Protein AF-S7PLP1-F1 (afdb_monomer_lite)

Radius of gyration: 66.13 Å; chains: 1; bounding box: 108×76×246 Å

Structure (mmCIF, N/CA/C/O backbone):
data_AF-S7PLP1-F1
#
_entry.id   AF-S7PLP1-F1
#
loop_
_atom_site.group_PDB
_atom_site.id
_atom_site.type_symbol
_atom_site.label_atom_id
_atom_site.label_alt_id
_atom_site.label_comp_id
_atom_site.label_asym_id
_atom_site.label_entity_id
_atom_site.label_seq_id
_atom_site.pdbx_PDB_ins_code
_atom_site.Cartn_x
_atom_site.Cartn_y
_atom_site.Cartn_z
_atom_site.occupancy
_atom_site.B_iso_or_equiv
_atom_site.auth_seq_id
_atom_site.auth_comp_id
_atom_site.auth_asym_id
_atom_site.auth_atom_id
_atom_site.pdbx_PDB_model_num
ATOM 1 N N . MET A 1 1 ? -34.478 29.511 4.020 1.00 59.56 1 MET A N 1
ATOM 2 C CA . MET A 1 1 ? -33.002 29.343 3.968 1.00 59.56 1 MET A CA 1
ATOM 3 C C . MET A 1 1 ? -32.705 27.888 3.616 1.00 59.56 1 MET A C 1
ATOM 5 O O . MET A 1 1 ? -33.209 27.021 4.310 1.00 59.56 1 MET A O 1
ATOM 9 N N . GLY A 1 2 ? -31.977 27.597 2.531 1.00 89.00 2 GLY A N 1
ATOM 10 C CA . GLY A 1 2 ? -31.716 26.209 2.105 1.00 89.00 2 GLY A CA 1
ATOM 11 C C . GLY A 1 2 ? -30.619 25.510 2.920 1.00 89.00 2 GLY A C 1
ATOM 12 O O . GLY A 1 2 ? -29.693 26.170 3.391 1.00 89.00 2 GLY A O 1
ATOM 13 N N . ALA A 1 3 ? -30.682 24.179 3.040 1.00 91.25 3 ALA A N 1
ATOM 14 C CA . ALA A 1 3 ? -29.733 23.365 3.816 1.00 91.25 3 ALA A CA 1
ATOM 15 C C . ALA A 1 3 ? -28.257 23.602 3.433 1.00 91.25 3 ALA A C 1
ATOM 17 O O . ALA A 1 3 ? -27.393 23.729 4.301 1.00 91.25 3 ALA A O 1
ATOM 18 N N . TYR A 1 4 ? -27.965 23.761 2.138 1.00 91.62 4 TYR A N 1
ATOM 19 C CA . TYR A 1 4 ? -26.610 24.046 1.648 1.00 91.62 4 TYR A CA 1
ATOM 20 C C . TYR A 1 4 ? -26.028 25.358 2.182 1.00 91.62 4 TYR A C 1
ATOM 22 O O . TYR A 1 4 ? -24.823 25.437 2.412 1.00 91.62 4 TYR A O 1
ATOM 30 N N . LYS A 1 5 ? -26.874 26.360 2.458 1.00 92.31 5 LYS A N 1
ATOM 31 C CA . LYS A 1 5 ? -26.434 27.630 3.043 1.00 92.31 5 LYS A CA 1
ATOM 32 C C . LYS A 1 5 ? -25.893 27.422 4.460 1.00 92.31 5 LYS A C 1
ATOM 34 O O . LYS A 1 5 ? -24.831 27.940 4.773 1.00 92.31 5 LYS A O 1
ATOM 39 N N . TYR A 1 6 ? -26.542 26.592 5.277 1.00 92.56 6 TYR A N 1
ATOM 40 C CA . TYR A 1 6 ? -26.047 26.252 6.617 1.00 92.56 6 TYR A CA 1
ATOM 41 C C . TYR A 1 6 ? -24.756 25.429 6.571 1.00 92.56 6 TYR A C 1
ATOM 43 O O . TYR A 1 6 ? -23.818 25.706 7.317 1.00 92.56 6 TYR A O 1
ATOM 51 N N . ILE A 1 7 ? -24.668 24.464 5.649 1.00 91.50 7 ILE A N 1
ATOM 52 C CA . ILE A 1 7 ? -23.441 23.683 5.428 1.00 91.50 7 ILE A CA 1
ATOM 53 C C . ILE A 1 7 ? -22.284 24.615 5.042 1.00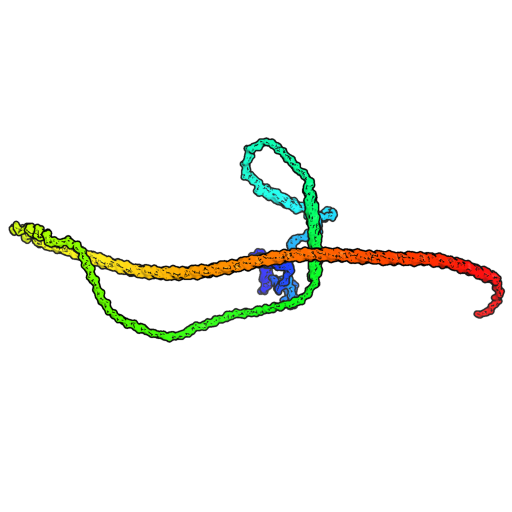 91.50 7 ILE A C 1
ATOM 55 O O . ILE A 1 7 ? -21.177 24.472 5.556 1.00 91.50 7 ILE A O 1
ATOM 59 N N . GLN A 1 8 ? -22.530 25.595 4.171 1.00 92.31 8 GLN A N 1
ATOM 60 C CA . GLN A 1 8 ? -21.532 26.590 3.793 1.00 92.31 8 GLN A CA 1
ATOM 61 C C . GLN A 1 8 ? -21.045 27.402 5.002 1.00 92.31 8 GLN A C 1
ATOM 63 O O . GLN A 1 8 ? -19.837 27.564 5.166 1.00 92.31 8 GLN A O 1
ATOM 68 N N . GLU A 1 9 ? -21.957 27.898 5.842 1.00 92.06 9 GLU A N 1
ATOM 69 C CA . GLU A 1 9 ? -21.600 28.689 7.027 1.00 92.06 9 GLU A CA 1
ATOM 70 C C . GLU A 1 9 ? -20.780 27.881 8.043 1.00 92.06 9 GLU A C 1
ATOM 72 O O . GLU A 1 9 ? -19.788 28.380 8.581 1.00 92.06 9 GLU A O 1
ATOM 77 N N . LEU A 1 10 ? -21.106 26.599 8.229 1.00 91.56 10 LEU A N 1
ATOM 78 C CA . LEU A 1 10 ? -20.303 25.680 9.038 1.00 91.56 10 LEU A CA 1
ATOM 79 C C . LEU A 1 10 ? -18.873 25.536 8.492 1.00 91.56 10 LEU A C 1
ATOM 81 O O . LEU A 1 10 ? -17.904 25.654 9.241 1.00 91.56 10 LEU A O 1
ATOM 85 N N . TRP A 1 11 ? -18.718 25.358 7.177 1.00 91.81 11 TRP A N 1
ATOM 86 C CA . TRP A 1 11 ? -17.403 25.232 6.538 1.00 91.81 11 TRP A CA 1
ATOM 87 C C . TRP A 1 11 ? -16.598 26.539 6.473 1.00 91.81 11 TRP A C 1
ATOM 89 O O . TRP A 1 11 ? -15.379 26.479 6.283 1.00 91.81 11 TRP A O 1
ATOM 99 N N . ARG A 1 12 ? -17.235 27.710 6.633 1.00 92.75 12 ARG A N 1
ATOM 100 C CA . ARG A 1 12 ? -16.531 28.993 6.820 1.00 92.75 12 ARG A CA 1
ATOM 101 C C . ARG A 1 12 ? -15.846 29.047 8.187 1.00 92.75 12 ARG A C 1
ATOM 103 O O . ARG A 1 12 ? -14.701 29.483 8.271 1.00 92.75 12 ARG A O 1
ATOM 110 N N . LYS A 1 13 ? -16.491 28.533 9.241 1.00 94.25 13 LYS A N 1
ATOM 111 C CA . LYS A 1 13 ? -15.966 28.511 10.619 1.00 94.25 13 LYS A CA 1
ATOM 112 C C . LYS A 1 13 ? -15.164 27.237 10.925 1.00 94.25 13 LYS A C 1
ATOM 114 O O . LYS A 1 13 ? -15.512 26.463 11.816 1.00 94.25 13 LYS A O 1
ATOM 119 N N . LYS A 1 14 ? -14.048 27.025 10.218 1.00 91.31 14 LYS A N 1
ATOM 120 C CA . LYS A 1 14 ? -13.223 25.800 10.351 1.00 91.31 14 LYS A CA 1
ATOM 121 C C . LYS A 1 14 ? -12.562 25.605 11.716 1.00 91.31 14 LYS A C 1
ATOM 123 O O . LYS A 1 14 ? -12.254 24.471 12.050 1.00 91.31 14 LYS A O 1
ATOM 128 N N . GLN A 1 15 ? -12.333 26.688 12.459 1.00 94.31 15 GLN A N 1
ATOM 129 C CA . GLN A 1 15 ? -11.747 26.652 13.805 1.00 94.31 15 GLN A CA 1
ATOM 130 C C . GLN A 1 15 ? -12.771 26.338 14.906 1.00 94.31 15 GLN A C 1
ATOM 132 O O . GLN A 1 15 ? -12.380 26.154 16.052 1.00 94.31 15 GLN A O 1
ATOM 137 N N . SER A 1 16 ? -14.070 26.285 14.583 1.00 95.00 16 SER A N 1
ATOM 138 C CA . SER A 1 16 ? -15.086 25.871 15.556 1.00 95.00 16 SER A CA 1
ATOM 139 C C . SER A 1 16 ? -14.820 24.448 16.043 1.00 95.00 16 SER A C 1
ATOM 141 O O . SER A 1 16 ? -14.366 23.605 15.269 1.00 95.00 16 SER A O 1
ATOM 143 N N . ASP A 1 17 ? -15.142 24.174 17.305 1.00 95.62 17 ASP A N 1
ATOM 144 C CA . ASP A 1 17 ? -14.851 22.885 17.939 1.00 95.62 17 ASP A CA 1
ATOM 145 C C . ASP A 1 17 ? -15.471 21.703 17.167 1.00 95.62 17 ASP A C 1
ATOM 147 O O . ASP A 1 17 ? -14.792 20.740 16.814 1.00 95.62 17 ASP A O 1
ATOM 151 N N . VAL A 1 18 ? -16.726 21.857 16.727 1.00 93.56 18 VAL A N 1
ATOM 152 C CA . VAL A 1 18 ? -17.430 20.872 15.887 1.00 93.56 18 VAL A CA 1
ATOM 153 C C . VAL A 1 18 ? -16.667 20.571 14.589 1.00 93.56 18 VAL A C 1
ATOM 155 O O . VAL A 1 18 ? -16.502 19.407 14.218 1.00 93.56 18 VAL A O 1
ATOM 158 N N . MET A 1 19 ? -16.183 21.595 13.876 1.00 93.81 19 MET A N 1
ATOM 159 C CA . MET A 1 19 ? -15.436 21.382 12.630 1.00 93.81 19 MET A CA 1
ATOM 160 C C . MET A 1 19 ? -14.041 20.817 12.888 1.00 93.81 19 MET A C 1
ATOM 162 O O . MET A 1 19 ? -13.617 19.921 12.158 1.00 93.81 19 MET A O 1
ATOM 166 N N . CYS A 1 20 ? -13.343 21.292 13.920 1.00 96.38 20 CYS A N 1
ATOM 167 C CA . CYS A 1 20 ? -12.042 20.772 14.333 1.00 96.38 20 CYS A CA 1
ATOM 168 C C . CYS A 1 20 ? -12.125 19.278 14.666 1.00 96.38 20 CYS A C 1
ATOM 170 O O . CYS A 1 20 ? -11.338 18.491 14.133 1.00 96.38 20 CYS A O 1
ATOM 172 N N . PHE A 1 21 ? -13.118 18.872 15.460 1.00 96.19 21 PHE A N 1
ATOM 173 C CA . PHE A 1 21 ? -13.382 17.476 15.796 1.00 96.19 21 PHE A CA 1
ATOM 174 C C . PHE A 1 21 ? -13.643 16.628 14.543 1.00 96.19 21 PHE A C 1
ATOM 176 O O . PHE A 1 21 ? -12.939 15.645 14.292 1.00 96.19 21 PHE A O 1
ATOM 183 N N . LEU A 1 22 ? -14.585 17.048 13.690 1.00 95.19 22 LEU A N 1
ATOM 184 C CA . LEU A 1 22 ? -14.923 16.321 12.461 1.00 95.19 22 LEU A CA 1
ATOM 185 C C . LEU A 1 22 ? -13.734 16.207 11.497 1.00 95.19 22 LEU A C 1
ATOM 187 O O . LEU A 1 22 ? -13.530 15.159 10.879 1.00 95.19 22 LEU A O 1
ATOM 191 N N . LEU A 1 23 ? -12.945 17.273 11.338 1.00 94.56 23 LEU A N 1
ATOM 192 C CA . LEU A 1 23 ? -11.764 17.273 10.476 1.00 94.56 23 LEU A CA 1
ATOM 193 C C . LEU A 1 23 ? -10.645 16.400 11.042 1.00 94.56 23 LEU A C 1
ATOM 195 O O . LEU A 1 23 ? -9.964 15.739 10.259 1.00 94.56 23 LEU A O 1
ATOM 199 N N . ARG A 1 24 ? -10.476 16.345 12.367 1.00 96.75 24 ARG A N 1
ATOM 200 C CA . ARG A 1 24 ? -9.480 15.493 13.027 1.00 96.75 24 ARG A CA 1
ATOM 201 C C . ARG A 1 24 ? -9.779 14.011 12.812 1.00 96.75 24 ARG A C 1
ATOM 203 O O . ARG A 1 24 ? -8.900 13.288 12.348 1.00 96.75 24 ARG A O 1
ATOM 210 N N . VAL A 1 25 ? -11.022 13.587 13.053 1.00 96.56 25 VAL A N 1
ATOM 211 C CA . VAL A 1 25 ? -11.465 12.197 12.827 1.00 96.56 25 VAL A CA 1
ATOM 212 C C . VAL A 1 25 ? -11.306 11.805 11.355 1.00 96.56 25 VAL A C 1
ATOM 214 O O . VAL A 1 25 ? -10.739 10.763 11.031 1.00 96.56 25 VAL A O 1
ATOM 217 N N . ARG A 1 26 ? -11.730 12.680 10.435 1.00 94.88 26 ARG A N 1
ATOM 218 C CA . ARG A 1 26 ? -11.578 12.454 8.989 1.00 94.88 26 ARG A CA 1
ATOM 219 C C . ARG A 1 26 ? -10.118 12.387 8.552 1.00 94.88 26 ARG A C 1
ATOM 221 O O . ARG A 1 26 ? -9.775 11.547 7.730 1.00 94.88 26 ARG A O 1
ATOM 228 N N . CYS A 1 27 ? -9.263 13.262 9.077 1.00 94.62 27 CYS A N 1
ATOM 229 C CA . CYS A 1 27 ? -7.834 13.254 8.774 1.00 94.62 27 CYS A CA 1
ATOM 230 C C . CYS A 1 27 ? -7.203 11.920 9.184 1.00 94.62 27 CYS A C 1
ATOM 232 O O . CYS A 1 27 ? -6.498 11.317 8.379 1.00 94.62 27 CYS A O 1
ATOM 234 N N . TRP A 1 28 ? -7.528 11.421 10.383 1.00 96.50 28 TRP A N 1
ATOM 235 C CA . TRP A 1 28 ? -7.086 10.104 10.840 1.00 96.50 28 TRP A CA 1
ATOM 236 C C . TRP A 1 28 ? -7.518 8.995 9.874 1.00 96.50 28 TRP A C 1
ATOM 238 O O . TRP A 1 28 ? -6.669 8.235 9.413 1.00 96.50 28 TRP A O 1
ATOM 248 N N . GLN A 1 29 ? -8.794 8.969 9.474 1.00 95.50 29 GLN A N 1
ATOM 249 C CA . GLN A 1 29 ? -9.292 8.002 8.492 1.00 95.50 29 GLN A CA 1
ATOM 250 C C . GLN A 1 29 ? -8.532 8.100 7.158 1.00 95.50 29 GLN A C 1
ATOM 252 O O . GLN A 1 29 ? -8.126 7.088 6.598 1.00 95.50 29 GLN A O 1
ATOM 257 N N . TYR A 1 30 ? -8.300 9.312 6.642 1.00 94.44 30 TYR A N 1
ATOM 258 C CA . TYR A 1 30 ? -7.616 9.505 5.356 1.00 94.44 30 TYR A CA 1
ATOM 259 C C . TYR A 1 30 ? -6.133 9.144 5.401 1.00 94.44 30 TYR A C 1
ATOM 261 O O . TYR A 1 30 ? -5.561 8.837 4.359 1.00 94.44 30 TYR A O 1
ATOM 269 N N . CYS A 1 31 ? -5.503 9.182 6.575 1.00 93.12 31 CYS A N 1
ATOM 270 C CA . CYS A 1 31 ? -4.124 8.736 6.740 1.00 93.12 31 CYS A CA 1
ATOM 271 C C . CYS A 1 31 ? -3.971 7.219 6.580 1.00 93.12 31 CYS A C 1
ATOM 273 O O . CYS A 1 31 ? -2.901 6.796 6.147 1.00 93.12 31 CYS A O 1
ATOM 275 N N . GLN A 1 32 ? -5.015 6.443 6.898 1.00 94.19 32 GLN A N 1
ATOM 276 C CA . GLN A 1 32 ? -5.025 4.981 6.754 1.00 94.19 32 GLN A CA 1
ATOM 277 C C . GLN A 1 32 ? -5.321 4.521 5.318 1.00 94.19 32 GLN A C 1
ATOM 279 O O . GLN A 1 32 ? -4.980 3.405 4.941 1.00 94.19 32 GLN A O 1
ATOM 284 N N . LEU A 1 33 ? -5.959 5.371 4.508 1.00 93.31 33 LEU A N 1
ATOM 285 C CA . LEU A 1 33 ? -6.289 5.062 3.116 1.00 93.31 33 LEU A CA 1
ATOM 286 C C . LEU A 1 33 ? -5.076 5.230 2.182 1.00 93.31 33 LEU A C 1
ATOM 288 O O . LEU A 1 33 ? -4.086 5.895 2.500 1.00 93.31 33 LEU A O 1
ATOM 292 N N . SER A 1 34 ? -5.184 4.662 0.979 1.00 95.06 34 SER A N 1
ATOM 293 C CA . SER A 1 34 ? -4.211 4.841 -0.104 1.00 95.06 34 SER A CA 1
ATOM 294 C C . SER A 1 34 ? -4.076 6.311 -0.537 1.00 95.06 34 SER A C 1
ATOM 296 O O . SER A 1 34 ? -4.967 7.138 -0.335 1.00 95.06 34 SER A O 1
ATOM 298 N N . VAL A 1 35 ? -2.952 6.651 -1.187 1.00 94.44 35 VAL A N 1
ATOM 299 C CA . VAL A 1 35 ? -2.685 8.022 -1.678 1.00 94.44 35 VAL A CA 1
ATOM 300 C C . VAL A 1 35 ? -3.758 8.500 -2.663 1.00 94.44 35 VAL A C 1
ATOM 302 O O . VAL A 1 35 ? -4.125 9.674 -2.623 1.00 94.44 35 VAL A O 1
ATOM 305 N N . LEU A 1 36 ? -4.253 7.595 -3.514 1.00 96.12 36 LEU A N 1
ATOM 306 C CA . LEU A 1 36 ? -5.374 7.795 -4.429 1.00 96.12 36 LEU A CA 1
ATOM 307 C C . LEU A 1 36 ? -6.488 6.814 -4.049 1.00 96.12 36 LEU A C 1
ATOM 309 O O . LEU A 1 36 ? -6.297 5.602 -4.132 1.00 96.12 36 LEU A O 1
ATOM 313 N N . HIS A 1 37 ? -7.644 7.337 -3.646 1.00 95.38 37 HIS A N 1
ATOM 314 C CA . HIS A 1 37 ? -8.784 6.536 -3.198 1.00 95.38 37 HIS A CA 1
ATOM 315 C C . HIS A 1 37 ? -10.091 7.046 -3.816 1.00 95.38 37 HIS A C 1
ATOM 317 O O . HIS A 1 37 ? -10.378 8.247 -3.770 1.00 95.38 37 HIS A O 1
ATOM 323 N N . ARG A 1 38 ? -10.920 6.147 -4.359 1.00 94.94 38 ARG A N 1
ATOM 324 C CA . ARG A 1 38 ? -12.238 6.495 -4.912 1.00 94.94 38 ARG A CA 1
ATOM 325 C C . ARG A 1 38 ? -13.249 6.700 -3.785 1.00 94.94 38 ARG A C 1
ATOM 327 O O . ARG A 1 38 ? -13.486 5.805 -2.988 1.00 94.94 38 ARG A O 1
ATOM 334 N N . ALA A 1 39 ? -13.857 7.880 -3.707 1.00 94.00 39 ALA A N 1
ATOM 335 C CA . ALA A 1 39 ? -14.889 8.171 -2.717 1.00 94.00 39 ALA A CA 1
ATOM 336 C C . ALA A 1 39 ? -16.289 7.897 -3.293 1.00 94.00 39 ALA A C 1
ATOM 338 O O . ALA A 1 39 ? -16.555 8.308 -4.424 1.00 94.00 39 ALA A O 1
ATOM 339 N N . PRO A 1 40 ? -17.205 7.280 -2.523 1.00 93.12 40 PRO A N 1
ATOM 340 C CA . PRO A 1 40 ? -18.570 7.040 -2.992 1.00 93.12 40 PRO A CA 1
ATOM 341 C C . PRO A 1 40 ? -19.375 8.343 -3.132 1.00 93.12 40 PRO A C 1
ATOM 343 O O . PRO A 1 40 ? -20.179 8.479 -4.048 1.00 93.12 40 PRO A O 1
ATOM 346 N N . CYS A 1 41 ? -19.136 9.329 -2.262 1.00 93.69 41 CYS A N 1
ATOM 347 C CA . CYS A 1 41 ? -19.855 10.603 -2.246 1.00 93.69 41 CYS A CA 1
ATOM 348 C C . CYS A 1 41 ? -18.934 11.791 -1.887 1.00 93.69 41 CYS A C 1
ATOM 350 O O . CYS A 1 41 ? -17.876 11.601 -1.265 1.00 93.69 41 CYS A O 1
ATOM 352 N N . PRO A 1 42 ? -19.304 13.033 -2.271 1.00 95.12 42 PRO A N 1
ATOM 353 C CA . PRO A 1 42 ? -18.549 14.226 -1.896 1.00 95.12 42 PRO A CA 1
ATOM 354 C C . PRO A 1 42 ? -18.631 14.475 -0.388 1.00 95.12 42 PRO A C 1
ATOM 356 O O . PRO A 1 42 ? -19.713 14.536 0.187 1.00 95.12 42 PRO A O 1
ATOM 359 N N . THR A 1 43 ? -17.492 14.741 0.252 1.00 92.19 43 THR A N 1
ATOM 360 C CA . THR A 1 43 ? -17.451 15.172 1.665 1.00 92.19 43 THR A CA 1
ATOM 361 C C . THR A 1 43 ? -18.037 16.551 1.900 1.00 92.19 43 THR A C 1
ATOM 363 O O . THR A 1 43 ? -18.515 16.842 2.996 1.00 92.19 43 THR A O 1
ATOM 366 N N . TRP A 1 44 ? -17.947 17.414 0.890 1.00 92.75 44 TRP A N 1
ATOM 367 C CA . TRP A 1 44 ? -18.470 18.769 0.914 1.00 92.75 44 TRP A CA 1
ATOM 368 C C . TRP A 1 44 ? -19.420 18.956 -0.275 1.00 92.75 44 TRP A C 1
ATOM 370 O O . TRP A 1 44 ? -19.008 19.470 -1.318 1.00 92.75 44 TRP A O 1
ATOM 380 N N . PRO A 1 45 ? -20.687 18.521 -0.139 1.00 92.81 45 PRO A N 1
ATOM 381 C CA . PRO A 1 45 ? -21.633 18.500 -1.251 1.00 92.81 45 PRO A CA 1
ATOM 382 C C . PRO A 1 45 ? -21.950 19.906 -1.780 1.00 92.81 45 PRO A C 1
ATOM 384 O O . PRO A 1 45 ? -21.9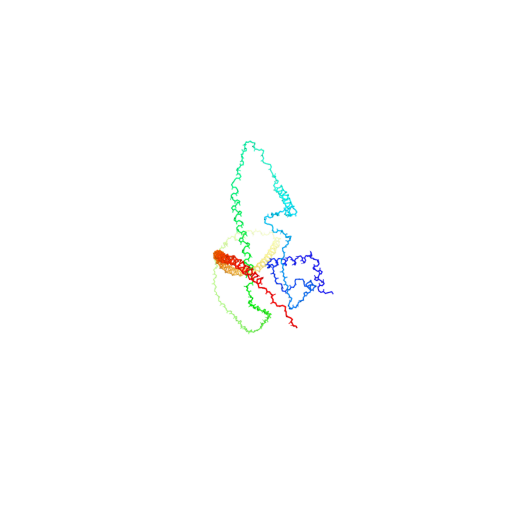86 20.088 -2.991 1.00 92.81 45 PRO A O 1
ATOM 387 N N . ASP A 1 46 ? -22.076 20.917 -0.907 1.00 93.62 46 ASP A N 1
ATOM 388 C CA . ASP A 1 46 ? -22.277 22.322 -1.317 1.00 93.62 46 ASP A CA 1
ATOM 389 C C . ASP A 1 46 ? -21.173 22.810 -2.277 1.00 93.62 46 ASP A C 1
ATOM 391 O O . ASP A 1 46 ? -21.451 23.315 -3.365 1.00 93.62 46 ASP A O 1
ATOM 395 N N . LYS A 1 47 ? -19.899 22.596 -1.919 1.00 94.25 47 LYS A N 1
ATOM 396 C CA . LYS A 1 47 ? -18.774 22.993 -2.773 1.00 94.25 47 LYS A CA 1
ATOM 397 C C . LYS A 1 47 ? -18.692 22.156 -4.047 1.00 94.25 47 LYS A C 1
ATOM 399 O O . LYS A 1 47 ? -18.396 22.705 -5.102 1.00 94.25 47 LYS A O 1
ATOM 404 N N . ALA A 1 48 ? -18.965 20.855 -3.966 1.00 95.38 48 ALA A N 1
ATOM 405 C CA . ALA A 1 48 ? -18.972 19.987 -5.138 1.00 95.38 48 ALA A CA 1
ATOM 406 C C . ALA A 1 48 ? -20.018 20.448 -6.169 1.00 95.38 48 ALA A C 1
ATOM 408 O O . ALA A 1 48 ? -19.688 20.579 -7.345 1.00 95.38 48 ALA A O 1
ATOM 409 N N . HIS A 1 49 ? -21.242 20.769 -5.736 1.00 93.81 49 HIS A N 1
ATOM 410 C CA . HIS A 1 49 ? -22.291 21.274 -6.627 1.00 93.81 49 HIS A CA 1
ATOM 411 C C . HIS A 1 49 ? -21.922 22.607 -7.283 1.00 93.81 49 HIS A C 1
ATOM 413 O O . HIS A 1 49 ? -22.135 22.766 -8.483 1.00 93.81 49 HIS A O 1
ATOM 419 N N . LYS A 1 50 ? -21.298 23.534 -6.542 1.00 94.00 50 LYS A N 1
ATOM 420 C CA . LYS A 1 50 ? -20.780 24.797 -7.106 1.00 94.00 50 LYS A CA 1
ATOM 421 C C . LYS A 1 50 ? -19.704 24.587 -8.170 1.00 94.00 50 LYS A C 1
ATOM 423 O O . LYS A 1 50 ? -19.609 25.379 -9.096 1.00 94.00 50 LYS A O 1
ATOM 428 N N . LEU A 1 51 ? -18.918 23.517 -8.049 1.00 95.56 51 LEU A N 1
ATOM 429 C CA . LEU A 1 51 ? -17.915 23.112 -9.038 1.00 95.56 51 LEU A CA 1
ATOM 430 C C . LEU A 1 51 ? -18.507 22.289 -10.198 1.00 95.56 51 LEU A C 1
ATOM 432 O O . LEU A 1 51 ? -17.760 21.811 -11.045 1.00 95.56 51 LEU A O 1
ATOM 436 N N . GLY A 1 52 ? -19.830 22.104 -10.247 1.00 95.56 52 GLY A N 1
ATOM 437 C CA . GLY A 1 52 ? -20.515 21.405 -11.336 1.00 95.56 52 GLY A CA 1
ATOM 438 C C . GLY A 1 52 ? -20.718 19.904 -11.121 1.00 95.56 52 GLY A C 1
ATOM 439 O O . GLY A 1 52 ? -21.179 19.222 -12.038 1.00 95.56 52 GLY A O 1
ATOM 440 N N . TYR A 1 53 ? -20.427 19.368 -9.928 1.00 96.12 53 TYR A N 1
ATOM 441 C CA . TYR A 1 53 ? -20.781 17.985 -9.603 1.00 96.12 53 TYR A CA 1
ATOM 442 C C . TYR A 1 53 ? -22.302 17.810 -9.597 1.00 96.12 53 TYR A C 1
ATOM 444 O O . TYR A 1 53 ? -23.045 18.575 -8.969 1.00 96.12 53 TYR A O 1
ATOM 452 N N . LYS A 1 54 ? -22.764 16.750 -10.25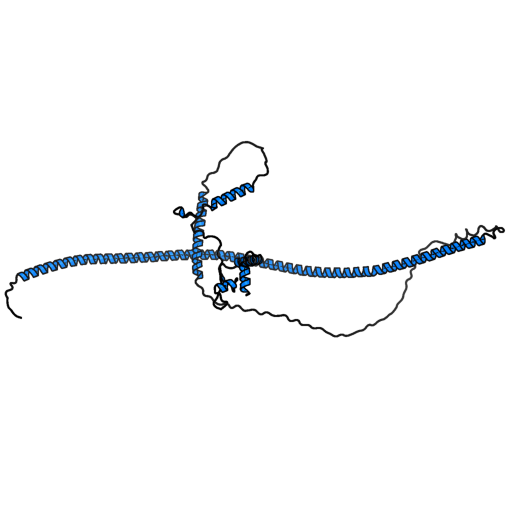9 1.00 95.19 54 LYS A N 1
ATOM 453 C CA . LYS A 1 54 ? -24.151 16.292 -10.211 1.00 95.19 54 LYS A CA 1
ATOM 454 C C . LYS A 1 54 ? -24.151 14.843 -9.748 1.00 95.19 54 LYS A C 1
ATOM 456 O O . LYS A 1 54 ? -23.360 14.041 -10.233 1.00 95.19 54 LYS A O 1
ATOM 461 N N . ALA A 1 55 ? -25.054 14.502 -8.833 1.00 93.81 55 ALA A N 1
ATOM 462 C CA . ALA A 1 55 ? -25.260 13.126 -8.388 1.00 93.81 55 ALA A CA 1
ATOM 463 C C . ALA A 1 55 ? -26.029 12.340 -9.466 1.00 93.81 55 ALA A C 1
ATOM 465 O O . ALA A 1 55 ? -27.210 12.040 -9.326 1.00 93.81 55 ALA A O 1
ATOM 466 N N . LYS A 1 56 ? -25.364 12.097 -10.597 1.00 94.38 56 LYS A N 1
ATOM 467 C CA . LYS A 1 56 ? -25.850 11.320 -11.740 1.00 94.38 56 LYS A CA 1
ATOM 468 C C . LYS A 1 56 ? -24.779 10.302 -12.130 1.00 94.38 56 LYS A C 1
ATOM 470 O O . LYS A 1 56 ? -23.597 10.506 -11.847 1.00 94.38 56 LYS A O 1
ATOM 475 N N . GLN A 1 57 ? -25.186 9.222 -12.792 1.00 93.56 57 GLN A N 1
ATOM 476 C CA . GLN A 1 57 ? -24.241 8.259 -13.358 1.00 93.56 57 GLN A CA 1
ATOM 477 C C . GLN A 1 57 ? -23.274 8.975 -14.317 1.00 93.56 57 GLN A C 1
ATOM 479 O O . GLN A 1 57 ? -23.675 9.880 -15.047 1.00 93.56 57 GLN A O 1
ATOM 484 N N . GLY A 1 58 ? -21.991 8.613 -14.254 1.00 93.44 58 GLY A N 1
ATOM 485 C CA . GLY A 1 58 ? -20.909 9.266 -15.002 1.00 93.44 58 GLY A CA 1
ATOM 486 C C . GLY A 1 58 ? -20.067 10.259 -14.191 1.00 93.44 58 GLY A C 1
ATOM 487 O O . GLY A 1 58 ? -18.945 10.553 -14.589 1.00 93.44 58 GLY A O 1
ATOM 488 N N . TYR A 1 59 ? -20.533 10.718 -13.023 1.00 95.75 59 TYR A N 1
ATOM 489 C CA . TYR A 1 59 ? -19.713 11.520 -12.108 1.00 95.75 59 TYR A CA 1
ATOM 490 C C . TYR A 1 59 ? -19.046 10.641 -11.047 1.00 95.75 59 TYR A C 1
ATOM 492 O O . TYR A 1 59 ? -19.709 9.876 -10.348 1.00 95.75 59 TYR A O 1
ATOM 500 N N . VAL A 1 60 ? -17.730 10.792 -10.879 1.00 95.31 60 VAL A N 1
ATOM 501 C CA . VAL A 1 60 ? -16.938 10.066 -9.875 1.00 95.31 60 VAL A CA 1
ATOM 502 C C . VAL A 1 60 ? -16.070 11.049 -9.097 1.00 95.31 60 VAL A C 1
ATOM 504 O O . VAL A 1 60 ? -15.612 12.051 -9.641 1.00 95.31 60 VAL A O 1
ATOM 507 N N . ILE A 1 61 ? -15.845 10.772 -7.813 1.00 96.19 61 ILE A N 1
ATOM 508 C CA . ILE A 1 61 ? -14.998 11.589 -6.945 1.00 96.19 61 ILE A CA 1
ATOM 509 C C . ILE A 1 61 ? -13.826 10.750 -6.455 1.00 96.19 61 ILE A C 1
ATOM 511 O O . ILE A 1 61 ? -14.002 9.661 -5.912 1.00 96.19 61 ILE A O 1
ATOM 515 N N . TYR A 1 62 ? -12.626 11.298 -6.596 1.00 96.12 62 TYR A N 1
ATOM 516 C CA . TYR A 1 62 ? -11.406 10.736 -6.035 1.00 96.12 62 TYR A CA 1
ATOM 517 C C . TYR A 1 62 ? -10.851 11.644 -4.944 1.00 96.12 62 TYR A C 1
ATOM 519 O O . TYR A 1 62 ? -11.028 12.863 -4.956 1.00 96.12 62 TYR A O 1
ATOM 527 N N . ARG A 1 63 ? -10.169 11.027 -3.984 1.00 95.44 63 ARG A N 1
ATOM 528 C CA . ARG A 1 63 ? -9.397 11.695 -2.941 1.00 95.44 63 ARG A CA 1
ATOM 529 C C . ARG A 1 63 ? -7.929 11.446 -3.211 1.00 95.44 63 ARG A C 1
ATOM 531 O O . ARG A 1 63 ? -7.535 10.308 -3.454 1.00 95.44 63 ARG A O 1
ATOM 538 N N . ILE A 1 64 ? -7.151 12.520 -3.155 1.00 96.12 64 ILE A N 1
ATOM 539 C CA . ILE A 1 64 ? -5.714 12.494 -3.402 1.00 96.12 64 ILE A CA 1
ATOM 540 C C . ILE A 1 64 ? -5.010 13.173 -2.236 1.00 96.12 64 ILE A C 1
ATOM 542 O O . ILE A 1 64 ? -5.368 14.288 -1.849 1.00 96.12 64 ILE A O 1
ATOM 546 N N . ARG A 1 65 ? -3.996 12.504 -1.683 1.00 94.69 65 ARG A N 1
ATOM 547 C CA . ARG A 1 65 ? -3.114 13.073 -0.661 1.00 94.69 65 ARG A CA 1
ATOM 548 C C . ARG A 1 65 ? -1.878 13.691 -1.312 1.00 94.69 65 ARG A C 1
ATOM 550 O O . ARG A 1 65 ? -1.118 13.001 -1.982 1.00 94.69 65 ARG A O 1
ATOM 557 N N . VAL A 1 66 ? -1.632 14.968 -1.031 1.00 94.38 66 VAL A N 1
ATOM 558 C CA . VAL A 1 66 ? -0.403 15.682 -1.416 1.00 94.38 66 VAL A CA 1
ATOM 559 C C . VAL A 1 66 ? 0.394 16.007 -0.152 1.00 94.38 66 VAL A C 1
ATOM 561 O O . VAL A 1 66 ? -0.186 16.404 0.862 1.00 94.38 66 VAL A O 1
ATOM 564 N N . ARG A 1 67 ? 1.717 15.797 -0.178 1.00 91.88 67 ARG A N 1
ATOM 565 C CA . ARG A 1 67 ? 2.589 16.118 0.965 1.00 91.88 67 ARG A CA 1
ATOM 566 C C . ARG A 1 67 ? 2.652 17.635 1.149 1.00 91.88 67 ARG A C 1
ATOM 568 O O . ARG A 1 67 ? 2.732 18.372 0.173 1.00 91.88 67 ARG A O 1
ATOM 575 N N . ARG A 1 68 ? 2.605 18.088 2.402 1.00 91.81 68 ARG A N 1
ATOM 576 C CA . ARG A 1 68 ? 2.817 19.500 2.749 1.00 91.81 68 ARG A CA 1
ATOM 577 C C . ARG A 1 68 ? 4.302 19.854 2.643 1.00 91.81 68 ARG A C 1
ATOM 579 O O . ARG A 1 68 ? 5.146 18.981 2.835 1.00 91.81 68 ARG A O 1
ATOM 586 N N . GLY A 1 69 ? 4.584 21.131 2.403 1.00 93.44 69 GLY A N 1
ATOM 587 C CA . GLY A 1 69 ? 5.935 21.673 2.249 1.00 93.44 69 GLY A CA 1
ATOM 588 C C . GLY A 1 69 ? 6.284 21.999 0.796 1.00 93.44 69 GLY A C 1
ATOM 589 O O . GLY A 1 69 ? 5.548 21.654 -0.128 1.00 93.44 69 GLY A O 1
ATOM 590 N N . GLY A 1 70 ? 7.405 22.696 0.614 1.00 89.31 70 GLY A N 1
ATOM 591 C CA . GLY A 1 70 ? 7.967 22.984 -0.703 1.00 89.31 70 GLY A CA 1
ATOM 592 C C . GLY A 1 70 ? 8.632 21.759 -1.335 1.00 89.31 70 GLY A C 1
ATOM 593 O O . GLY A 1 70 ? 8.923 20.760 -0.672 1.00 89.31 70 GLY A O 1
ATOM 594 N N . ARG A 1 71 ? 8.897 21.841 -2.639 1.00 87.81 71 ARG A N 1
ATOM 595 C CA . ARG A 1 71 ? 9.695 20.843 -3.353 1.00 87.81 71 ARG A CA 1
ATOM 596 C C . ARG A 1 71 ? 11.172 21.204 -3.214 1.00 87.81 71 ARG A C 1
ATOM 598 O O . ARG A 1 71 ? 11.583 22.231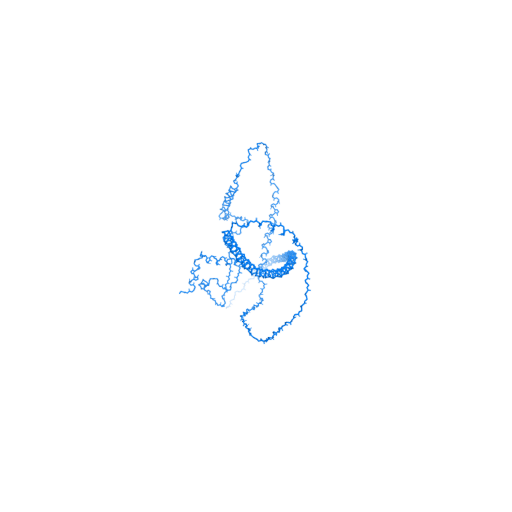 -3.735 1.00 87.81 71 ARG A O 1
ATOM 605 N N . LYS A 1 72 ? 11.965 20.328 -2.596 1.00 84.75 72 LYS A N 1
ATOM 606 C CA . LYS A 1 72 ? 13.432 20.402 -2.688 1.00 84.75 72 LYS A CA 1
ATOM 607 C C . LYS A 1 72 ? 13.881 20.023 -4.096 1.00 84.75 72 LYS A C 1
ATOM 609 O O . LYS A 1 72 ? 13.302 19.099 -4.690 1.00 84.75 72 LYS A O 1
ATOM 614 N N . ARG A 1 73 ? 14.876 20.718 -4.650 1.00 83.31 73 ARG A N 1
ATOM 615 C CA . ARG A 1 73 ? 15.417 20.345 -5.956 1.00 83.31 73 ARG A CA 1
ATOM 616 C C . ARG A 1 73 ? 16.113 18.986 -5.797 1.00 83.31 73 ARG A C 1
ATOM 618 O O . ARG A 1 73 ? 16.798 18.760 -4.805 1.00 83.31 73 ARG A O 1
ATOM 625 N N . PRO A 1 74 ? 15.907 18.025 -6.715 1.00 85.44 74 PRO A N 1
ATOM 626 C CA . PRO A 1 74 ? 16.567 16.729 -6.616 1.00 85.44 74 PRO A CA 1
ATOM 627 C C . PRO A 1 74 ? 18.032 16.876 -7.041 1.00 85.44 74 PRO A C 1
ATOM 629 O O . PRO A 1 74 ? 18.382 16.591 -8.184 1.00 85.44 74 PRO A O 1
ATOM 632 N N . VAL A 1 75 ? 18.869 17.366 -6.130 1.00 85.50 75 VAL A N 1
ATOM 633 C CA . VAL A 1 75 ? 20.312 17.516 -6.326 1.00 85.50 75 VAL A CA 1
ATOM 634 C C . VAL A 1 75 ? 21.023 16.365 -5.608 1.00 85.50 75 VAL A C 1
ATOM 636 O O . VAL A 1 75 ? 20.777 16.153 -4.416 1.00 85.50 75 VAL A O 1
ATOM 639 N N . PRO A 1 76 ? 21.884 15.590 -6.293 1.00 84.75 76 PRO A N 1
ATOM 640 C CA . PRO A 1 76 ? 22.689 14.565 -5.638 1.00 84.75 76 PRO A CA 1
ATOM 641 C C . PRO A 1 76 ? 23.504 15.180 -4.493 1.00 84.75 76 PRO A C 1
ATOM 643 O O . PRO A 1 76 ? 24.288 16.097 -4.712 1.00 84.75 76 PRO A O 1
ATOM 646 N N . MET A 1 77 ? 23.285 14.698 -3.267 1.00 83.00 77 MET A N 1
ATOM 647 C CA . MET A 1 77 ? 23.938 15.191 -2.043 1.00 83.00 77 MET A CA 1
ATOM 648 C C . MET A 1 77 ? 23.763 16.696 -1.752 1.00 83.00 77 MET A C 1
ATOM 650 O O . MET A 1 77 ? 24.525 17.245 -0.966 1.00 83.00 77 MET A O 1
ATOM 654 N N . GLY A 1 78 ? 22.787 17.376 -2.366 1.00 80.62 78 GLY A N 1
ATOM 655 C CA . GLY A 1 78 ? 22.616 18.827 -2.195 1.00 80.62 78 GLY A CA 1
ATOM 656 C C . GLY A 1 78 ? 23.736 19.674 -2.817 1.00 80.62 78 GLY A C 1
ATOM 657 O O . GLY A 1 78 ? 23.792 20.876 -2.582 1.00 80.62 78 GLY A O 1
ATOM 658 N N . ALA A 1 79 ? 24.630 19.069 -3.609 1.00 81.19 79 ALA A N 1
ATOM 659 C CA . ALA A 1 79 ? 25.740 19.759 -4.256 1.00 81.19 79 ALA A CA 1
ATOM 660 C C . ALA A 1 79 ? 25.312 20.330 -5.617 1.00 81.19 79 ALA A C 1
ATOM 662 O O . ALA A 1 79 ? 25.320 19.632 -6.637 1.00 81.19 79 ALA A O 1
ATOM 663 N N . THR A 1 80 ? 24.924 21.606 -5.649 1.00 77.75 80 THR A N 1
ATOM 664 C CA . THR A 1 80 ? 24.477 22.252 -6.890 1.00 77.75 80 THR A CA 1
ATOM 665 C C . THR A 1 80 ? 25.667 22.783 -7.686 1.00 77.75 80 THR A C 1
ATOM 667 O O . THR A 1 80 ? 26.030 23.939 -7.579 1.00 77.75 80 THR A O 1
ATOM 670 N N . TYR A 1 81 ? 26.314 21.968 -8.519 1.00 79.38 81 TYR A N 1
ATOM 671 C CA . TYR A 1 81 ? 27.417 22.471 -9.355 1.00 79.38 81 TYR A CA 1
ATOM 672 C C . TYR A 1 81 ? 26.960 23.646 -10.244 1.00 79.38 81 TYR A C 1
ATOM 674 O O . TYR A 1 81 ? 25.991 23.520 -10.994 1.00 79.38 81 TYR A O 1
ATOM 682 N N . GLY A 1 82 ? 27.647 24.790 -10.167 1.00 82.25 82 GLY A N 1
ATOM 683 C CA . GLY A 1 82 ? 27.298 25.983 -10.939 1.00 82.25 82 GLY A CA 1
ATOM 684 C C . GLY A 1 82 ? 27.582 27.293 -10.208 1.00 82.25 82 GLY A C 1
ATOM 685 O O . GLY A 1 82 ? 28.343 27.340 -9.243 1.00 82.25 82 GLY A O 1
ATOM 686 N N . LYS A 1 83 ? 26.982 28.378 -10.709 1.00 83.38 83 LYS A N 1
ATOM 687 C CA . LYS A 1 83 ? 27.109 29.715 -10.116 1.00 83.38 83 LYS A CA 1
ATOM 688 C C . LYS A 1 83 ? 26.393 29.785 -8.755 1.00 83.38 83 LYS A C 1
ATOM 690 O O . LYS A 1 83 ? 25.341 29.163 -8.623 1.00 83.38 83 LYS A O 1
ATOM 695 N N . PRO A 1 84 ? 26.874 30.611 -7.805 1.00 79.44 84 PRO A N 1
ATOM 696 C CA . PRO A 1 84 ? 26.285 30.741 -6.469 1.00 79.44 84 PRO A CA 1
ATOM 697 C C . PRO A 1 84 ? 24.803 31.095 -6.394 1.00 79.44 84 PRO A C 1
ATOM 699 O O . PRO A 1 84 ? 24.133 30.674 -5.467 1.00 79.44 84 PRO A O 1
ATOM 702 N N . VAL A 1 85 ? 24.259 31.742 -7.424 1.00 78.69 85 VAL A N 1
ATOM 703 C CA . VAL A 1 85 ? 22.815 32.018 -7.568 1.00 78.69 85 VAL A CA 1
ATOM 704 C C . VAL A 1 85 ? 21.965 30.736 -7.661 1.00 78.69 85 VAL A C 1
ATOM 706 O O . VAL A 1 85 ? 20.744 30.784 -7.673 1.00 78.69 85 VAL A O 1
ATOM 709 N N . HIS A 1 86 ? 22.588 29.567 -7.807 1.00 75.62 86 HIS A N 1
ATOM 710 C CA . HIS A 1 86 ? 21.905 28.275 -7.823 1.00 75.62 86 HIS A CA 1
ATOM 711 C C . HIS A 1 86 ? 22.104 27.477 -6.524 1.00 75.62 86 HIS A C 1
ATOM 713 O O . HIS A 1 86 ? 21.536 26.391 -6.404 1.00 75.62 86 HIS A O 1
ATOM 719 N N . HIS A 1 87 ? 22.879 28.000 -5.567 1.00 68.06 87 HIS A N 1
ATOM 720 C CA . HIS A 1 87 ? 23.159 27.397 -4.259 1.00 68.06 87 HIS A CA 1
ATOM 721 C C . HIS A 1 87 ? 22.183 27.898 -3.183 1.00 68.06 87 HIS A C 1
ATOM 723 O O . HIS A 1 87 ? 22.589 28.226 -2.079 1.00 68.06 87 HIS A O 1
ATOM 729 N N . ASP A 1 88 ? 20.884 27.938 -3.466 1.00 62.78 88 ASP A N 1
ATOM 730 C CA . ASP A 1 88 ? 19.887 28.469 -2.516 1.00 62.78 88 ASP A CA 1
ATOM 731 C C . ASP A 1 88 ? 19.507 27.476 -1.389 1.00 62.78 88 ASP A C 1
ATOM 733 O O . ASP A 1 88 ? 18.501 27.662 -0.708 1.00 62.78 88 ASP A O 1
ATOM 737 N N . GLU A 1 89 ? 20.234 26.364 -1.209 1.00 58.16 89 GLU A N 1
ATOM 738 C CA . GLU A 1 89 ? 19.725 25.222 -0.428 1.00 58.16 89 GLU A CA 1
ATOM 739 C C . GLU A 1 89 ? 20.267 25.062 1.007 1.00 58.16 89 GLU A C 1
ATOM 741 O O . GLU A 1 89 ? 19.747 24.185 1.701 1.00 58.16 89 GLU A O 1
ATOM 746 N N . PHE A 1 90 ? 21.225 25.863 1.510 1.00 50.78 90 PHE A N 1
ATOM 747 C CA . PHE A 1 90 ? 21.857 25.519 2.806 1.00 50.78 90 PHE A CA 1
ATOM 748 C C . PHE A 1 90 ? 22.266 26.620 3.792 1.00 50.78 90 PHE A C 1
ATOM 750 O O . PHE A 1 90 ? 22.581 26.262 4.926 1.00 50.78 90 PHE A O 1
ATOM 757 N N . GLU A 1 91 ? 22.235 27.909 3.461 1.00 44.81 91 GLU A N 1
ATOM 758 C CA . GLU A 1 91 ? 22.868 28.898 4.355 1.00 44.81 91 GLU A CA 1
ATOM 759 C C . GLU A 1 91 ? 21.995 29.276 5.571 1.00 44.81 91 GLU A C 1
ATOM 761 O O . GLU A 1 91 ? 22.498 29.373 6.682 1.00 44.81 91 GLU A O 1
ATOM 766 N N . GLU A 1 92 ? 20.667 29.332 5.430 1.00 44.94 92 GLU A N 1
ATOM 767 C CA . GLU A 1 92 ? 19.785 29.835 6.504 1.00 44.94 92 GLU A CA 1
ATOM 768 C C . GLU A 1 92 ? 19.389 28.774 7.561 1.00 44.94 92 GLU A C 1
ATOM 770 O O . GLU A 1 92 ? 18.979 29.104 8.670 1.00 44.94 92 GLU A O 1
ATOM 775 N N . VAL A 1 93 ? 19.508 27.474 7.251 1.00 49.59 93 VAL A N 1
ATOM 776 C CA . VAL A 1 93 ? 18.993 26.385 8.119 1.00 49.59 93 VAL A CA 1
ATOM 777 C C . VAL A 1 93 ? 20.069 25.782 9.027 1.00 49.59 93 VAL A C 1
ATOM 779 O O . VAL A 1 93 ? 19.745 25.242 10.086 1.00 49.59 93 VAL A O 1
ATOM 782 N N . LEU A 1 94 ? 21.345 25.855 8.635 1.00 48.91 94 LEU A N 1
ATOM 783 C CA . LEU A 1 94 ? 22.445 25.335 9.453 1.00 48.91 94 LEU A CA 1
ATOM 784 C C . LEU A 1 94 ? 22.723 26.240 10.659 1.00 48.91 94 LEU A C 1
ATOM 786 O O . LEU A 1 94 ? 22.831 25.730 11.772 1.00 48.91 94 LEU A O 1
ATOM 790 N N . GLU A 1 95 ? 22.714 27.560 10.466 1.00 49.09 95 GLU A N 1
ATOM 791 C CA . GLU A 1 95 ? 22.910 28.542 11.542 1.00 49.09 95 GLU A CA 1
ATOM 792 C C . GLU A 1 95 ? 21.800 28.447 12.607 1.00 49.09 95 GLU A C 1
ATOM 794 O O . GLU A 1 95 ? 22.070 28.298 13.799 1.00 49.09 95 GLU A O 1
ATOM 799 N N . GLU A 1 96 ? 20.534 28.360 12.180 1.00 47.09 96 GLU A N 1
ATOM 800 C CA . GLU A 1 96 ? 19.380 28.271 13.088 1.00 47.09 96 GLU A CA 1
ATOM 801 C C . GLU A 1 96 ? 19.291 26.918 13.836 1.00 47.09 96 GLU A C 1
ATOM 803 O O . GLU A 1 96 ? 18.689 26.810 14.916 1.00 47.09 96 GLU A O 1
ATOM 808 N N . MET A 1 97 ? 19.859 25.847 13.264 1.00 51.31 97 MET A N 1
ATOM 809 C CA . MET A 1 97 ? 19.966 24.538 13.918 1.00 51.31 97 MET A CA 1
ATOM 810 C C . MET A 1 97 ? 21.127 24.478 14.911 1.00 51.31 97 MET A C 1
ATOM 812 O O . MET A 1 97 ? 20.985 23.824 15.950 1.00 51.31 97 MET A O 1
ATOM 816 N N . ASP A 1 98 ? 22.243 25.141 14.618 1.00 53.59 98 ASP A N 1
ATOM 817 C CA . ASP A 1 98 ? 23.400 25.186 15.508 1.00 53.59 98 ASP A CA 1
ATOM 818 C C . ASP A 1 98 ? 23.150 26.095 16.718 1.00 53.59 98 ASP A C 1
ATOM 820 O O . ASP A 1 98 ? 23.504 25.715 17.837 1.00 53.59 98 ASP A O 1
ATOM 824 N N . ASP A 1 99 ? 22.418 27.199 16.558 1.00 57.12 99 ASP A N 1
ATOM 825 C CA . ASP A 1 99 ? 22.056 28.085 17.672 1.00 57.12 99 ASP A CA 1
ATOM 826 C C . ASP A 1 99 ? 21.020 27.456 18.616 1.00 57.12 99 ASP A C 1
ATOM 828 O O . ASP A 1 99 ? 21.168 27.506 19.843 1.00 57.12 99 ASP A O 1
ATOM 832 N N . ARG A 1 100 ? 20.026 26.732 18.076 1.00 54.53 100 ARG A N 1
ATOM 833 C CA . ARG A 1 100 ? 19.103 25.920 18.896 1.00 54.53 100 ARG A CA 1
ATOM 834 C C . ARG A 1 100 ? 19.815 24.786 19.631 1.00 54.53 100 ARG A C 1
ATOM 836 O O . ARG A 1 100 ? 19.441 24.451 20.756 1.00 54.53 100 ARG A O 1
ATOM 843 N N . ARG A 1 101 ? 20.837 24.187 19.013 1.00 58.66 101 ARG A N 1
ATOM 844 C CA . ARG A 1 101 ? 21.625 23.099 19.609 1.00 58.66 101 ARG A CA 1
ATOM 845 C C . ARG A 1 101 ? 22.552 23.603 20.719 1.00 58.66 101 ARG A C 1
ATOM 847 O O . ARG A 1 101 ? 22.725 22.885 21.703 1.00 58.66 101 ARG A O 1
ATOM 854 N N . LYS A 1 102 ? 23.115 24.808 20.585 1.00 57.38 102 LYS A N 1
ATOM 855 C CA . LYS A 1 102 ? 23.915 25.472 21.631 1.00 57.38 102 LYS A CA 1
ATOM 856 C C . LYS A 1 102 ? 23.055 25.834 22.847 1.00 57.38 102 LYS A C 1
ATOM 858 O O . LYS A 1 102 ? 23.362 25.387 23.948 1.00 57.38 102 LYS A O 1
ATOM 863 N N . HIS A 1 103 ? 21.911 26.487 22.629 1.00 51.81 103 HIS A N 1
ATOM 864 C CA . HIS A 1 103 ? 20.978 26.878 23.696 1.00 51.81 103 HIS A CA 1
ATOM 865 C C . HIS A 1 103 ? 20.431 25.683 24.502 1.00 51.81 103 HIS A C 1
ATOM 867 O O . HIS A 1 103 ? 20.290 25.748 25.722 1.00 51.81 103 HIS A O 1
ATOM 873 N N . TRP A 1 104 ? 20.151 24.553 23.841 1.00 50.78 104 TRP A N 1
ATOM 874 C CA . TRP A 1 104 ? 19.661 23.346 24.520 1.00 50.78 104 TRP A CA 1
ATOM 875 C C . TRP A 1 104 ? 20.743 22.632 25.346 1.00 50.78 104 TRP A C 1
ATOM 877 O O . TRP A 1 104 ? 20.431 22.034 26.375 1.00 50.78 104 TRP A O 1
ATOM 887 N N . LYS A 1 105 ? 22.015 22.712 24.930 1.00 53.22 105 LYS A N 1
ATOM 888 C CA . LYS A 1 105 ? 23.141 22.135 25.680 1.00 53.22 105 LYS A CA 1
ATOM 889 C C . LYS A 1 105 ? 23.467 22.925 26.946 1.00 53.22 105 LYS A C 1
ATOM 891 O O . LYS A 1 105 ? 23.712 22.303 27.974 1.00 53.22 105 LYS A O 1
ATOM 896 N N . GLU A 1 106 ? 23.433 24.255 26.885 1.00 54.31 106 GLU A N 1
ATOM 897 C CA . GLU A 1 106 ? 23.709 25.115 28.046 1.00 54.31 106 GLU A CA 1
ATOM 898 C C . GLU A 1 106 ? 22.601 25.035 29.108 1.00 54.31 106 GLU A C 1
ATOM 900 O O . GLU A 1 106 ? 22.894 25.005 30.300 1.00 54.31 106 GLU A O 1
ATOM 905 N N . ASN A 1 107 ? 21.334 24.898 28.697 1.00 55.62 107 ASN A N 1
ATOM 906 C CA . ASN A 1 107 ? 20.199 24.911 29.628 1.00 55.62 107 ASN A CA 1
ATOM 907 C C . ASN A 1 107 ? 19.873 23.557 30.281 1.00 55.62 107 ASN A C 1
ATOM 909 O O . ASN A 1 107 ? 19.198 23.530 31.307 1.00 55.62 107 ASN A O 1
ATOM 913 N N . MET A 1 108 ? 20.315 22.431 29.709 1.00 44.88 108 MET A N 1
ATOM 914 C CA . MET A 1 108 ? 20.067 21.092 30.277 1.00 44.88 108 MET A CA 1
ATOM 915 C C . MET A 1 108 ? 21.169 20.634 31.239 1.00 44.88 108 MET A C 1
ATOM 917 O O . MET A 1 108 ? 20.927 19.758 32.066 1.00 44.88 108 MET A O 1
ATOM 921 N N . PHE A 1 109 ? 22.366 21.220 31.142 1.00 42.12 109 PHE A N 1
ATOM 922 C CA . PHE A 1 109 ? 23.532 20.825 31.931 1.00 42.12 109 PHE A CA 1
ATOM 923 C C . PHE A 1 109 ? 24.187 22.024 32.617 1.00 42.12 109 PHE A C 1
ATOM 925 O O . PHE A 1 109 ? 25.401 22.190 32.551 1.00 42.12 109 PHE A O 1
ATOM 932 N N . ALA A 1 110 ? 23.395 22.850 33.302 1.00 46.31 110 ALA A N 1
ATOM 933 C CA . ALA A 1 110 ? 23.943 23.712 34.342 1.00 46.31 110 ALA A CA 1
ATOM 934 C C . ALA A 1 110 ? 24.389 22.809 35.511 1.00 46.31 110 ALA A C 1
ATOM 936 O O . ALA A 1 110 ? 23.528 22.176 36.130 1.00 46.31 110 ALA A O 1
ATOM 937 N N . PRO A 1 111 ? 25.694 22.687 35.827 1.00 40.16 111 PRO A N 1
ATOM 938 C CA . PRO A 1 111 ? 26.138 21.837 36.919 1.00 40.16 111 PRO A CA 1
ATOM 939 C C . PRO A 1 111 ? 25.836 22.551 38.236 1.00 40.16 111 PRO A C 1
ATOM 941 O O . PRO A 1 111 ? 26.649 23.293 38.781 1.00 40.16 111 PRO A O 1
ATOM 944 N N . SER A 1 112 ? 24.642 22.331 38.775 1.00 35.03 112 SER A N 1
ATOM 945 C CA . SER A 1 112 ? 24.382 22.554 40.191 1.00 35.03 112 SER A CA 1
ATOM 946 C C . SER A 1 112 ? 25.042 21.419 40.972 1.00 35.03 112 SER A C 1
ATOM 948 O O . SER A 1 112 ? 24.378 20.445 41.306 1.00 35.03 112 SER A O 1
ATOM 950 N N . PHE A 1 113 ? 26.362 21.497 41.140 1.00 28.91 113 PHE A N 1
ATOM 951 C CA . PHE A 1 113 ? 27.111 21.183 42.361 1.00 28.91 113 PHE A CA 1
ATOM 952 C C . PHE A 1 113 ? 28.613 21.254 42.058 1.00 28.91 113 PHE A C 1
ATOM 954 O O . PHE A 1 113 ? 29.151 20.497 41.254 1.00 28.91 113 PHE A O 1
ATOM 961 N N . SER A 1 114 ? 29.267 22.195 42.736 1.00 54.00 114 SER A N 1
ATOM 962 C CA . SER A 1 114 ? 30.712 22.243 42.929 1.00 54.00 114 SER A CA 1
ATOM 963 C C . SER A 1 114 ? 31.119 21.062 43.811 1.00 54.00 114 SER A C 1
ATOM 965 O O . SER A 1 114 ? 30.591 20.901 44.912 1.00 54.00 114 SER A O 1
ATOM 967 N N . ALA A 1 115 ? 32.036 20.237 43.315 1.00 32.72 115 ALA A N 1
ATOM 968 C CA . ALA A 1 115 ? 32.710 19.202 44.081 1.00 32.72 115 ALA A CA 1
ATOM 969 C C . ALA A 1 115 ? 34.193 19.231 43.710 1.00 32.72 115 ALA A C 1
ATOM 971 O O . ALA A 1 115 ? 34.656 18.455 42.882 1.00 32.72 115 ALA A O 1
ATOM 972 N N . HIS A 1 116 ? 34.888 20.150 44.380 1.00 33.66 116 HIS A N 1
ATOM 973 C CA . HIS A 1 116 ? 36.299 20.068 44.734 1.00 33.66 116 HIS A CA 1
ATOM 974 C C . HIS A 1 116 ? 37.309 20.265 43.580 1.00 33.66 116 HIS A C 1
ATOM 976 O O . HIS A 1 116 ? 37.396 19.483 42.648 1.00 33.66 116 HIS A O 1
ATOM 982 N N . ASP A 1 117 ? 38.168 21.286 43.604 1.00 42.97 117 ASP A N 1
ATOM 983 C CA . ASP A 1 117 ? 38.817 21.839 44.802 1.00 42.97 117 ASP A CA 1
ATOM 984 C C . ASP A 1 117 ? 39.413 20.723 45.677 1.00 42.97 117 ASP A C 1
ATOM 986 O O . ASP A 1 117 ? 39.420 20.823 46.891 1.00 42.97 117 ASP A O 1
ATOM 990 N N . VAL A 1 118 ? 39.855 19.616 45.068 1.00 38.34 118 VAL A N 1
ATOM 991 C CA . VAL A 1 118 ? 40.754 18.622 45.663 1.00 38.34 118 VAL A CA 1
ATOM 992 C C . VAL A 1 118 ? 41.489 17.941 44.502 1.00 38.34 118 VAL A C 1
ATOM 994 O O . VAL A 1 118 ? 40.892 17.186 43.744 1.00 38.34 118 VAL A O 1
ATOM 997 N N . LEU A 1 119 ? 42.799 18.202 44.432 1.00 31.86 119 LEU A N 1
ATOM 998 C CA . LEU A 1 119 ? 43.838 17.591 43.583 1.00 31.86 119 LEU A CA 1
ATOM 999 C C . LEU A 1 119 ? 44.199 18.338 42.295 1.00 31.86 119 LEU A C 1
ATOM 1001 O O . LEU A 1 119 ? 43.817 17.999 41.178 1.00 31.86 119 LEU A O 1
ATOM 1005 N N . ASN A 1 120 ? 45.059 19.331 42.516 1.00 32.38 120 ASN A N 1
ATOM 1006 C CA . ASN A 1 120 ? 46.067 19.761 41.564 1.00 32.38 120 ASN A CA 1
ATOM 1007 C C . ASN A 1 120 ? 47.003 18.612 41.151 1.00 32.38 120 ASN A C 1
ATOM 1009 O O . ASN A 1 120 ? 47.360 17.757 41.960 1.00 32.38 120 ASN A O 1
ATOM 1013 N N . GLU A 1 121 ? 47.488 18.790 39.922 1.00 30.81 121 GLU A N 1
ATOM 1014 C CA . GLU A 1 121 ? 48.803 18.436 39.384 1.00 30.81 121 GLU A CA 1
ATOM 1015 C C . GLU A 1 121 ? 48.987 17.142 38.561 1.00 30.81 121 GLU A C 1
ATOM 1017 O O . GLU A 1 121 ? 48.936 16.022 39.056 1.00 30.81 121 GLU A O 1
ATOM 1022 N N . VAL A 1 122 ? 49.377 17.401 37.296 1.00 27.78 122 VAL A N 1
ATOM 1023 C CA . VAL A 1 122 ? 50.400 16.700 36.492 1.00 27.78 122 VAL A CA 1
ATOM 1024 C C . VAL A 1 122 ? 49.896 15.728 35.398 1.00 27.78 122 VAL A C 1
ATOM 1026 O O . VAL A 1 122 ? 49.622 14.556 35.619 1.00 27.78 122 VAL A O 1
ATOM 1029 N N . LEU A 1 123 ? 49.948 16.285 34.171 1.00 35.06 123 LEU A N 1
ATOM 1030 C CA . LEU A 1 123 ? 50.268 15.707 32.847 1.00 35.06 123 LEU A CA 1
ATOM 1031 C C . LEU A 1 123 ? 49.137 15.373 31.852 1.00 35.06 123 LEU A C 1
ATOM 1033 O O . LEU A 1 123 ? 48.349 14.447 32.006 1.00 35.06 123 LEU A O 1
ATOM 1037 N N . GLN A 1 124 ? 49.182 16.127 30.745 1.00 40.22 124 GLN A N 1
ATOM 1038 C CA . GLN A 1 124 ? 48.622 15.831 29.422 1.00 40.22 124 GLN A CA 1
ATOM 1039 C C . GLN A 1 124 ? 49.065 14.449 28.906 1.00 40.22 124 GLN A C 1
ATOM 1041 O O . GLN A 1 124 ? 50.219 14.065 29.119 1.00 40.22 124 GLN A O 1
ATOM 1046 N N . PRO A 1 125 ? 48.212 13.767 28.121 1.00 34.28 125 PRO A N 1
ATOM 1047 C CA . PRO A 1 125 ? 48.714 13.086 26.928 1.00 34.28 125 PRO A CA 1
ATOM 1048 C C . PRO A 1 125 ? 47.874 13.311 25.656 1.00 34.28 125 PRO A C 1
ATOM 1050 O O . PRO A 1 125 ? 46.684 13.616 25.676 1.00 34.28 125 PRO A O 1
ATOM 1053 N N . GLU A 1 126 ? 48.581 13.135 24.545 1.00 28.73 126 GLU A N 1
ATOM 1054 C CA . GLU A 1 126 ? 48.320 13.528 23.162 1.00 28.73 126 GLU A CA 1
ATOM 1055 C C . GLU A 1 126 ? 47.202 12.756 22.428 1.00 28.73 126 GLU A C 1
ATOM 1057 O O . GLU A 1 126 ? 46.822 11.634 22.763 1.00 28.73 126 GLU A O 1
ATOM 1062 N N . SER A 1 127 ? 46.710 13.376 21.352 1.00 33.16 127 SER A N 1
ATOM 1063 C CA . SER A 1 127 ? 45.764 12.850 20.357 1.00 33.16 127 SER A CA 1
ATOM 1064 C C . SER A 1 127 ? 46.308 11.664 19.532 1.00 33.16 127 SER A C 1
ATOM 1066 O O . SER A 1 127 ? 47.471 11.713 19.128 1.00 33.16 127 SER A O 1
ATOM 1068 N N . PRO A 1 128 ? 45.483 10.666 19.139 1.00 32.56 128 PRO A N 1
ATOM 1069 C CA . PRO A 1 128 ? 45.885 9.623 18.191 1.00 32.56 128 PRO A CA 1
ATOM 1070 C C . PRO A 1 128 ? 45.604 10.007 16.714 1.00 32.56 128 PRO A C 1
ATOM 1072 O O . PRO A 1 128 ? 44.759 10.866 16.451 1.00 32.56 128 PRO A O 1
ATOM 1075 N N . PRO A 1 129 ? 46.276 9.374 15.726 1.00 37.84 129 PRO A N 1
ATOM 1076 C CA . PRO A 1 129 ? 46.377 9.890 14.360 1.00 37.84 129 PRO A CA 1
ATOM 1077 C C . PRO A 1 129 ? 45.203 9.520 13.430 1.00 37.84 129 PRO A C 1
ATOM 1079 O O . PRO A 1 129 ? 44.659 8.415 13.432 1.00 37.84 129 PRO A O 1
ATOM 1082 N N . GLU A 1 130 ? 44.897 10.468 12.546 1.00 39.88 130 GLU A N 1
ATOM 1083 C CA . GLU A 1 130 ? 43.758 10.602 11.623 1.00 39.88 130 GLU A CA 1
ATOM 1084 C C . GLU A 1 130 ? 43.687 9.638 10.412 1.00 39.88 130 GLU A C 1
ATOM 1086 O O . GLU A 1 130 ? 42.966 9.905 9.453 1.00 39.88 130 GLU A O 1
ATOM 1091 N N . GLN A 1 131 ? 44.394 8.503 10.389 1.00 43.75 131 GLN A N 1
ATOM 1092 C CA . GLN A 1 131 ? 44.564 7.748 9.127 1.00 43.75 131 GLN A CA 1
ATOM 1093 C C . GLN A 1 131 ? 43.686 6.494 8.952 1.00 43.75 131 GLN A C 1
ATOM 1095 O O . GLN A 1 131 ? 43.521 6.009 7.832 1.00 43.75 131 GLN A O 1
ATOM 1100 N N . MET A 1 132 ? 43.039 5.975 10.002 1.00 32.78 132 MET A N 1
ATOM 1101 C CA . MET A 1 132 ? 42.232 4.738 9.900 1.00 32.78 132 MET A CA 1
ATOM 1102 C C . MET A 1 132 ? 40.764 4.949 9.468 1.00 32.78 132 MET A C 1
ATOM 1104 O O . MET A 1 132 ? 40.054 3.984 9.163 1.00 32.78 132 MET A O 1
ATOM 1108 N N . THR A 1 133 ? 40.282 6.193 9.421 1.00 42.09 133 THR A N 1
ATOM 1109 C CA . THR A 1 133 ? 38.869 6.542 9.168 1.00 42.09 133 THR A CA 1
ATOM 1110 C C . THR A 1 133 ? 38.519 6.602 7.675 1.00 42.09 133 THR A C 1
ATOM 1112 O O . THR A 1 133 ? 37.402 6.242 7.286 1.00 42.09 133 THR A O 1
ATOM 1115 N N . PHE A 1 134 ? 39.486 6.929 6.811 1.00 39.72 134 PHE A N 1
ATOM 1116 C CA . PHE A 1 134 ? 39.274 7.096 5.366 1.00 39.72 134 PHE A CA 1
ATOM 1117 C C . PHE A 1 134 ? 38.910 5.787 4.635 1.00 39.72 134 PHE A C 1
ATOM 1119 O O . PHE A 1 134 ? 38.055 5.776 3.747 1.00 39.72 134 PHE A O 1
ATOM 1126 N N . GLY A 1 135 ? 39.485 4.649 5.042 1.00 41.22 135 GLY A N 1
ATOM 1127 C CA . GLY A 1 135 ? 39.219 3.343 4.416 1.00 41.22 135 GLY A CA 1
ATOM 1128 C C . GLY A 1 135 ? 37.844 2.744 4.752 1.00 41.22 135 GLY A C 1
ATOM 1129 O O . GLY A 1 135 ? 37.277 1.985 3.962 1.00 41.22 135 GLY A O 1
ATOM 1130 N N . LYS A 1 136 ? 37.269 3.092 5.912 1.00 50.56 136 LYS A N 1
ATOM 1131 C CA . LYS A 1 136 ? 35.906 2.677 6.295 1.00 50.56 136 LYS A CA 1
ATOM 1132 C C . LYS A 1 136 ? 34.846 3.534 5.601 1.00 50.56 136 LYS A C 1
ATOM 1134 O O . LYS A 1 136 ? 33.864 2.976 5.118 1.00 50.56 136 LYS A O 1
ATOM 1139 N N . ALA A 1 137 ? 35.077 4.842 5.468 1.00 48.00 137 ALA A N 1
ATOM 1140 C CA . ALA A 1 137 ? 34.170 5.754 4.769 1.00 48.00 137 ALA A CA 1
ATOM 1141 C C . ALA A 1 137 ? 34.038 5.420 3.271 1.00 48.00 137 ALA A C 1
ATOM 1143 O O . ALA A 1 137 ? 32.931 5.424 2.734 1.00 48.00 137 ALA A O 1
ATOM 1144 N N . LYS A 1 138 ? 35.144 5.039 2.615 1.00 57.88 138 LYS A N 1
ATOM 1145 C CA . LYS A 1 138 ? 35.150 4.686 1.186 1.00 57.88 138 LYS A CA 1
ATOM 1146 C C . LYS A 1 138 ? 34.369 3.397 0.890 1.00 57.88 138 LYS A C 1
ATOM 1148 O O . LYS A 1 138 ? 33.504 3.399 0.020 1.00 57.88 138 LYS A O 1
ATOM 1153 N N . ARG A 1 139 ? 34.563 2.344 1.699 1.00 52.84 139 ARG A N 1
ATOM 1154 C CA . ARG A 1 139 ? 33.775 1.096 1.600 1.00 52.84 139 ARG A CA 1
ATOM 1155 C C . ARG A 1 139 ? 32.290 1.312 1.908 1.00 52.84 139 ARG A C 1
ATOM 1157 O O . ARG A 1 139 ? 31.439 0.732 1.242 1.00 52.84 139 ARG A O 1
ATOM 1164 N N . MET A 1 140 ? 31.965 2.175 2.874 1.00 53.44 140 MET A N 1
ATOM 1165 C CA . MET A 1 140 ? 30.574 2.518 3.200 1.00 53.44 140 MET A CA 1
ATOM 1166 C C . MET A 1 140 ? 29.894 3.298 2.061 1.00 53.44 140 MET A C 1
ATOM 1168 O O . MET A 1 140 ? 28.739 3.032 1.730 1.00 53.44 140 MET A O 1
ATOM 1172 N N . GLY A 1 141 ? 30.624 4.221 1.424 1.00 59.75 141 GLY A N 1
ATOM 1173 C CA . GLY A 1 141 ? 30.149 4.998 0.277 1.00 59.75 141 GLY A CA 1
ATOM 1174 C C . GLY A 1 141 ? 29.916 4.150 -0.975 1.00 59.75 141 GLY A C 1
ATOM 1175 O O . GLY A 1 141 ? 28.928 4.349 -1.679 1.00 59.75 141 GLY A O 1
ATOM 1176 N N . GLU A 1 142 ? 30.768 3.155 -1.227 1.00 58.84 142 GLU A N 1
ATOM 1177 C CA . GLU A 1 142 ? 30.606 2.212 -2.341 1.00 58.84 142 GLU A CA 1
ATOM 1178 C C . GLU A 1 142 ? 29.382 1.305 -2.142 1.00 58.84 142 GLU A C 1
ATOM 1180 O O . GLU A 1 142 ? 28.570 1.156 -3.056 1.00 58.84 142 GLU A O 1
ATOM 1185 N N . ILE A 1 143 ? 29.163 0.786 -0.928 1.00 61.12 143 ILE A N 1
ATOM 1186 C CA . ILE A 1 143 ? 27.972 -0.019 -0.604 1.00 61.12 143 ILE A CA 1
ATOM 1187 C C . ILE A 1 143 ? 26.688 0.816 -0.753 1.00 61.12 143 ILE A C 1
ATOM 1189 O O . ILE A 1 143 ? 25.697 0.333 -1.313 1.00 61.12 143 ILE A O 1
ATOM 1193 N N . TYR A 1 144 ? 26.704 2.080 -0.315 1.00 52.31 144 TYR A N 1
ATOM 1194 C CA . TYR A 1 144 ? 25.560 2.994 -0.399 1.00 52.31 144 TYR A CA 1
ATOM 1195 C C . TYR A 1 144 ? 25.243 3.440 -1.840 1.00 52.31 144 TYR A C 1
ATOM 1197 O O . TYR A 1 144 ? 24.077 3.497 -2.245 1.00 52.31 144 TYR A O 1
ATOM 1205 N N . ASN A 1 145 ? 26.268 3.679 -2.663 1.00 61.88 145 ASN A N 1
ATOM 1206 C CA . ASN A 1 145 ? 26.088 4.015 -4.079 1.00 61.88 145 ASN A CA 1
ATOM 1207 C C . ASN A 1 145 ? 25.579 2.819 -4.898 1.00 61.88 145 ASN A C 1
ATOM 1209 O O . ASN A 1 145 ? 24.706 2.981 -5.754 1.00 61.88 145 ASN A O 1
ATOM 1213 N N . MET A 1 146 ? 26.043 1.603 -4.594 1.00 58.25 146 MET A N 1
ATOM 1214 C CA . MET A 1 146 ? 25.574 0.385 -5.262 1.00 58.25 146 MET A CA 1
ATOM 1215 C C . MET A 1 146 ? 24.135 0.013 -4.883 1.00 58.25 146 MET A C 1
ATOM 1217 O O . MET A 1 146 ? 23.388 -0.500 -5.718 1.00 58.25 146 MET A O 1
ATOM 1221 N N . SER A 1 147 ? 23.708 0.301 -3.653 1.00 58.88 147 SER A N 1
ATOM 1222 C CA . SER A 1 147 ? 22.322 0.088 -3.208 1.00 58.88 147 SER A CA 1
ATOM 1223 C C . SER A 1 147 ? 21.362 1.162 -3.739 1.00 58.88 147 SER A C 1
ATOM 1225 O O . SER A 1 147 ? 20.251 0.832 -4.157 1.00 58.88 147 SER A O 1
ATOM 1227 N N . SER A 1 148 ? 21.814 2.414 -3.854 1.00 52.59 148 SER A N 1
ATOM 1228 C CA . SER A 1 148 ? 21.033 3.508 -4.453 1.00 52.59 148 SER A CA 1
ATOM 1229 C C . SER A 1 148 ? 20.740 3.283 -5.943 1.00 52.59 148 SER A C 1
ATOM 1231 O O . SER A 1 148 ? 19.639 3.579 -6.412 1.00 52.59 148 SER A O 1
ATOM 1233 N N . ARG A 1 149 ? 21.692 2.701 -6.689 1.00 54.06 149 ARG A N 1
ATOM 1234 C CA . ARG A 1 149 ? 21.521 2.372 -8.116 1.00 54.06 149 ARG A CA 1
ATOM 1235 C C . ARG A 1 149 ? 20.498 1.248 -8.330 1.00 54.06 149 ARG A C 1
ATOM 1237 O O . ARG A 1 149 ? 19.591 1.395 -9.146 1.00 54.06 149 ARG A O 1
ATOM 1244 N N . LYS A 1 150 ? 20.562 0.193 -7.505 1.00 43.38 150 LYS A N 1
ATOM 1245 C CA . LYS A 1 150 ? 19.612 -0.937 -7.530 1.00 43.38 150 LYS A CA 1
ATOM 1246 C C . LYS A 1 150 ? 18.176 -0.516 -7.186 1.00 43.38 150 LYS A C 1
ATOM 1248 O O . LYS A 1 150 ? 17.232 -0.995 -7.810 1.00 43.38 150 LYS A O 1
ATOM 1253 N N . PHE A 1 151 ? 18.009 0.433 -6.261 1.00 40.56 151 PHE A N 1
ATOM 1254 C CA . PHE A 1 151 ? 16.693 0.948 -5.860 1.00 40.56 151 PHE A CA 1
ATOM 1255 C C . PHE A 1 151 ? 16.015 1.798 -6.952 1.00 40.56 151 PHE A C 1
ATOM 1257 O O . PHE A 1 151 ? 14.792 1.774 -7.108 1.00 40.56 151 PHE A O 1
ATOM 1264 N N . GLN A 1 152 ? 16.787 2.549 -7.744 1.00 42.94 152 GLN A N 1
ATOM 1265 C CA . GLN A 1 152 ? 16.235 3.317 -8.868 1.00 42.94 152 GLN A CA 1
ATOM 1266 C C . GLN A 1 152 ? 15.847 2.428 -10.056 1.00 42.94 152 GLN A C 1
ATOM 1268 O O . GLN A 1 152 ? 14.888 2.736 -10.768 1.00 42.94 152 GLN A O 1
ATOM 1273 N N . GLU A 1 153 ? 16.563 1.325 -10.263 1.00 48.03 153 GLU A N 1
ATOM 1274 C CA . GLU A 1 153 ? 16.260 0.353 -11.312 1.00 48.03 153 GLU A CA 1
ATOM 1275 C C . GLU A 1 153 ? 15.016 -0.479 -10.975 1.00 48.03 153 GLU A C 1
ATOM 1277 O O . GLU A 1 153 ? 14.129 -0.573 -11.821 1.00 48.03 153 GLU A O 1
ATOM 1282 N N . GLU A 1 154 ? 14.864 -0.984 -9.742 1.00 46.59 154 GLU A N 1
ATOM 1283 C CA . GLU A 1 154 ? 13.647 -1.702 -9.297 1.00 46.59 154 GLU A CA 1
ATOM 1284 C C . GLU A 1 154 ? 12.364 -0.870 -9.508 1.00 46.59 154 GLU A C 1
ATOM 1286 O O . GLU A 1 154 ? 11.366 -1.380 -10.019 1.00 46.59 154 GLU A O 1
ATOM 1291 N N . ASN A 1 155 ? 12.407 0.440 -9.245 1.00 46.47 155 ASN A N 1
ATOM 1292 C CA . ASN A 1 155 ? 11.264 1.340 -9.448 1.00 46.47 155 ASN A CA 1
ATOM 1293 C C . ASN A 1 155 ? 10.907 1.592 -10.929 1.00 46.47 155 ASN A C 1
ATOM 1295 O O . ASN A 1 155 ? 9.770 1.962 -11.238 1.00 46.47 155 ASN A O 1
ATOM 1299 N N . LYS A 1 156 ? 11.850 1.407 -11.864 1.00 43.38 156 LYS A N 1
ATOM 1300 C CA . LYS A 1 156 ? 11.585 1.513 -13.311 1.00 43.38 156 LYS A CA 1
ATOM 1301 C C . LYS A 1 156 ? 10.948 0.241 -13.878 1.00 43.38 156 LYS A C 1
ATOM 1303 O O . LYS A 1 156 ? 10.158 0.355 -14.812 1.00 43.38 156 LYS A O 1
ATOM 1308 N N . PHE A 1 157 ? 11.251 -0.930 -13.314 1.00 41.03 157 PHE A N 1
ATOM 1309 C CA . PHE A 1 157 ? 10.636 -2.203 -13.711 1.00 41.03 157 PHE A CA 1
ATOM 1310 C C . PHE A 1 157 ? 9.199 -2.336 -13.180 1.00 41.03 157 PHE A C 1
ATOM 1312 O O . PHE A 1 157 ? 8.302 -2.644 -13.960 1.00 41.03 157 PHE A O 1
ATOM 1319 N N . GLN A 1 158 ? 8.930 -1.941 -11.927 1.00 47.16 158 GLN A N 1
ATOM 1320 C CA . GLN A 1 158 ? 7.562 -1.966 -11.375 1.00 47.16 158 GLN A CA 1
ATOM 1321 C C . GLN A 1 158 ? 6.588 -1.010 -12.084 1.00 47.16 158 GLN A C 1
ATOM 1323 O O . GLN A 1 158 ? 5.391 -1.271 -12.156 1.00 47.16 158 GLN A O 1
ATOM 1328 N N . ARG A 1 159 ? 7.087 0.087 -12.672 1.00 44.34 159 ARG A N 1
ATOM 1329 C CA . ARG A 1 159 ? 6.264 0.984 -13.503 1.00 44.34 159 ARG A CA 1
ATOM 1330 C C . ARG A 1 159 ? 5.889 0.397 -14.865 1.00 44.34 159 ARG A C 1
ATOM 1332 O O . ARG A 1 159 ? 4.958 0.910 -15.476 1.00 44.34 159 ARG A O 1
ATOM 1339 N N . LYS A 1 160 ? 6.603 -0.626 -15.348 1.00 45.19 160 LYS A N 1
ATOM 1340 C CA . LYS A 1 160 ? 6.309 -1.291 -16.626 1.00 45.19 160 LYS A CA 1
ATOM 1341 C C . LYS A 1 160 ? 5.364 -2.485 -16.458 1.00 45.19 160 LYS A C 1
ATOM 1343 O O . LYS A 1 160 ? 4.527 -2.683 -17.326 1.00 45.19 160 LYS A O 1
ATOM 1348 N N . GLU A 1 161 ? 5.421 -3.205 -15.335 1.00 37.50 161 GLU A N 1
ATOM 1349 C CA . GLU A 1 161 ? 4.505 -4.328 -15.047 1.00 37.50 161 GLU A CA 1
ATOM 1350 C C . GLU A 1 161 ? 3.070 -3.881 -14.710 1.00 37.50 161 GLU A C 1
ATOM 1352 O O . GLU A 1 161 ? 2.116 -4.597 -14.992 1.00 37.50 161 GLU A O 1
ATOM 1357 N N . PHE A 1 162 ? 2.879 -2.662 -14.193 1.00 34.53 162 PHE A N 1
ATOM 1358 C CA . PHE A 1 162 ? 1.547 -2.140 -13.844 1.00 34.53 162 PHE A CA 1
ATOM 1359 C C . PHE A 1 162 ? 0.664 -1.730 -15.039 1.00 34.53 162 PHE A C 1
ATOM 1361 O O . PHE A 1 162 ? -0.475 -1.315 -14.834 1.00 34.53 162 PHE A O 1
ATOM 1368 N N . ILE A 1 163 ? 1.165 -1.809 -16.278 1.00 44.34 163 ILE A N 1
ATOM 1369 C CA . ILE A 1 163 ? 0.428 -1.377 -17.481 1.00 44.34 163 ILE A CA 1
ATOM 1370 C C . ILE A 1 163 ? -0.274 -2.553 -18.191 1.00 44.34 163 ILE A C 1
ATOM 1372 O O . ILE A 1 163 ? -1.095 -2.324 -19.076 1.00 44.34 163 ILE A O 1
ATOM 1376 N N . SER A 1 164 ? -0.051 -3.806 -17.787 1.00 45.31 164 SER A N 1
ATOM 1377 C CA . SER A 1 164 ? -0.577 -4.967 -18.517 1.00 45.31 164 SER A CA 1
ATOM 1378 C C . SER A 1 164 ? -1.249 -6.012 -17.623 1.00 45.31 164 SER A C 1
ATOM 1380 O O . SER A 1 164 ? -0.663 -7.066 -17.427 1.00 45.31 164 SER A O 1
ATOM 1382 N N . GLN A 1 165 ? -2.474 -5.750 -17.142 1.00 28.97 165 GLN A N 1
ATOM 1383 C CA . GLN A 1 165 ? -3.554 -6.753 -17.000 1.00 28.97 165 GLN A CA 1
ATOM 1384 C C . GLN A 1 165 ? -4.944 -6.062 -16.996 1.00 28.97 165 GLN A C 1
ATOM 1386 O O . GLN A 1 165 ? -5.112 -5.059 -16.297 1.00 28.97 165 GLN A O 1
ATOM 1391 N N . PRO A 1 166 ? -5.937 -6.540 -17.781 1.00 34.81 166 PRO A N 1
ATOM 1392 C CA . PRO A 1 166 ? -7.308 -6.029 -17.778 1.00 34.81 166 PRO A CA 1
ATOM 1393 C C . PRO A 1 166 ? -8.169 -6.680 -16.678 1.00 34.81 166 PRO A C 1
ATOM 1395 O O . PRO A 1 166 ? -7.922 -7.804 -16.257 1.00 34.81 166 PRO A O 1
ATOM 1398 N N . ASN A 1 167 ? -9.197 -5.948 -16.235 1.00 32.00 167 ASN A N 1
ATOM 1399 C CA . ASN A 1 167 ? -10.143 -6.324 -15.179 1.00 32.00 167 ASN A CA 1
ATOM 1400 C C . ASN A 1 167 ? -11.014 -7.540 -15.543 1.00 32.00 167 ASN A C 1
ATOM 1402 O O . ASN A 1 167 ? -11.799 -7.462 -16.491 1.00 32.00 167 ASN A O 1
ATOM 1406 N N . GLU A 1 168 ? -11.011 -8.566 -14.691 1.00 32.91 168 GLU A N 1
ATOM 1407 C CA . GLU A 1 168 ? -12.139 -9.489 -14.540 1.00 32.91 168 GLU A CA 1
ATOM 1408 C C . GLU A 1 168 ? -12.994 -9.107 -13.324 1.00 32.91 168 GLU A C 1
ATOM 1410 O O . GLU A 1 168 ? -12.524 -8.551 -12.332 1.00 32.91 168 GLU A O 1
ATOM 1415 N N . LYS A 1 169 ? -14.302 -9.295 -13.497 1.00 40.66 169 LYS A N 1
ATOM 1416 C CA . LYS A 1 169 ? -15.393 -8.815 -12.648 1.00 40.66 169 LYS A CA 1
ATOM 1417 C C . LYS A 1 169 ? -15.572 -9.721 -11.433 1.00 40.66 169 LYS A C 1
ATOM 1419 O O . LYS A 1 169 ? -15.751 -10.917 -11.616 1.00 40.66 169 LYS A O 1
ATOM 1424 N N . GLU A 1 170 ? -15.754 -9.130 -10.255 1.00 29.58 170 GLU A N 1
ATOM 1425 C CA . GLU A 1 170 ? -16.477 -9.777 -9.157 1.00 29.58 170 GLU A CA 1
ATOM 1426 C C . GLU A 1 170 ? -17.620 -8.882 -8.661 1.00 29.58 170 GLU A C 1
ATOM 1428 O O . GLU A 1 170 ? -17.486 -7.666 -8.506 1.00 29.58 170 GLU A O 1
ATOM 1433 N N . GLN A 1 171 ? -18.784 -9.517 -8.523 1.00 30.03 171 GLN A N 1
ATOM 1434 C CA . GLN A 1 171 ? -20.054 -8.970 -8.060 1.00 30.03 171 GLN A CA 1
ATOM 1435 C C . GLN A 1 171 ? -20.093 -8.948 -6.526 1.00 30.03 171 GLN A C 1
ATOM 1437 O O . GLN A 1 171 ? -19.753 -9.935 -5.882 1.00 30.03 171 GLN A O 1
ATOM 1442 N N . GLU A 1 172 ? -20.602 -7.862 -5.945 1.00 31.69 172 GLU A N 1
ATOM 1443 C CA . GLU A 1 172 ? -21.064 -7.820 -4.550 1.00 31.69 172 GLU A CA 1
ATOM 1444 C C . GLU A 1 172 ? -22.517 -8.328 -4.447 1.00 31.69 172 GLU A C 1
ATOM 1446 O O . GLU A 1 172 ? -23.334 -7.975 -5.307 1.00 31.69 172 GLU A O 1
ATOM 1451 N N . PRO A 1 173 ? -22.915 -9.040 -3.373 1.00 33.06 173 PRO A N 1
ATOM 1452 C CA . PRO A 1 173 ? -24.320 -9.197 -3.022 1.00 33.06 173 PRO A CA 1
ATOM 1453 C C . PRO A 1 173 ? -24.731 -8.271 -1.862 1.00 33.06 173 PRO A C 1
ATOM 1455 O O . PRO A 1 173 ? -24.058 -8.148 -0.839 1.00 33.06 173 PRO A O 1
ATOM 1458 N N . ASN A 1 174 ? -25.887 -7.629 -2.040 1.00 29.77 174 ASN A N 1
ATOM 1459 C CA . ASN A 1 174 ? -26.509 -6.685 -1.114 1.00 29.77 174 ASN A CA 1
ATOM 1460 C C . ASN A 1 174 ? -27.304 -7.360 0.025 1.00 29.77 174 ASN A C 1
ATOM 1462 O O . ASN A 1 174 ? -28.012 -8.341 -0.181 1.00 29.77 174 ASN A O 1
ATOM 1466 N N . LEU A 1 175 ? -27.219 -6.712 1.192 1.00 38.06 175 LEU A N 1
ATOM 1467 C CA . LEU A 1 175 ? -28.179 -6.510 2.294 1.00 38.06 175 LEU A CA 1
ATOM 1468 C C . LEU A 1 175 ? -29.530 -7.263 2.298 1.00 38.06 175 LEU A C 1
ATOM 1470 O O . LEU A 1 175 ? -30.349 -7.120 1.389 1.00 38.06 175 LEU A O 1
ATOM 1474 N N . ARG A 1 176 ? -29.872 -7.84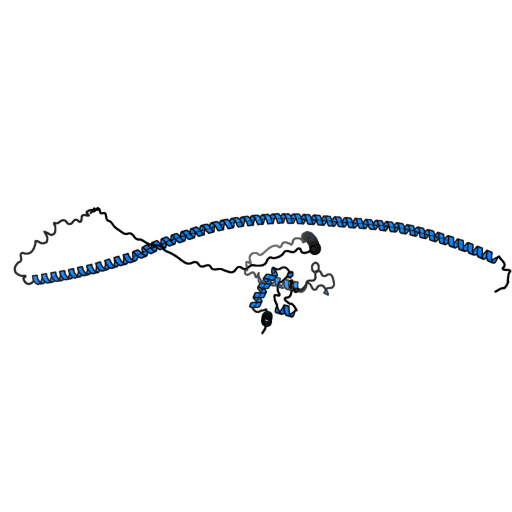5 3.461 1.00 27.69 176 ARG A N 1
ATOM 1475 C CA . ARG A 1 176 ? -31.272 -7.975 3.908 1.00 27.69 176 ARG A CA 1
ATOM 1476 C C . ARG A 1 176 ? -31.403 -7.815 5.426 1.00 27.69 176 ARG A C 1
ATOM 1478 O O . ARG A 1 176 ? -30.998 -8.677 6.198 1.00 27.69 176 ARG A O 1
ATOM 1485 N N . GLU A 1 177 ? -31.987 -6.691 5.832 1.00 31.72 177 GLU A N 1
ATOM 1486 C CA . GLU A 1 177 ? -32.466 -6.413 7.189 1.00 31.72 177 GLU A CA 1
ATOM 1487 C C . GLU A 1 177 ? -33.614 -7.367 7.563 1.00 31.72 177 GLU A C 1
ATOM 1489 O O . GLU A 1 177 ? -34.486 -7.652 6.735 1.00 31.72 177 GLU A O 1
ATOM 1494 N N . ARG A 1 178 ? -33.674 -7.824 8.822 1.00 28.66 178 ARG A N 1
ATOM 1495 C CA . ARG A 1 178 ? -34.851 -8.521 9.361 1.00 28.66 178 ARG A CA 1
ATOM 1496 C C . ARG A 1 178 ? -35.262 -7.911 10.701 1.00 28.66 178 ARG A C 1
ATOM 1498 O O . ARG A 1 178 ? -34.515 -7.944 11.672 1.00 28.66 178 ARG A O 1
ATOM 1505 N N . LYS A 1 179 ? -36.458 -7.316 10.690 1.00 29.80 179 LYS A N 1
ATOM 1506 C CA . LYS A 1 179 ? -37.187 -6.739 11.825 1.00 29.80 179 LYS A CA 1
ATOM 1507 C C . LYS A 1 179 ? -37.669 -7.815 12.811 1.00 29.80 179 LYS A C 1
ATOM 1509 O O . LYS A 1 179 ? -37.907 -8.957 12.427 1.00 29.80 179 LYS A O 1
ATOM 1514 N N . MET A 1 180 ? -37.834 -7.353 14.052 1.00 33.00 180 MET A N 1
ATOM 1515 C CA . MET A 1 180 ? -38.484 -7.958 15.223 1.00 33.00 180 MET A CA 1
ATOM 1516 C C . MET A 1 180 ? -39.788 -8.699 14.914 1.00 33.00 180 MET A C 1
ATOM 1518 O O . MET A 1 180 ? -40.541 -8.207 14.084 1.00 33.00 180 MET A O 1
ATOM 1522 N N . ASN A 1 181 ? -40.095 -9.748 15.692 1.00 29.14 181 ASN A N 1
ATOM 1523 C CA . ASN A 1 181 ? -41.458 -10.165 16.043 1.00 29.14 181 ASN A CA 1
ATOM 1524 C C . ASN A 1 181 ? -41.478 -10.726 17.477 1.00 29.14 181 ASN A C 1
ATOM 1526 O O . ASN A 1 181 ? -40.740 -11.650 17.805 1.00 29.14 181 ASN A O 1
ATOM 1530 N N . ILE A 1 182 ? -42.341 -10.132 18.298 1.00 32.53 182 ILE A N 1
ATOM 1531 C CA . ILE A 1 182 ? -42.796 -10.592 19.613 1.00 32.53 182 ILE A CA 1
ATOM 1532 C C . ILE A 1 182 ? -43.815 -11.716 19.387 1.00 32.53 182 ILE A C 1
ATOM 1534 O O . ILE A 1 182 ? -44.694 -11.563 18.539 1.00 32.53 182 ILE A O 1
ATOM 1538 N N . SER A 1 183 ? -43.778 -12.783 20.185 1.00 36.12 183 SER A N 1
ATOM 1539 C CA . SER A 1 183 ? -44.951 -13.640 20.387 1.00 36.12 183 SER A CA 1
ATOM 1540 C C . SER A 1 183 ? -45.165 -13.906 21.873 1.00 36.12 183 SER A C 1
ATOM 1542 O O . SER A 1 183 ? -44.320 -14.493 22.545 1.00 36.12 183 SER A O 1
ATOM 1544 N N . LYS A 1 184 ? -46.320 -13.431 22.343 1.00 30.39 184 LYS A N 1
ATOM 1545 C CA . LYS A 1 184 ? -47.017 -13.831 23.567 1.00 30.39 184 LYS A CA 1
ATOM 1546 C C . LYS A 1 184 ? -47.346 -15.327 23.520 1.00 30.39 184 LYS A C 1
ATOM 1548 O O . LYS A 1 184 ? -47.544 -15.837 22.423 1.00 30.39 184 LYS A O 1
ATOM 1553 N N . ASN A 1 185 ? -47.484 -15.952 24.689 1.00 32.25 185 ASN A N 1
ATOM 1554 C CA . ASN A 1 185 ? -48.608 -16.832 25.027 1.00 32.25 185 ASN A CA 1
ATOM 1555 C C . ASN A 1 185 ? -48.736 -16.925 26.558 1.00 32.25 185 ASN A C 1
ATOM 1557 O O . ASN A 1 185 ? -47.774 -17.244 27.252 1.00 32.25 185 ASN A O 1
ATOM 1561 N N . GLU A 1 186 ? -49.931 -16.588 27.037 1.00 27.05 186 GLU A N 1
ATOM 1562 C CA . GLU A 1 186 ? -50.471 -16.770 28.387 1.00 27.05 186 GLU A CA 1
ATOM 1563 C C . GLU A 1 186 ? -51.438 -17.965 28.377 1.00 27.05 186 GLU A C 1
ATOM 1565 O O . GLU A 1 186 ? -52.043 -18.231 27.336 1.00 27.05 186 GLU A O 1
ATOM 1570 N N . ALA A 1 187 ? -51.641 -18.532 29.577 1.00 29.52 187 ALA A N 1
ATOM 1571 C CA . ALA A 1 187 ? -52.842 -19.233 30.063 1.00 29.52 187 ALA A CA 1
ATOM 1572 C C . ALA A 1 187 ? -53.128 -20.647 29.496 1.00 29.52 187 ALA A C 1
ATOM 1574 O O . ALA A 1 187 ? -52.933 -20.914 28.319 1.00 29.52 187 ALA A O 1
ATOM 1575 N N . ASP A 1 188 ? -53.640 -21.630 30.244 1.00 28.08 188 ASP A N 1
ATOM 1576 C CA . ASP A 1 188 ? -54.124 -21.720 31.631 1.00 28.08 188 ASP A CA 1
ATOM 1577 C C . ASP A 1 188 ? -54.490 -23.197 31.925 1.00 28.08 188 ASP A C 1
ATOM 1579 O O . ASP A 1 188 ? -54.503 -24.027 31.017 1.00 28.08 188 ASP A O 1
ATOM 1583 N N . THR A 1 189 ? -54.915 -23.459 33.170 1.00 27.00 189 THR A N 1
ATOM 1584 C CA . THR A 1 189 ? -55.837 -24.521 33.653 1.00 27.00 189 THR A CA 1
ATOM 1585 C C . THR A 1 189 ? -55.275 -25.717 34.444 1.00 27.00 189 THR A C 1
ATOM 1587 O O . THR A 1 189 ? -55.042 -26.805 33.936 1.00 27.00 189 THR A O 1
ATOM 1590 N N . ASN A 1 190 ? -55.139 -25.478 35.756 1.00 27.84 190 ASN A N 1
ATOM 1591 C CA . ASN A 1 190 ? -55.928 -26.059 36.862 1.00 27.84 190 ASN A CA 1
ATOM 1592 C C . ASN A 1 190 ? -56.253 -27.568 36.881 1.00 27.84 190 ASN A C 1
ATOM 1594 O O . ASN A 1 190 ? -57.029 -28.061 36.070 1.00 27.84 190 ASN A O 1
ATOM 1598 N N . SER A 1 191 ? -55.868 -28.236 37.974 1.00 29.73 191 SER A N 1
ATOM 1599 C CA . SER A 1 191 ? -56.779 -29.000 38.863 1.00 29.73 191 SER A CA 1
ATOM 1600 C C . SER A 1 191 ? -55.990 -29.496 40.094 1.00 29.73 191 SER A C 1
ATOM 1602 O O . SER A 1 191 ? -54.937 -30.096 39.934 1.00 29.73 191 SER A O 1
ATOM 1604 N N . VAL A 1 192 ? -56.257 -29.005 41.314 1.00 22.66 192 VAL A N 1
ATOM 1605 C CA . VAL A 1 192 ? -57.331 -29.365 42.280 1.00 22.66 192 VAL A CA 1
ATOM 1606 C C . VAL A 1 192 ? -56.833 -30.398 43.314 1.00 22.66 192 VAL A C 1
ATOM 1608 O O . VAL A 1 192 ? -56.457 -31.495 42.934 1.00 22.66 192 VAL A O 1
ATOM 1611 N N . SER A 1 193 ? -56.799 -29.941 44.583 1.00 25.50 193 SER A N 1
ATOM 1612 C CA . SER A 1 193 ? -57.164 -30.554 45.894 1.00 25.50 193 SER A CA 1
ATOM 1613 C C . SER A 1 193 ? -56.941 -32.068 46.152 1.00 25.50 193 SER A C 1
ATOM 1615 O O . SER A 1 193 ? -56.959 -32.873 45.242 1.00 25.50 193 SER A O 1
ATOM 1617 N N . CYS A 1 194 ? -56.754 -32.604 47.363 1.00 27.62 194 CYS A N 1
ATOM 1618 C CA . CYS A 1 194 ? -57.205 -32.268 48.716 1.00 27.62 194 CYS A CA 1
ATOM 1619 C C . CYS A 1 194 ? -56.209 -32.813 49.763 1.00 27.62 194 CYS A C 1
ATOM 1621 O O . CYS A 1 194 ? -55.670 -33.905 49.625 1.00 27.62 194 CYS A O 1
ATOM 1623 N N . GLU A 1 195 ? -56.028 -32.028 50.820 1.00 29.48 195 GLU A N 1
ATOM 1624 C CA . GLU A 1 195 ? -56.176 -32.367 52.244 1.00 29.48 195 GLU A CA 1
ATOM 1625 C C . GLU A 1 195 ? -56.543 -33.820 52.634 1.00 29.48 195 GLU A C 1
ATOM 1627 O O . GLU A 1 195 ? -57.546 -34.367 52.175 1.00 29.48 195 GLU A O 1
ATOM 1632 N N . SER A 1 196 ? -55.826 -34.378 53.615 1.00 30.66 196 SER A N 1
ATOM 1633 C CA . SER A 1 196 ? -56.426 -35.265 54.620 1.00 30.66 196 SER A CA 1
ATOM 1634 C C . SER A 1 196 ? -55.628 -35.226 55.922 1.00 30.66 196 SER A C 1
ATOM 1636 O O . SER A 1 196 ? -54.408 -35.392 55.934 1.00 30.66 196 SER A O 1
ATOM 1638 N N . SER A 1 197 ? -56.358 -35.000 57.003 1.00 29.94 197 SER A N 1
ATOM 1639 C CA . SER A 1 197 ? -55.939 -34.871 58.389 1.00 29.94 197 SER A CA 1
ATOM 1640 C C . SER A 1 197 ? -56.016 -36.194 59.167 1.00 29.94 197 SER A C 1
ATOM 1642 O O . SER A 1 197 ? -56.753 -37.100 58.779 1.00 29.94 197 SER A O 1
ATOM 1644 N N . ASN A 1 198 ? -55.322 -36.210 60.316 1.00 27.09 198 ASN A N 1
ATOM 1645 C CA . ASN A 1 198 ? -55.744 -36.704 61.646 1.00 27.09 198 ASN A CA 1
ATOM 1646 C C . ASN A 1 198 ? -54.809 -37.717 62.333 1.00 27.09 198 ASN A C 1
ATOM 1648 O O . ASN A 1 198 ? -54.430 -38.712 61.729 1.00 27.09 198 ASN A O 1
ATOM 1652 N N . LEU A 1 199 ? -54.513 -37.383 63.606 1.00 30.22 199 LEU A N 1
ATOM 1653 C CA . LEU A 1 199 ? -54.554 -38.180 64.859 1.00 30.22 199 LEU A CA 1
ATOM 1654 C C . LEU A 1 199 ? -54.104 -39.660 64.775 1.00 30.22 199 LEU A C 1
ATOM 1656 O O . LEU A 1 199 ? -54.544 -40.398 63.912 1.00 30.22 199 LEU A O 1
ATOM 1660 N N . ASP A 1 200 ? -53.300 -40.211 65.687 1.00 22.42 200 ASP A N 1
ATOM 1661 C CA . ASP A 1 200 ? -53.571 -40.252 67.124 1.00 22.42 200 ASP A CA 1
ATOM 1662 C C . ASP A 1 200 ? -52.384 -40.839 67.935 1.00 22.42 200 ASP A C 1
ATOM 1664 O O . ASP A 1 200 ? -51.454 -41.441 67.400 1.00 22.42 200 ASP A O 1
ATOM 1668 N N . VAL A 1 201 ? -52.502 -40.618 69.241 1.00 31.08 201 VAL A N 1
ATOM 1669 C CA . VAL A 1 201 ? -51.782 -40.990 70.474 1.00 31.08 201 VAL A CA 1
ATOM 1670 C C . VAL A 1 201 ? -51.085 -42.365 70.572 1.00 31.08 201 VAL A C 1
ATOM 1672 O O . VAL A 1 201 ? -51.648 -43.364 70.150 1.00 31.08 201 VAL A O 1
ATOM 1675 N N . THR A 1 202 ? -49.954 -42.405 71.310 1.00 24.86 202 THR A N 1
ATOM 1676 C CA . THR A 1 202 ? -49.587 -43.407 72.363 1.00 24.86 202 THR A CA 1
ATOM 1677 C C . THR A 1 202 ? -48.388 -42.875 73.188 1.00 24.86 202 THR A C 1
ATOM 1679 O O . THR A 1 202 ? -47.352 -42.597 72.592 1.00 24.86 202 THR A O 1
ATOM 1682 N N . THR A 1 203 ? -48.537 -42.404 74.436 1.00 26.89 203 THR A N 1
ATOM 1683 C CA . THR A 1 203 ? -48.399 -43.085 75.759 1.00 26.89 203 THR A CA 1
ATOM 1684 C C . THR A 1 203 ? -47.019 -43.684 76.095 1.00 26.89 203 THR A C 1
ATOM 1686 O O . THR A 1 203 ? -46.400 -44.306 75.241 1.00 26.89 203 THR A O 1
ATOM 1689 N N . GLU A 1 204 ? -46.656 -43.558 77.388 1.00 26.62 204 GLU A N 1
ATOM 1690 C CA . GLU A 1 204 ? -45.603 -44.244 78.185 1.00 26.62 204 GLU A CA 1
ATOM 1691 C C . GLU A 1 204 ? -44.335 -43.389 78.415 1.00 26.62 204 GLU A C 1
ATOM 1693 O O . GLU A 1 204 ? -43.519 -43.166 77.528 1.00 26.62 204 GLU A O 1
ATOM 1698 N N . GLU A 1 205 ? -44.267 -42.635 79.516 1.00 29.50 205 GLU A N 1
ATOM 1699 C CA . GLU A 1 205 ? -43.776 -43.060 80.844 1.00 29.50 205 GLU A CA 1
ATOM 1700 C C . GLU A 1 205 ? -42.261 -43.328 80.906 1.00 29.50 205 GLU A C 1
ATOM 1702 O O . GLU A 1 205 ? -41.769 -44.369 80.492 1.00 29.50 205 GLU A O 1
ATOM 1707 N N . SER A 1 206 ? -41.530 -42.418 81.559 1.00 26.92 206 SER A N 1
ATOM 1708 C CA . SER A 1 206 ? -40.578 -42.813 82.605 1.00 26.92 206 SER A CA 1
ATOM 1709 C C . SER A 1 206 ? -40.287 -41.613 83.508 1.00 26.92 206 SER A C 1
ATOM 1711 O O . SER A 1 206 ? -39.479 -40.738 83.187 1.00 26.92 206 SER A O 1
ATOM 1713 N N . PHE A 1 207 ? -40.960 -41.572 84.654 1.00 28.44 207 PHE A N 1
ATOM 1714 C CA . PHE A 1 207 ? -40.460 -40.854 85.816 1.00 28.44 207 PHE A CA 1
ATOM 1715 C C . PHE A 1 207 ? -39.227 -41.600 86.332 1.00 28.44 207 PHE A C 1
ATOM 1717 O O . PHE A 1 207 ? -39.328 -42.766 86.690 1.00 28.44 207 PHE A O 1
ATOM 1724 N N . ASN A 1 208 ? -38.088 -40.919 86.411 1.00 30.06 208 ASN A N 1
ATOM 1725 C CA . ASN A 1 208 ? -37.036 -41.241 87.370 1.00 30.06 208 ASN A CA 1
ATOM 1726 C C . ASN A 1 208 ? -36.703 -39.941 88.097 1.00 30.06 208 ASN A C 1
ATOM 1728 O O . ASN A 1 208 ? -35.843 -39.163 87.689 1.00 30.06 208 ASN A O 1
ATOM 1732 N N . SER A 1 209 ? -37.473 -39.676 89.148 1.00 29.50 209 SER A N 1
ATOM 1733 C CA . SER A 1 209 ? -37.122 -38.719 90.184 1.00 29.50 209 SER A CA 1
ATOM 1734 C C . SER A 1 209 ? -35.925 -39.275 90.951 1.00 29.50 209 SER A C 1
ATOM 1736 O O . SER A 1 209 ? -36.087 -40.132 91.819 1.00 29.50 209 SER A O 1
ATOM 1738 N N . THR A 1 210 ? -34.726 -38.809 90.615 1.00 27.88 210 THR A N 1
ATOM 1739 C CA . THR A 1 210 ? -33.558 -38.990 91.476 1.00 27.88 210 THR A CA 1
ATOM 1740 C C . THR A 1 210 ? -33.663 -37.982 92.611 1.00 27.88 210 THR A C 1
ATOM 1742 O O . THR A 1 210 ? -33.660 -36.770 92.402 1.00 27.88 210 THR A O 1
ATOM 1745 N N . GLU A 1 211 ? -33.840 -38.531 93.806 1.00 33.56 211 GLU A N 1
ATOM 1746 C CA . GLU A 1 211 ? -33.853 -37.855 95.093 1.00 33.56 211 GLU A CA 1
ATOM 1747 C C . GLU A 1 211 ? -32.529 -37.123 95.343 1.00 33.56 211 GLU A C 1
ATOM 1749 O O . GLU A 1 211 ? -31.524 -37.753 95.660 1.00 33.56 211 GLU A O 1
ATOM 1754 N N . ASP A 1 212 ? -32.559 -35.791 95.317 1.00 31.83 212 ASP A N 1
ATOM 1755 C CA . ASP A 1 212 ? -31.582 -34.965 96.029 1.00 31.83 212 ASP A CA 1
ATOM 1756 C C . ASP A 1 212 ? -32.197 -34.474 97.346 1.00 31.83 212 ASP A C 1
ATOM 1758 O O . ASP A 1 212 ? -32.788 -33.405 97.486 1.00 31.83 212 ASP A O 1
ATOM 1762 N N . TYR A 1 213 ? -32.102 -35.378 98.315 1.00 34.84 213 TYR A N 1
ATOM 1763 C CA . TYR A 1 213 ? -31.728 -35.171 99.712 1.00 34.84 213 TYR A CA 1
ATOM 1764 C C . TYR A 1 213 ? -31.480 -33.704 100.155 1.00 34.84 213 TYR A C 1
ATOM 1766 O O . TYR A 1 213 ? -30.345 -33.231 100.204 1.00 34.84 213 TYR A O 1
ATOM 1774 N N . CYS A 1 214 ? -32.524 -33.005 100.620 1.00 36.53 214 CYS A N 1
ATOM 1775 C CA . CYS A 1 214 ? -32.372 -31.839 101.499 1.00 36.53 214 CYS A CA 1
ATOM 1776 C C . CYS A 1 214 ? -32.684 -32.216 102.955 1.00 36.53 214 CYS A C 1
ATOM 1778 O O . CYS A 1 214 ? -33.823 -32.416 103.376 1.00 36.53 214 CYS A O 1
ATOM 1780 N N . ILE A 1 215 ? -31.600 -32.307 103.718 1.00 39.72 215 ILE A N 1
ATOM 1781 C CA . ILE A 1 215 ? -31.485 -32.571 105.150 1.00 39.72 215 ILE A CA 1
ATOM 1782 C C . ILE A 1 215 ? -32.201 -31.483 105.956 1.00 39.72 215 ILE A C 1
ATOM 1784 O O . ILE A 1 215 ? -31.584 -30.468 106.223 1.00 39.72 215 ILE A O 1
ATOM 1788 N N . TRP A 1 216 ? -33.439 -31.695 106.415 1.00 27.56 216 TRP A N 1
ATOM 1789 C CA . TRP A 1 216 ? -33.973 -31.038 107.626 1.00 27.56 216 TRP A CA 1
ATOM 1790 C C . TRP A 1 216 ? -34.964 -31.967 108.347 1.00 27.56 216 TRP A C 1
ATOM 1792 O O . TRP A 1 216 ? -36.185 -31.859 108.236 1.00 27.56 216 TRP A O 1
ATOM 1802 N N . ASN A 1 217 ? -34.422 -32.915 109.116 1.00 27.73 217 ASN A N 1
ATOM 1803 C CA . ASN A 1 217 ? -35.191 -33.789 110.000 1.00 27.73 217 ASN A CA 1
ATOM 1804 C C . ASN A 1 217 ? -35.448 -33.101 111.357 1.00 27.73 217 ASN A C 1
ATOM 1806 O O . ASN A 1 217 ? -34.565 -32.983 112.200 1.00 27.73 217 ASN A O 1
ATOM 1810 N N . LYS A 1 218 ? -36.684 -32.632 111.552 1.00 38.00 218 LYS A N 1
ATOM 1811 C CA . LYS A 1 218 ? -37.574 -32.951 112.689 1.00 38.00 218 LYS A CA 1
ATOM 1812 C C . LYS A 1 218 ? -36.923 -33.250 114.063 1.00 38.00 218 LYS A C 1
ATOM 1814 O O . LYS A 1 218 ? -37.216 -34.288 114.649 1.00 38.00 218 LYS A O 1
ATOM 1819 N N . LYS A 1 219 ? -36.120 -32.348 114.653 1.00 45.03 219 LYS A N 1
ATOM 1820 C CA . LYS A 1 219 ? -35.867 -32.397 116.119 1.00 45.03 219 LYS A CA 1
ATOM 1821 C C . LYS A 1 219 ? -35.429 -31.125 116.857 1.00 45.03 219 LYS A C 1
ATOM 1823 O O . LYS A 1 219 ? -35.229 -31.217 118.061 1.00 45.03 219 LYS A O 1
ATOM 1828 N N . GLU A 1 220 ? -35.389 -29.945 116.237 1.00 42.50 220 GLU A N 1
ATOM 1829 C CA . GLU A 1 220 ? -34.896 -28.736 116.941 1.00 42.50 220 GLU A CA 1
ATOM 1830 C C . GLU A 1 220 ? -35.877 -27.561 117.088 1.00 42.50 220 GLU A C 1
ATOM 1832 O O . GLU A 1 220 ? -35.517 -26.533 117.649 1.00 42.50 220 GLU A O 1
ATOM 1837 N N . TYR A 1 221 ? -37.155 -27.719 116.730 1.00 36.25 221 TYR A N 1
ATOM 1838 C CA . TYR A 1 221 ? -38.171 -26.687 117.020 1.00 36.25 221 TYR A CA 1
ATOM 1839 C C . TYR A 1 221 ? -39.056 -26.976 118.244 1.00 36.25 221 TYR A C 1
ATOM 1841 O O . TYR A 1 221 ? -39.766 -26.092 118.717 1.00 36.25 221 TYR A O 1
ATOM 1849 N N . LEU A 1 222 ? -38.972 -28.173 118.836 1.00 39.59 222 LEU A N 1
ATOM 1850 C CA . LEU A 1 222 ? -39.765 -28.543 120.021 1.00 39.59 222 LEU A CA 1
ATOM 1851 C C . LEU A 1 222 ? -39.107 -28.193 121.370 1.00 39.59 222 LEU A C 1
ATOM 1853 O O . LEU A 1 222 ? -39.740 -28.367 122.410 1.00 39.59 222 LEU A O 1
ATOM 1857 N N . SER A 1 223 ? -37.889 -27.646 121.367 1.00 39.97 223 SER A N 1
ATOM 1858 C CA . SER A 1 223 ? -37.136 -27.268 122.575 1.00 39.97 223 SER A CA 1
ATOM 1859 C C . SER A 1 223 ? -36.946 -25.757 122.774 1.00 39.97 223 SER A C 1
ATOM 1861 O O . SER A 1 223 ? -36.404 -25.362 123.800 1.00 39.97 223 SER A O 1
ATOM 1863 N N . ARG A 1 224 ? -37.442 -24.889 121.874 1.00 30.58 224 ARG A N 1
ATOM 1864 C CA . ARG A 1 224 ? -37.351 -23.418 122.038 1.00 30.58 224 ARG A CA 1
ATOM 1865 C C . ARG A 1 224 ? -38.682 -22.718 122.353 1.00 30.58 224 ARG A C 1
ATOM 1867 O O . ARG A 1 224 ? -38.669 -21.587 122.816 1.00 30.58 224 ARG A O 1
ATOM 1874 N N . TRP A 1 225 ? -39.822 -23.394 122.188 1.00 27.02 225 TRP A N 1
ATOM 1875 C CA . TRP A 1 225 ? -41.157 -22.789 122.362 1.00 27.02 225 TRP A CA 1
ATOM 1876 C C . TRP A 1 225 ? -41.918 -23.223 123.628 1.00 27.02 225 TRP A C 1
ATOM 1878 O O . TRP A 1 225 ? -43.108 -22.949 123.764 1.00 27.02 225 TRP A O 1
ATOM 1888 N N . ARG A 1 226 ? -41.257 -23.903 124.578 1.00 38.44 226 ARG A N 1
ATOM 1889 C CA . ARG A 1 226 ? -41.888 -24.393 125.821 1.00 38.44 226 ARG A CA 1
ATOM 1890 C C . ARG A 1 226 ? -41.196 -23.901 127.098 1.00 38.44 226 ARG A C 1
ATOM 1892 O O . ARG A 1 226 ? -41.094 -24.643 128.072 1.00 38.44 226 ARG A O 1
ATOM 1899 N N . GLN A 1 227 ? -40.748 -22.646 127.116 1.00 35.78 227 GLN A N 1
ATOM 1900 C CA . GLN A 1 227 ? -40.228 -22.017 128.330 1.00 35.78 227 GLN A CA 1
ATOM 1901 C C . GLN A 1 227 ? -40.667 -20.556 128.415 1.00 35.78 227 GLN A C 1
ATOM 1903 O O . GLN A 1 227 ? -40.231 -19.722 127.634 1.00 35.78 227 GLN A O 1
ATOM 1908 N N . GLY A 1 228 ? -41.542 -20.282 129.386 1.00 34.16 228 GLY A N 1
ATOM 1909 C CA . GLY A 1 228 ? -41.963 -18.932 129.755 1.00 34.16 228 GLY A CA 1
ATOM 1910 C C . GLY A 1 228 ? -43.451 -18.676 129.544 1.00 34.16 228 GLY A C 1
ATOM 1911 O O . GLY A 1 228 ? -43.819 -18.021 128.588 1.00 34.16 228 GLY A O 1
ATOM 1912 N N . ASN A 1 229 ? -44.306 -19.200 130.432 1.00 30.92 229 ASN A N 1
ATOM 1913 C CA . ASN A 1 229 ? -45.563 -18.538 130.812 1.00 30.92 229 ASN A CA 1
ATOM 1914 C C . ASN A 1 229 ? -46.106 -19.124 132.129 1.00 30.92 229 ASN A C 1
ATOM 1916 O O . ASN A 1 229 ? -47.126 -19.809 132.192 1.00 30.92 229 ASN A O 1
ATOM 1920 N N . LYS A 1 230 ? -45.380 -18.834 133.215 1.00 45.22 230 LYS A N 1
ATOM 1921 C CA . LYS A 1 230 ? -45.923 -18.717 134.575 1.00 45.22 230 LYS A CA 1
ATOM 1922 C C . LYS A 1 230 ? -45.690 -17.277 135.037 1.00 45.22 230 LYS A C 1
ATOM 1924 O O . LYS A 1 230 ? -44.785 -17.009 135.812 1.00 45.22 230 LYS A O 1
ATOM 1929 N N . GLN A 1 231 ? -46.520 -16.368 134.544 1.00 39.38 231 GLN A N 1
ATOM 1930 C CA . GLN A 1 231 ? -46.818 -15.092 135.192 1.00 39.38 231 GLN A CA 1
ATOM 1931 C C . GLN A 1 231 ? -48.203 -14.663 134.706 1.00 39.38 231 GLN A C 1
ATOM 1933 O O . GLN A 1 231 ? -48.382 -14.036 133.671 1.00 39.38 231 GLN A O 1
ATOM 1938 N N . LYS A 1 232 ? -49.221 -15.148 135.422 1.00 46.31 232 LYS A N 1
ATOM 1939 C CA . LYS A 1 232 ? -50.582 -14.624 135.337 1.00 46.31 232 LYS A CA 1
ATOM 1940 C C . LYS A 1 232 ? -50.687 -13.460 136.318 1.00 46.31 232 LYS A C 1
ATOM 1942 O O . LYS A 1 232 ? -50.082 -13.515 137.385 1.00 46.31 232 LYS A O 1
ATOM 1947 N N . TYR A 1 233 ? -51.528 -12.497 135.945 1.00 37.03 233 TYR A N 1
ATOM 1948 C CA . TYR A 1 233 ? -51.952 -11.317 136.704 1.00 37.03 233 TYR A CA 1
ATOM 1949 C C . TYR A 1 233 ? -51.003 -10.115 136.654 1.00 37.03 233 TYR A C 1
ATOM 1951 O O . TYR A 1 233 ? -50.521 -9.690 137.689 1.00 37.03 233 TYR A O 1
ATOM 1959 N N . THR A 1 234 ? -50.804 -9.556 135.452 1.00 41.84 234 THR A N 1
ATOM 1960 C CA . THR A 1 234 ? -50.901 -8.105 135.151 1.00 41.84 234 THR A CA 1
ATOM 1961 C C . THR A 1 234 ? -50.533 -7.850 133.683 1.00 41.84 234 THR A C 1
ATOM 1963 O O . THR A 1 234 ? -49.466 -7.323 133.427 1.00 41.84 234 THR A O 1
ATOM 1966 N N . GLU A 1 235 ? -51.367 -8.226 132.702 1.00 41.25 235 GLU A N 1
ATOM 1967 C CA . GLU A 1 235 ? -51.132 -7.831 131.289 1.00 41.25 235 GLU A CA 1
ATOM 1968 C C . GLU A 1 235 ? -52.380 -8.008 130.397 1.00 41.25 235 GLU A C 1
ATOM 1970 O O . GLU A 1 235 ? -52.361 -8.584 129.319 1.00 41.25 235 GLU A O 1
ATOM 1975 N N . GLY A 1 236 ? -53.524 -7.484 130.846 1.00 41.38 236 GLY A N 1
ATOM 1976 C CA . GLY A 1 236 ? -54.754 -7.403 130.035 1.00 41.38 236 GLY A CA 1
ATOM 1977 C C . GLY A 1 236 ? -54.774 -6.239 129.034 1.00 41.38 236 GLY A C 1
ATOM 1978 O O . GLY A 1 236 ? -55.807 -5.967 128.433 1.00 41.38 236 GLY A O 1
ATOM 1979 N N . LYS A 1 237 ? -53.658 -5.513 128.885 1.00 46.31 237 LYS A N 1
ATOM 1980 C CA . LYS A 1 237 ? -53.528 -4.344 127.996 1.00 46.31 237 LYS A CA 1
ATOM 1981 C C . LYS A 1 237 ? -52.446 -4.492 126.911 1.00 46.31 237 LYS A C 1
ATOM 1983 O O . LYS A 1 237 ? -52.347 -3.603 126.077 1.00 46.31 237 LYS A O 1
ATOM 1988 N N . SER A 1 238 ? -51.697 -5.602 126.855 1.00 49.47 238 SER A N 1
ATOM 1989 C CA . SER A 1 238 ? -50.647 -5.840 125.840 1.00 49.47 238 SER A CA 1
ATOM 1990 C C . SER A 1 238 ? -51.030 -6.845 124.737 1.00 49.47 238 SER A C 1
ATOM 1992 O O . SER A 1 238 ? -50.401 -6.840 123.685 1.00 49.47 238 SER A O 1
ATOM 1994 N N . GLN A 1 239 ? -52.100 -7.640 124.900 1.00 50.78 239 GLN A N 1
ATOM 1995 C CA . GLN A 1 239 ? -52.545 -8.628 123.892 1.00 50.78 239 GLN A CA 1
ATOM 1996 C C . GLN A 1 239 ? -53.234 -8.012 122.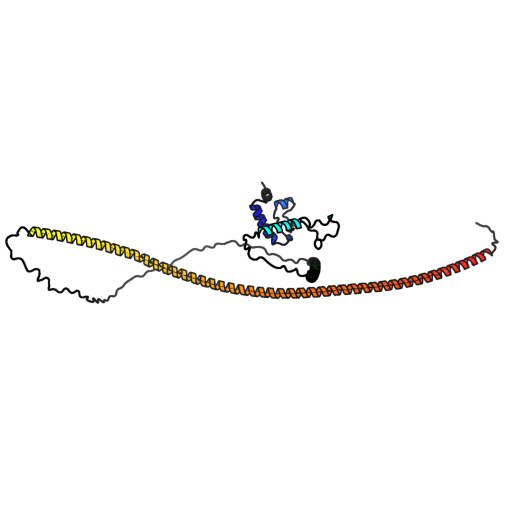659 1.00 50.78 239 GLN A C 1
ATOM 1998 O O . GLN A 1 239 ? -53.057 -8.497 121.545 1.00 50.78 239 GLN A O 1
ATOM 2003 N N . ASN A 1 240 ? -53.981 -6.915 122.832 1.00 51.22 240 ASN A N 1
ATOM 2004 C CA . ASN A 1 240 ? -54.523 -6.148 121.699 1.00 51.22 240 ASN A CA 1
ATOM 2005 C C . ASN A 1 240 ? -53.418 -5.408 120.934 1.00 51.22 240 ASN A C 1
ATOM 2007 O O . ASN A 1 240 ? -53.519 -5.232 119.727 1.00 51.22 240 ASN A O 1
ATOM 2011 N N . VAL A 1 241 ? -52.343 -5.016 121.623 1.00 61.09 241 VAL A N 1
ATOM 2012 C CA . VAL A 1 241 ? -51.180 -4.386 120.988 1.00 61.09 241 VAL A CA 1
ATOM 2013 C C . VAL A 1 241 ? -50.396 -5.427 120.182 1.00 61.09 241 VAL A C 1
ATOM 2015 O O . VAL A 1 241 ? -50.048 -5.155 119.042 1.00 61.09 241 VAL A O 1
ATOM 2018 N N . SER A 1 242 ? -50.213 -6.649 120.699 1.00 58.72 242 SER A N 1
ATOM 2019 C CA . SER A 1 242 ? -49.560 -7.737 119.955 1.00 58.72 242 SER A CA 1
ATOM 2020 C C . SER A 1 242 ? -50.371 -8.239 118.754 1.00 58.72 242 SER A C 1
ATOM 2022 O O . SER A 1 242 ? -49.785 -8.593 117.741 1.00 58.72 242 SER A O 1
ATOM 2024 N N . LEU A 1 243 ? -51.708 -8.262 118.840 1.00 70.94 243 LEU A N 1
ATOM 2025 C CA . LEU A 1 243 ? -52.574 -8.624 117.706 1.00 70.94 243 LEU A CA 1
ATOM 2026 C C . LEU A 1 243 ? -52.512 -7.584 116.584 1.00 70.94 243 LEU A C 1
ATOM 2028 O O . LEU A 1 243 ? -52.498 -7.948 115.413 1.00 70.94 243 LEU A O 1
ATOM 2032 N N . ASN A 1 244 ? -52.437 -6.302 116.945 1.00 72.88 244 ASN A N 1
ATOM 2033 C CA . ASN A 1 244 ? -52.295 -5.221 115.976 1.00 72.88 244 ASN A CA 1
ATOM 2034 C C . ASN A 1 244 ? -50.929 -5.268 115.280 1.00 72.88 244 ASN A C 1
ATOM 2036 O O . ASN A 1 244 ? -50.892 -5.175 114.061 1.00 72.88 244 ASN A O 1
ATOM 2040 N N . VAL A 1 245 ? -49.843 -5.510 116.024 1.00 77.38 245 VAL A N 1
ATOM 2041 C CA . VAL A 1 245 ? -48.493 -5.685 115.453 1.00 77.38 245 VAL A CA 1
ATOM 2042 C C . VAL A 1 245 ? -48.435 -6.901 114.520 1.00 77.38 245 VAL A C 1
ATOM 2044 O O . VAL A 1 245 ? -47.898 -6.800 113.425 1.00 77.38 245 VAL A O 1
ATOM 2047 N N . LEU A 1 246 ? -49.050 -8.030 114.892 1.00 78.75 246 LEU A N 1
ATOM 2048 C CA . LEU A 1 246 ? -49.116 -9.218 114.027 1.00 78.75 246 LEU A CA 1
ATOM 2049 C C . LEU A 1 246 ? -49.969 -9.004 112.766 1.00 78.75 246 LEU A C 1
ATOM 2051 O O . LEU A 1 246 ? -49.649 -9.555 111.717 1.00 78.75 246 LEU A O 1
ATOM 2055 N N . ASN A 1 247 ? -51.044 -8.214 112.841 1.00 78.12 247 ASN A N 1
ATOM 2056 C CA . ASN A 1 247 ? -51.827 -7.839 111.659 1.00 78.12 247 ASN A CA 1
ATOM 2057 C C . ASN A 1 247 ? -51.053 -6.889 110.739 1.00 78.12 247 ASN A C 1
ATOM 2059 O O . ASN A 1 247 ? -51.159 -7.000 109.523 1.00 78.12 247 ASN A O 1
ATOM 2063 N N . GLU A 1 248 ? -50.265 -5.981 111.309 1.00 82.75 248 GLU A N 1
ATOM 2064 C CA . GLU A 1 248 ? -49.402 -5.065 110.564 1.00 82.75 248 GLU A CA 1
ATOM 2065 C C . GLU A 1 248 ? -48.274 -5.837 109.853 1.00 82.75 248 GLU A C 1
ATOM 2067 O O . GLU A 1 248 ? -48.062 -5.657 108.656 1.00 82.75 248 GLU A O 1
ATOM 2072 N N . GLU A 1 249 ? -47.653 -6.810 110.531 1.00 84.50 249 GLU A N 1
ATOM 2073 C CA . GLU A 1 249 ? -46.701 -7.754 109.927 1.00 84.50 249 GLU A CA 1
ATOM 2074 C C . GLU A 1 249 ? -47.338 -8.618 108.826 1.00 84.50 249 GLU A C 1
ATOM 2076 O O . GLU A 1 249 ? -46.702 -8.884 107.804 1.00 84.50 249 GLU A O 1
ATOM 2081 N N . LEU A 1 250 ? -48.590 -9.055 109.007 1.00 84.19 250 LEU A N 1
ATOM 2082 C CA . LEU A 1 250 ? -49.318 -9.843 108.011 1.00 84.19 250 LEU A CA 1
ATOM 2083 C C . LEU A 1 250 ? -49.620 -9.019 106.757 1.00 84.19 250 LEU A C 1
ATOM 2085 O O . LEU A 1 250 ? -49.423 -9.515 105.650 1.00 84.19 250 LEU A O 1
ATOM 2089 N N . GLU A 1 251 ? -50.054 -7.769 106.917 1.00 82.44 251 GLU A N 1
ATOM 2090 C CA . GLU A 1 251 ? -50.269 -6.847 105.800 1.00 82.44 251 GLU A CA 1
ATOM 2091 C C . GLU A 1 251 ? -48.957 -6.521 105.080 1.00 82.44 251 GLU A C 1
ATOM 2093 O O . GLU A 1 251 ? -48.902 -6.560 103.851 1.00 82.44 251 GLU A O 1
ATOM 2098 N N . GLU A 1 252 ? -47.858 -6.304 105.807 1.00 84.12 252 GLU A N 1
ATOM 2099 C CA . GLU A 1 252 ? -46.535 -6.156 105.196 1.00 84.12 252 GLU A CA 1
ATOM 2100 C C . GLU A 1 252 ? -46.113 -7.397 104.401 1.00 84.12 252 GLU A C 1
ATOM 2102 O O . GLU A 1 252 ? -45.535 -7.273 103.317 1.00 84.12 252 GLU A O 1
ATOM 2107 N N . LEU A 1 253 ? -46.376 -8.598 104.927 1.00 88.00 253 LEU A N 1
ATOM 2108 C CA . LEU A 1 253 ? -46.086 -9.849 104.231 1.00 88.00 253 LEU A CA 1
ATOM 2109 C C . LEU A 1 253 ? -46.939 -9.981 102.964 1.00 88.00 253 LEU A C 1
ATOM 2111 O O . LEU A 1 253 ? -46.429 -10.364 101.915 1.00 88.00 253 LEU A O 1
ATOM 2115 N N . ASN A 1 254 ? -48.212 -9.600 103.043 1.00 88.94 254 ASN A N 1
ATOM 2116 C CA . ASN A 1 254 ? -49.157 -9.645 101.933 1.00 88.94 254 ASN A CA 1
ATOM 2117 C C . ASN A 1 254 ? -48.764 -8.657 100.820 1.00 88.94 254 ASN A C 1
ATOM 2119 O O . ASN A 1 254 ? -48.793 -8.991 99.636 1.00 88.94 254 ASN A O 1
ATOM 2123 N N . MET A 1 255 ? -48.299 -7.461 101.192 1.00 87.88 255 MET A N 1
ATOM 2124 C CA . MET A 1 255 ? -47.738 -6.487 100.253 1.00 87.88 255 MET A CA 1
ATOM 2125 C C . MET A 1 255 ? -46.440 -6.986 99.604 1.00 87.88 255 MET A C 1
ATOM 2127 O O . MET A 1 255 ? -46.224 -6.750 98.415 1.00 87.88 255 MET A O 1
ATOM 2131 N N . LYS A 1 256 ? -45.592 -7.720 100.340 1.00 92.69 256 LYS A N 1
ATOM 2132 C CA . LYS A 1 256 ? -44.395 -8.377 99.782 1.00 92.69 256 LYS A CA 1
ATOM 2133 C C . LYS A 1 256 ? -44.769 -9.499 98.804 1.00 92.69 256 LYS A C 1
ATOM 2135 O O . LYS A 1 256 ? -44.157 -9.578 97.745 1.00 92.69 256 LYS A O 1
ATOM 2140 N N . CYS A 1 257 ? -45.784 -10.312 99.107 1.00 87.50 257 CYS A N 1
ATOM 2141 C CA . CYS A 1 257 ? -46.280 -11.356 98.201 1.00 87.50 257 CYS A CA 1
ATOM 2142 C C . CYS A 1 257 ? -46.818 -10.774 96.890 1.00 87.50 257 CYS A C 1
ATOM 2144 O O . CYS A 1 257 ? -46.395 -11.214 95.827 1.00 87.50 257 CYS A O 1
ATOM 2146 N N . LYS A 1 258 ? -47.648 -9.725 96.952 1.00 90.88 258 LYS A N 1
ATOM 2147 C CA . LYS A 1 258 ? -48.146 -9.029 95.751 1.00 90.88 258 LYS A CA 1
ATOM 2148 C C . LYS A 1 258 ? -47.016 -8.458 94.898 1.00 90.88 258 LYS A C 1
ATOM 2150 O O . LYS A 1 258 ? -47.040 -8.564 93.679 1.00 90.88 258 LYS A O 1
ATOM 2155 N N . LYS A 1 259 ? -45.991 -7.893 95.539 1.00 92.81 259 LYS A N 1
ATOM 2156 C CA . LYS A 1 259 ? -44.818 -7.372 94.835 1.00 92.81 259 LYS A CA 1
ATOM 2157 C C . LYS A 1 259 ? -44.037 -8.477 94.112 1.00 92.81 259 LYS A C 1
ATOM 2159 O O . LYS A 1 259 ? -43.604 -8.277 92.985 1.00 92.81 259 LYS A O 1
ATOM 2164 N N . ILE A 1 260 ? -43.891 -9.644 94.740 1.00 91.31 260 ILE A N 1
ATOM 2165 C CA . ILE A 1 260 ? -43.252 -10.814 94.119 1.00 91.31 260 ILE A CA 1
ATOM 2166 C C . ILE A 1 260 ? -44.091 -11.333 92.944 1.00 91.31 260 ILE A C 1
ATOM 2168 O O . ILE A 1 260 ? -43.526 -11.693 91.917 1.00 91.31 260 ILE A O 1
ATOM 2172 N N . GLU A 1 261 ? -45.421 -11.351 93.063 1.00 91.88 261 GLU A N 1
ATOM 2173 C CA . GLU A 1 261 ? -46.324 -11.735 91.968 1.00 91.88 261 GLU A CA 1
ATOM 2174 C C . GLU A 1 261 ? -46.192 -10.792 90.765 1.00 91.88 261 GLU A C 1
ATOM 2176 O O . GLU A 1 261 ? -46.057 -11.254 89.633 1.00 91.88 261 GLU A O 1
ATOM 2181 N N . GLU A 1 262 ? -46.138 -9.479 91.000 1.00 93.25 262 GLU A N 1
ATOM 2182 C CA . GLU A 1 262 ? -45.891 -8.484 89.949 1.00 93.25 262 GLU A CA 1
ATOM 2183 C C . GLU A 1 262 ? -44.512 -8.666 89.290 1.00 93.25 262 GLU A C 1
ATOM 2185 O O . GLU A 1 262 ? -44.385 -8.576 88.068 1.00 93.25 262 GLU A O 1
ATOM 2190 N N . GLU A 1 263 ? -43.471 -8.948 90.078 1.00 92.44 263 GLU A N 1
ATOM 2191 C CA . GLU A 1 263 ? -42.125 -9.243 89.571 1.00 92.44 263 GLU A CA 1
ATOM 2192 C C . GLU A 1 263 ? -42.098 -10.539 88.741 1.00 92.44 263 GLU A C 1
ATOM 2194 O O . GLU A 1 263 ? -41.451 -10.573 87.692 1.00 92.44 263 GLU A O 1
ATOM 2199 N N . PHE A 1 264 ? -42.849 -11.570 89.140 1.00 92.38 264 PHE A N 1
ATOM 2200 C CA . PHE A 1 264 ? -43.008 -12.809 88.372 1.00 92.38 264 PHE A CA 1
ATOM 2201 C C . PHE A 1 264 ? -43.743 -12.578 87.054 1.00 92.38 264 PHE A C 1
ATOM 2203 O O . PHE A 1 264 ? -43.267 -13.017 86.007 1.00 92.38 264 PHE A O 1
ATOM 2210 N N . GLU A 1 265 ? -44.858 -11.845 87.071 1.00 93.00 265 GLU A N 1
ATOM 2211 C CA . GLU A 1 265 ? -45.564 -11.483 85.841 1.00 93.00 265 GLU A CA 1
ATOM 2212 C C . GLU A 1 265 ? -44.674 -10.675 84.890 1.00 93.00 265 GLU A C 1
ATOM 2214 O O . GLU A 1 265 ? -44.735 -10.849 83.669 1.00 93.00 265 GLU A O 1
ATOM 2219 N N . ASN A 1 266 ? -43.852 -9.774 85.429 1.00 92.69 266 ASN A N 1
ATOM 2220 C CA . ASN A 1 266 ? -42.907 -8.997 84.635 1.00 92.69 266 ASN A CA 1
ATOM 2221 C C . ASN A 1 266 ? -41.808 -9.892 84.044 1.00 92.69 266 ASN A C 1
ATOM 2223 O O . ASN A 1 266 ? -41.531 -9.792 82.848 1.00 92.69 266 ASN A O 1
ATOM 2227 N N . ALA A 1 267 ? -41.255 -10.824 84.824 1.00 91.00 267 ALA A N 1
ATOM 2228 C CA . ALA A 1 267 ? -40.265 -11.789 84.350 1.00 91.00 267 ALA A CA 1
ATOM 2229 C C . ALA A 1 267 ? -40.829 -12.735 83.269 1.00 91.00 267 ALA A C 1
ATOM 2231 O O . ALA A 1 267 ? -40.159 -13.014 82.272 1.00 91.00 267 ALA A O 1
ATOM 2232 N N . GLU A 1 268 ? -42.078 -13.193 83.402 1.00 87.31 268 GLU A N 1
ATOM 2233 C CA . GLU A 1 268 ? -42.743 -14.004 82.373 1.00 87.31 268 GLU A CA 1
ATOM 2234 C C . GLU A 1 268 ? -42.963 -13.220 81.072 1.00 87.31 268 GLU A C 1
ATOM 2236 O O . GLU A 1 268 ? -42.739 -13.749 79.976 1.00 87.31 268 GLU A O 1
ATOM 2241 N N . LYS A 1 269 ? -43.346 -11.940 81.172 1.00 89.81 269 LYS A N 1
ATOM 2242 C CA . LYS A 1 269 ? -43.474 -11.041 80.013 1.00 89.81 269 LYS A CA 1
ATOM 2243 C C . LYS A 1 269 ? -42.124 -10.834 79.318 1.00 89.81 269 LYS A C 1
ATOM 2245 O O . LYS A 1 269 ? -42.070 -10.871 78.087 1.00 89.81 269 LYS A O 1
ATOM 2250 N N . GLU A 1 270 ? -41.035 -10.675 80.069 1.00 87.62 270 GLU A N 1
ATOM 2251 C CA . GLU A 1 270 ? -39.675 -10.574 79.521 1.00 87.62 270 GLU A CA 1
ATOM 2252 C C . GLU A 1 270 ? -39.231 -11.858 78.816 1.00 87.62 270 GLU A C 1
ATOM 2254 O O . GLU A 1 270 ? -38.704 -11.795 77.704 1.00 87.62 270 GLU A O 1
ATOM 2259 N N . LEU A 1 271 ? -39.507 -13.028 79.396 1.00 85.38 271 LEU A N 1
ATOM 2260 C CA . LEU A 1 271 ? -39.184 -14.318 78.784 1.00 85.38 271 LEU A CA 1
ATOM 2261 C C . LEU A 1 271 ? -39.978 -14.519 77.486 1.00 85.38 271 LEU A C 1
ATOM 2263 O O . LEU A 1 271 ? -39.423 -14.920 76.460 1.00 85.38 271 LEU A O 1
ATOM 2267 N N . LEU A 1 272 ? -41.269 -14.177 77.486 1.00 84.31 272 LEU A N 1
ATOM 2268 C CA . LEU A 1 272 ? -42.095 -14.209 76.280 1.00 84.31 272 LEU A CA 1
ATOM 2269 C C . LEU A 1 272 ? -41.581 -13.248 75.204 1.00 84.31 272 LEU A C 1
ATOM 2271 O O . LEU A 1 272 ? -41.566 -13.619 74.029 1.00 84.31 272 LEU A O 1
ATOM 2275 N N . ASN A 1 273 ? -41.129 -12.052 75.577 1.00 83.81 273 ASN A N 1
ATOM 2276 C CA . ASN A 1 273 ? -40.528 -11.102 74.642 1.00 83.81 273 ASN A CA 1
ATOM 2277 C C . ASN A 1 273 ? -39.192 -11.620 74.090 1.00 83.81 273 ASN A C 1
ATOM 2279 O O . ASN A 1 273 ? -39.006 -11.642 72.874 1.00 83.81 273 ASN A O 1
ATOM 2283 N N . ALA A 1 274 ? -38.311 -12.152 74.940 1.00 82.75 274 ALA A N 1
ATOM 2284 C CA . ALA A 1 274 ? -37.055 -12.766 74.518 1.00 82.75 274 ALA A CA 1
ATOM 2285 C C . ALA A 1 274 ? -37.293 -13.956 73.574 1.00 82.75 274 ALA A C 1
ATOM 2287 O O . ALA A 1 274 ? -36.655 -14.069 72.530 1.00 82.75 274 ALA A O 1
ATOM 2288 N N . LYS A 1 275 ? -38.273 -14.816 73.872 1.00 83.62 275 LYS A N 1
ATOM 2289 C CA . LYS A 1 275 ? -38.646 -15.953 73.017 1.00 83.62 275 LYS A CA 1
ATOM 2290 C C . LYS A 1 275 ? -39.210 -15.498 71.667 1.00 83.62 275 LYS A C 1
ATOM 2292 O O . LYS A 1 275 ? -38.851 -16.066 70.632 1.00 83.62 275 LYS A O 1
ATOM 2297 N N . LYS A 1 276 ? -40.044 -14.449 71.659 1.00 79.56 276 LYS A N 1
ATOM 2298 C CA . LYS A 1 276 ? -40.539 -13.809 70.429 1.00 79.56 276 LYS A CA 1
ATOM 2299 C C . LYS A 1 276 ? -39.407 -13.207 69.604 1.00 79.56 276 LYS A C 1
ATOM 2301 O O . LYS A 1 276 ? -39.483 -13.280 68.389 1.00 79.56 276 LYS A O 1
ATOM 2306 N N . GLU A 1 277 ? -38.353 -12.682 70.222 1.00 74.25 277 GLU A N 1
ATOM 2307 C CA . GLU A 1 277 ? -37.177 -12.164 69.513 1.00 74.25 277 GLU A CA 1
ATOM 2308 C C . GLU A 1 277 ? -36.207 -13.243 69.016 1.00 74.25 277 GLU A C 1
ATOM 2310 O O . GLU A 1 277 ? -35.519 -13.037 68.014 1.00 74.25 277 GLU A O 1
ATOM 2315 N N . VAL A 1 278 ? -36.123 -14.387 69.696 1.00 73.06 278 VAL A N 1
ATOM 2316 C CA . VAL A 1 278 ? -35.227 -15.492 69.317 1.00 73.06 278 VAL A CA 1
ATOM 2317 C C . VAL A 1 278 ? -35.728 -16.214 68.062 1.00 73.06 278 VAL A C 1
ATOM 2319 O O . VAL A 1 278 ? -34.916 -16.584 67.215 1.00 73.06 278 VAL A O 1
ATOM 2322 N N . SER A 1 279 ? -37.045 -16.364 67.884 1.00 68.19 279 SER A N 1
ATOM 2323 C CA . SER A 1 279 ? -37.597 -17.075 66.716 1.00 68.19 279 SER A CA 1
ATOM 2324 C C . SER A 1 279 ? -37.338 -16.406 65.344 1.00 68.19 279 SER A C 1
ATOM 2326 O O . SER A 1 279 ? -36.890 -17.117 64.443 1.00 68.19 279 SER A O 1
ATOM 2328 N N . PRO A 1 280 ? -37.485 -15.074 65.149 1.00 70.06 280 PRO A N 1
ATOM 2329 C CA . PRO A 1 280 ? -37.102 -14.424 63.899 1.00 70.06 280 PRO A CA 1
ATOM 2330 C C . PRO A 1 280 ? -35.588 -14.415 63.695 1.00 70.06 280 PRO A C 1
ATOM 2332 O O . PRO A 1 280 ? -35.129 -14.566 62.569 1.00 70.06 280 PRO A O 1
ATOM 2335 N N . LYS A 1 281 ? -34.788 -14.288 64.765 1.00 70.94 281 LYS A N 1
ATOM 2336 C CA . LYS A 1 281 ? -33.320 -14.361 64.663 1.00 70.94 281 LYS A CA 1
ATOM 2337 C C . LYS A 1 281 ? -32.879 -15.737 64.142 1.00 70.94 281 LYS A C 1
ATOM 2339 O O . LYS A 1 281 ? -32.043 -15.787 63.248 1.00 70.94 281 LYS A O 1
ATOM 2344 N N . ALA A 1 282 ? -33.476 -16.831 64.625 1.00 66.06 282 ALA A N 1
ATOM 2345 C CA . ALA A 1 282 ? -33.190 -18.187 64.146 1.00 66.06 282 ALA A CA 1
ATOM 2346 C C . ALA A 1 282 ? -33.591 -18.411 62.673 1.00 66.06 282 ALA A C 1
ATOM 2348 O O . ALA A 1 282 ? -32.826 -19.014 61.922 1.00 66.06 282 ALA A O 1
ATOM 2349 N N . LEU A 1 283 ? -34.741 -17.877 62.242 1.00 63.06 283 LEU A N 1
ATOM 2350 C CA . LEU A 1 283 ? -35.165 -17.908 60.834 1.00 63.06 283 LEU A CA 1
ATOM 2351 C C . LEU A 1 283 ? -34.212 -17.110 59.929 1.00 63.06 283 LEU A C 1
ATOM 2353 O O . LEU A 1 283 ? -33.777 -17.625 58.903 1.00 63.06 283 LEU A O 1
ATOM 2357 N N . ASN A 1 284 ? -33.789 -15.916 60.355 1.00 65.19 284 ASN A N 1
ATOM 2358 C CA . ASN A 1 284 ? -32.814 -15.102 59.621 1.00 65.19 284 ASN A CA 1
ATOM 2359 C C . ASN A 1 284 ? -31.458 -15.815 59.460 1.00 65.19 284 ASN A C 1
ATOM 2361 O O . ASN A 1 284 ? -30.816 -15.665 58.422 1.00 65.19 284 ASN A O 1
ATOM 2365 N N . PHE A 1 285 ? -31.017 -16.606 60.450 1.00 60.38 285 PHE A N 1
ATOM 2366 C CA . PHE A 1 285 ? -29.811 -17.447 60.343 1.00 60.38 285 PHE A CA 1
ATOM 2367 C C . PHE A 1 285 ? -29.962 -18.565 59.303 1.00 60.38 285 PHE A C 1
ATOM 2369 O O . PHE A 1 285 ? -29.012 -18.894 58.593 1.00 60.38 285 PHE A O 1
ATOM 2376 N N . GLN A 1 286 ? -31.156 -19.146 59.190 1.00 66.88 286 GLN A N 1
ATOM 2377 C CA . GLN A 1 286 ? -31.439 -20.192 58.212 1.00 66.88 286 GLN A CA 1
ATOM 2378 C C . GLN A 1 286 ? -31.532 -19.627 56.785 1.00 66.88 286 GLN A C 1
ATOM 2380 O O . GLN A 1 286 ? -31.002 -20.226 55.849 1.00 66.88 286 GLN A O 1
ATOM 2385 N N . GLU A 1 287 ? -32.131 -18.445 56.623 1.00 66.69 287 GLU A N 1
ATOM 2386 C CA . GLU A 1 287 ? -32.168 -17.709 55.354 1.00 66.69 287 GLU A CA 1
ATOM 2387 C C . GLU A 1 287 ? -30.771 -17.257 54.916 1.00 66.69 287 GLU A C 1
ATOM 2389 O O . GLU A 1 287 ? -30.384 -17.502 53.772 1.00 66.69 287 GLU A O 1
ATOM 2394 N N . THR A 1 288 ? -29.959 -16.707 55.827 1.00 63.41 288 THR A N 1
ATOM 2395 C CA . THR A 1 288 ? -28.554 -16.376 55.520 1.00 63.41 288 THR A CA 1
ATOM 2396 C C . THR A 1 288 ? -27.733 -17.613 55.158 1.00 63.41 288 THR A C 1
ATOM 2398 O O . THR A 1 288 ? -26.925 -17.538 54.236 1.00 63.41 288 THR A O 1
ATOM 2401 N N . GLY A 1 289 ? -27.975 -18.765 55.794 1.00 71.94 289 GLY A N 1
ATOM 2402 C CA . GLY A 1 289 ? -27.352 -20.042 55.420 1.00 71.94 289 GLY A CA 1
ATOM 2403 C C . GLY A 1 289 ? -27.745 -20.534 54.016 1.00 71.94 289 GLY A C 1
ATOM 2404 O O . GLY A 1 289 ? -26.908 -21.023 53.253 1.00 71.94 289 GLY A O 1
ATOM 2405 N N . ALA A 1 290 ? -29.010 -20.365 53.626 1.00 75.88 290 ALA A N 1
ATOM 2406 C CA . ALA A 1 290 ? -29.467 -20.681 52.273 1.00 75.88 290 ALA A CA 1
ATOM 2407 C C . ALA A 1 290 ? -28.887 -19.712 51.225 1.00 75.88 290 ALA A C 1
ATOM 2409 O O . ALA A 1 290 ? -28.542 -20.121 50.115 1.00 75.88 290 ALA A O 1
ATOM 2410 N N . GLU A 1 291 ? -28.743 -18.433 51.572 1.00 78.50 291 GLU A N 1
ATOM 2411 C CA . GLU A 1 291 ? -28.087 -17.436 50.727 1.00 78.50 291 GLU A CA 1
ATOM 2412 C C . GLU A 1 291 ? -26.588 -17.694 50.554 1.00 78.50 291 GLU A C 1
ATOM 2414 O O . GLU A 1 291 ? -26.076 -17.497 49.452 1.00 78.50 291 GLU A O 1
ATOM 2419 N N . THR A 1 292 ? -25.876 -18.153 51.590 1.00 83.62 292 THR A N 1
ATOM 2420 C CA . THR A 1 292 ? -24.460 -18.533 51.455 1.00 83.62 292 THR A CA 1
ATOM 2421 C C . THR A 1 292 ? -24.295 -19.710 50.506 1.00 83.62 292 THR A C 1
ATOM 2423 O O . THR A 1 292 ? -23.464 -19.642 49.608 1.00 83.62 292 THR A O 1
ATOM 2426 N N . LEU A 1 293 ? -25.163 -20.723 50.597 1.00 88.19 293 LEU A N 1
ATOM 2427 C CA . LEU A 1 293 ? -25.129 -21.870 49.686 1.00 88.19 293 LEU A CA 1
ATOM 2428 C C . LEU A 1 293 ? -25.431 -21.472 48.235 1.00 88.19 293 LEU A C 1
ATOM 2430 O O . LEU A 1 293 ? -24.771 -21.954 47.318 1.00 88.19 293 LEU A O 1
ATOM 2434 N N . LYS A 1 294 ? -26.399 -20.574 48.004 1.00 90.19 294 LYS A N 1
ATOM 2435 C CA . LYS A 1 294 ? -26.672 -20.028 46.661 1.00 90.19 294 LYS A CA 1
ATOM 2436 C C . LYS A 1 294 ? -25.447 -19.313 46.091 1.00 90.19 294 LYS A C 1
ATOM 2438 O O . LYS A 1 294 ? -25.064 -19.577 44.954 1.00 90.19 294 LYS A O 1
ATOM 2443 N N . LYS A 1 295 ? -24.805 -18.463 46.898 1.00 93.56 295 LYS A N 1
ATOM 2444 C CA . LYS A 1 295 ? -23.569 -17.766 46.516 1.00 93.56 295 LYS A CA 1
ATOM 2445 C C . LYS A 1 295 ? -22.434 -18.751 46.226 1.00 93.56 295 LYS A C 1
ATOM 2447 O O . LYS A 1 295 ? -21.699 -18.545 45.269 1.00 93.56 295 LYS A O 1
ATOM 2452 N N . ASP A 1 296 ? -22.314 -19.837 46.985 1.00 93.62 296 ASP A N 1
ATOM 2453 C CA . ASP A 1 296 ? -21.298 -20.870 46.751 1.00 93.62 296 ASP A CA 1
ATOM 2454 C C . ASP A 1 296 ? -21.518 -21.610 45.423 1.00 93.62 296 ASP A C 1
ATOM 2456 O O . ASP A 1 296 ? -20.564 -21.811 44.666 1.00 93.62 296 ASP A O 1
ATOM 2460 N N . TRP A 1 297 ? -22.769 -21.942 45.084 1.00 91.69 297 TRP A N 1
ATOM 2461 C CA . TRP A 1 297 ? -23.116 -22.515 43.779 1.00 91.69 297 TRP A CA 1
ATOM 2462 C C . TRP A 1 297 ? -22.817 -21.554 42.623 1.00 91.69 297 TRP A C 1
ATOM 2464 O O . TRP A 1 297 ? -22.247 -21.968 41.612 1.00 91.69 297 TRP A O 1
ATOM 2474 N N . GLU A 1 298 ? -23.136 -20.268 42.777 1.00 95.06 298 GLU A N 1
ATOM 2475 C CA . GLU A 1 298 ? -22.796 -19.230 41.795 1.00 95.06 298 GLU A CA 1
ATOM 2476 C C . GLU A 1 298 ? -21.277 -19.089 41.625 1.00 95.06 298 GLU A C 1
ATOM 2478 O O . GLU A 1 298 ? -20.773 -19.041 40.502 1.00 95.06 298 GLU A O 1
ATOM 2483 N N . LEU A 1 299 ? -20.518 -19.094 42.723 1.00 94.38 299 LEU A N 1
ATOM 2484 C CA . LEU A 1 299 ? -19.056 -19.056 42.687 1.00 94.38 299 LEU A CA 1
ATOM 2485 C C . LEU A 1 299 ? -18.467 -20.296 42.007 1.00 94.38 299 LEU A C 1
ATOM 2487 O O . LEU A 1 299 ? -17.475 -20.185 41.283 1.00 94.38 299 LEU A O 1
ATOM 2491 N N . GLN A 1 300 ? -19.062 -21.470 42.207 1.00 95.44 300 GLN A N 1
ATOM 2492 C CA . GLN A 1 300 ? -18.631 -22.704 41.556 1.00 95.44 300 GLN A CA 1
ATOM 2493 C C . GLN A 1 300 ? -18.936 -22.705 40.050 1.00 95.44 300 GLN A C 1
ATOM 2495 O O . GLN A 1 300 ? -18.088 -23.131 39.257 1.00 95.44 300 GLN A O 1
ATOM 2500 N N . ALA A 1 301 ? -20.091 -22.173 39.641 1.00 95.38 301 ALA A N 1
ATOM 2501 C CA . ALA A 1 301 ? -20.421 -21.968 38.232 1.00 95.38 301 ALA A CA 1
ATOM 2502 C C . ALA A 1 301 ? -19.424 -21.000 37.572 1.00 95.38 301 ALA A C 1
ATOM 2504 O O . ALA A 1 301 ? -18.789 -21.345 36.578 1.00 95.38 301 ALA A O 1
ATOM 2505 N N . LEU A 1 302 ? -19.168 -19.847 38.202 1.00 96.38 302 LEU A N 1
ATOM 2506 C CA . LEU A 1 302 ? -18.195 -18.863 37.714 1.00 96.38 302 LEU A CA 1
ATOM 2507 C C . LEU A 1 302 ? -16.771 -19.427 37.627 1.00 96.38 302 LEU A C 1
ATOM 2509 O O . LEU A 1 302 ? -16.030 -19.092 36.703 1.00 96.38 302 LEU A O 1
ATOM 2513 N N . ARG A 1 303 ? -16.367 -20.290 38.566 1.00 96.88 303 ARG A N 1
ATOM 2514 C CA . ARG A 1 303 ? -15.074 -20.993 38.504 1.00 96.88 303 ARG A CA 1
ATOM 2515 C C . ARG A 1 303 ? -14.985 -21.924 37.299 1.00 96.88 303 ARG A C 1
ATOM 2517 O O . ARG A 1 303 ? -13.934 -21.966 36.658 1.00 96.88 303 ARG A O 1
ATOM 2524 N N . SER A 1 304 ? -16.065 -22.639 36.998 1.00 96.12 304 SER A N 1
ATOM 2525 C CA . SER A 1 304 ? -16.136 -23.548 35.851 1.00 96.12 304 SER A CA 1
ATOM 2526 C C . SER A 1 304 ? -16.012 -22.757 34.547 1.00 96.12 304 SER A C 1
ATOM 2528 O O . SER A 1 304 ? -15.079 -23.005 33.782 1.00 96.12 304 SER A O 1
ATOM 2530 N N . ASP A 1 305 ? -16.803 -21.694 34.384 1.00 97.25 305 ASP A N 1
ATOM 2531 C CA . ASP A 1 305 ? -16.724 -20.775 33.239 1.00 97.25 305 ASP A CA 1
ATOM 2532 C C . ASP A 1 305 ? -15.326 -20.164 33.070 1.00 97.25 305 ASP A C 1
ATOM 2534 O O . ASP A 1 305 ? -14.818 -20.000 31.957 1.00 97.25 305 ASP A O 1
ATOM 2538 N N . LEU A 1 306 ? -14.681 -19.789 34.180 1.00 97.44 306 LEU A N 1
ATOM 2539 C CA . LEU A 1 306 ? -13.340 -19.211 34.158 1.00 97.44 306 LEU A CA 1
ATOM 2540 C C . LEU A 1 306 ? -12.295 -20.246 33.727 1.00 97.44 306 LEU A C 1
ATOM 2542 O O . LEU A 1 306 ? -11.378 -19.904 32.979 1.00 97.44 306 LEU A O 1
ATOM 2546 N N . SER A 1 307 ? -12.450 -21.507 34.137 1.00 95.69 307 SER A N 1
ATOM 2547 C CA . SER A 1 307 ? -11.580 -22.603 33.702 1.00 95.69 307 SER A CA 1
ATOM 2548 C C . SER A 1 307 ? -11.742 -22.916 32.210 1.00 95.69 307 SER A C 1
ATOM 2550 O O . SER A 1 307 ? -10.738 -23.038 31.507 1.00 95.69 307 SER A O 1
ATOM 2552 N N . GLU A 1 308 ? -12.971 -22.920 31.688 1.00 96.62 308 GLU A N 1
ATOM 2553 C CA . GLU A 1 308 ? -13.244 -23.086 30.257 1.00 96.62 308 GLU A CA 1
ATOM 2554 C C . GLU A 1 308 ? -12.625 -21.944 29.450 1.00 96.62 308 GLU A C 1
ATOM 2556 O O . GLU A 1 308 ? -11.867 -22.172 28.503 1.00 96.62 308 GLU A O 1
ATOM 2561 N N . LYS A 1 309 ? -12.846 -20.694 29.878 1.00 97.19 309 LYS A N 1
ATOM 2562 C CA . LYS A 1 309 ? -12.215 -19.521 29.259 1.00 97.19 309 LYS A CA 1
ATOM 2563 C C . LYS A 1 309 ? -10.691 -19.611 29.294 1.00 97.19 309 LYS A C 1
ATOM 2565 O O . LYS A 1 309 ? -10.052 -19.265 28.304 1.00 97.19 309 LYS A O 1
ATOM 2570 N N . ALA A 1 310 ? -10.102 -20.117 30.376 1.00 97.38 310 ALA A N 1
ATOM 2571 C CA . ALA A 1 310 ? -8.659 -20.317 30.463 1.00 97.38 310 ALA A CA 1
ATOM 2572 C C . ALA A 1 310 ? -8.149 -21.360 29.452 1.00 97.38 310 ALA A C 1
ATOM 2574 O O . ALA A 1 310 ? -7.091 -21.148 28.860 1.00 97.38 310 ALA A O 1
ATOM 2575 N N . THR A 1 311 ? -8.885 -22.451 29.208 1.00 96.56 311 THR A N 1
ATOM 2576 C CA . THR A 1 311 ? -8.525 -23.425 28.157 1.00 96.56 311 THR A CA 1
ATOM 2577 C C . THR A 1 311 ? -8.641 -22.830 26.756 1.00 96.56 311 THR A C 1
ATOM 2579 O O . THR A 1 311 ? -7.711 -22.962 25.966 1.00 96.56 311 THR A O 1
ATOM 2582 N N . ASN A 1 312 ? -9.704 -22.071 26.477 1.00 97.75 312 ASN A N 1
ATOM 2583 C CA . ASN A 1 312 ? -9.878 -21.391 25.193 1.00 97.75 312 ASN A CA 1
ATOM 2584 C C . ASN A 1 312 ? -8.748 -20.393 24.918 1.00 97.75 312 ASN A C 1
ATOM 2586 O O . ASN A 1 312 ? -8.225 -20.338 23.809 1.00 97.75 312 ASN A O 1
ATOM 2590 N N . VAL A 1 313 ? -8.325 -19.633 25.933 1.00 98.25 313 VAL A N 1
ATOM 2591 C CA . VAL A 1 313 ? -7.179 -18.723 25.810 1.00 98.25 313 VAL A CA 1
ATOM 2592 C C . VAL A 1 313 ? -5.898 -19.493 25.486 1.00 98.25 313 VAL A C 1
ATOM 2594 O O . VAL A 1 313 ? -5.161 -19.060 24.606 1.00 98.25 313 VAL A O 1
ATOM 2597 N N . LYS A 1 314 ? -5.645 -20.639 26.133 1.00 98.00 314 LYS A N 1
ATOM 2598 C CA . LYS A 1 314 ? -4.479 -21.484 25.823 1.00 98.00 314 LYS A CA 1
ATOM 2599 C C . LYS A 1 314 ? -4.507 -21.980 24.374 1.00 98.00 314 LYS A C 1
ATOM 2601 O O . LYS A 1 314 ? -3.530 -21.779 23.656 1.00 98.00 314 LYS A O 1
ATOM 2606 N N . ASN A 1 315 ? -5.644 -22.499 23.915 1.00 97.88 315 ASN A N 1
ATOM 2607 C CA . ASN A 1 315 ? -5.807 -22.966 22.535 1.00 97.88 315 ASN A CA 1
ATOM 2608 C C . ASN A 1 315 ? -5.543 -21.833 21.525 1.00 97.88 315 ASN A C 1
ATOM 2610 O O . ASN A 1 315 ? -4.757 -21.993 20.596 1.00 97.88 315 ASN A O 1
ATOM 2614 N N . LEU A 1 316 ? -6.110 -20.642 21.755 1.00 98.12 316 LEU A N 1
ATOM 2615 C CA . LEU A 1 316 ? -5.868 -19.473 20.901 1.00 98.12 316 LEU A CA 1
ATOM 2616 C C . LEU A 1 316 ? -4.399 -19.027 20.918 1.00 98.12 316 LEU A C 1
ATOM 2618 O O . LEU A 1 316 ? -3.875 -18.581 19.898 1.00 98.12 316 LEU A O 1
ATOM 2622 N N . THR A 1 317 ? -3.707 -19.129 22.058 1.00 97.31 317 THR A N 1
ATOM 2623 C CA . THR A 1 317 ? -2.272 -18.811 22.110 1.00 97.31 317 THR A CA 1
ATOM 2624 C C . THR A 1 317 ? -1.427 -19.795 21.306 1.00 97.31 317 THR A C 1
ATOM 2626 O O . THR A 1 317 ? -0.475 -19.367 20.654 1.00 97.31 317 THR A O 1
ATOM 2629 N N . GLU A 1 318 ? -1.796 -21.077 21.288 1.00 98.12 318 GLU A N 1
ATOM 2630 C CA . GLU A 1 318 ? -1.137 -22.098 20.470 1.00 98.12 318 GLU A CA 1
ATOM 2631 C C . GLU A 1 318 ? -1.371 -21.851 18.976 1.00 98.12 318 GLU A C 1
ATOM 2633 O O . GLU A 1 318 ? -0.415 -21.840 18.202 1.00 98.12 318 GLU A O 1
ATOM 2638 N N . GLU A 1 319 ? -2.606 -21.547 18.568 1.00 98.12 319 GLU A N 1
ATOM 2639 C CA . GLU A 1 319 ? -2.927 -21.171 17.183 1.00 98.12 319 GLU A CA 1
ATOM 2640 C C . GLU A 1 319 ? -2.143 -19.930 16.733 1.00 98.12 319 GLU A C 1
ATOM 2642 O O . GLU A 1 319 ? -1.585 -19.890 15.633 1.00 98.12 319 GLU A O 1
ATOM 2647 N N . LEU A 1 320 ? -2.033 -18.918 17.600 1.00 97.81 320 LEU A N 1
ATOM 2648 C CA . LEU A 1 320 ? -1.228 -17.729 17.320 1.00 97.81 320 LEU A CA 1
ATOM 2649 C C . LEU A 1 320 ? 0.260 -18.059 17.181 1.00 97.81 320 LEU A C 1
ATOM 2651 O O . LEU A 1 320 ? 0.946 -17.449 16.355 1.00 97.81 320 LEU A O 1
ATOM 2655 N N . GLN A 1 321 ? 0.776 -19.000 17.970 1.00 98.12 321 GLN A N 1
ATOM 2656 C CA . GLN A 1 321 ? 2.159 -19.449 17.859 1.00 98.12 321 GLN A CA 1
ATOM 2657 C C . GLN A 1 321 ? 2.396 -20.210 16.549 1.00 98.12 321 GLN A C 1
ATOM 2659 O O . GLN A 1 321 ? 3.342 -19.888 15.828 1.00 98.12 321 GLN A O 1
ATOM 2664 N N . GLN A 1 322 ? 1.492 -21.115 16.173 1.00 98.31 322 GLN A N 1
ATOM 2665 C CA . GLN A 1 322 ? 1.540 -21.819 14.889 1.00 98.31 322 GLN A CA 1
ATOM 2666 C C . GLN A 1 322 ? 1.490 -20.839 13.707 1.00 98.31 322 GLN A C 1
ATOM 2668 O O . GLN A 1 322 ? 2.300 -20.928 12.781 1.00 98.31 322 GLN A O 1
ATOM 2673 N N . ALA A 1 323 ? 0.603 -19.841 13.754 1.00 98.00 323 ALA A N 1
ATOM 2674 C CA . ALA A 1 323 ? 0.516 -18.811 12.723 1.00 98.00 323 ALA A CA 1
ATOM 2675 C C . ALA A 1 323 ? 1.825 -18.010 12.594 1.00 98.00 323 ALA A C 1
ATOM 2677 O O . ALA A 1 323 ? 2.271 -17.722 11.481 1.00 98.00 323 ALA A O 1
ATOM 2678 N N . ARG A 1 324 ? 2.487 -17.686 13.715 1.00 98.38 324 ARG A N 1
ATOM 2679 C CA . ARG A 1 324 ? 3.802 -17.020 13.704 1.00 98.38 324 ARG A CA 1
ATOM 2680 C C . ARG A 1 324 ? 4.870 -17.877 13.036 1.00 98.38 324 ARG A C 1
ATOM 2682 O O . ARG A 1 324 ? 5.650 -17.354 12.243 1.00 98.38 324 ARG A O 1
ATOM 2689 N N . GLU A 1 325 ? 4.904 -19.174 13.318 1.00 98.25 325 GLU A N 1
ATOM 2690 C CA . GLU A 1 325 ? 5.857 -20.097 12.693 1.00 98.25 325 GLU A CA 1
ATOM 2691 C C . GLU A 1 325 ? 5.652 -20.191 11.179 1.00 98.25 325 GLU A C 1
ATOM 2693 O O . GLU A 1 325 ? 6.622 -20.145 10.419 1.00 98.25 325 GLU A O 1
ATOM 2698 N N . VAL A 1 326 ? 4.399 -20.254 10.724 1.00 98.44 326 VAL A N 1
ATOM 2699 C CA . VAL A 1 326 ? 4.065 -20.238 9.292 1.00 98.44 326 VAL A CA 1
ATOM 2700 C C . VAL A 1 326 ? 4.518 -18.930 8.642 1.00 98.44 326 VAL A C 1
ATOM 2702 O O . VAL A 1 326 ? 5.158 -18.961 7.592 1.00 98.44 326 VAL A O 1
ATOM 2705 N N . ILE A 1 327 ? 4.271 -17.783 9.281 1.00 98.00 327 ILE A N 1
ATOM 2706 C CA . ILE A 1 327 ? 4.745 -16.480 8.787 1.00 98.00 327 ILE A CA 1
ATOM 2707 C C . ILE A 1 327 ? 6.274 -16.464 8.680 1.00 98.00 327 ILE A C 1
ATOM 2709 O O . ILE A 1 327 ? 6.813 -16.004 7.672 1.00 98.00 327 ILE A O 1
ATOM 2713 N N . HIS A 1 328 ? 6.986 -16.990 9.680 1.00 98.31 328 HIS A N 1
ATOM 2714 C CA . HIS A 1 328 ? 8.442 -17.089 9.633 1.00 98.31 328 HIS A CA 1
ATOM 2715 C C . HIS A 1 328 ? 8.923 -17.970 8.473 1.00 98.31 328 HIS A C 1
ATOM 2717 O O . HIS A 1 328 ? 9.816 -17.543 7.738 1.00 98.31 328 HIS A O 1
ATOM 2723 N N . LYS A 1 329 ? 8.307 -19.134 8.237 1.00 98.56 329 LYS A N 1
ATOM 2724 C CA . LYS A 1 329 ? 8.632 -20.004 7.090 1.00 98.56 329 LYS A CA 1
ATOM 2725 C C . LYS A 1 329 ? 8.414 -19.292 5.754 1.00 98.56 329 LYS A C 1
ATOM 2727 O O . LYS A 1 329 ? 9.350 -19.180 4.965 1.00 98.56 329 LYS A O 1
ATOM 2732 N N . LEU A 1 330 ? 7.239 -18.695 5.555 1.00 98.25 330 LEU A N 1
ATOM 2733 C CA . LEU A 1 330 ? 6.927 -17.934 4.340 1.00 98.25 330 LEU A CA 1
ATOM 2734 C C . LEU A 1 330 ? 7.872 -16.738 4.149 1.00 98.25 330 LEU A C 1
ATOM 2736 O O . LEU A 1 330 ? 8.203 -16.373 3.022 1.00 98.25 330 LEU A O 1
ATOM 2740 N N . SER A 1 331 ? 8.335 -16.106 5.231 1.00 97.12 331 SER A N 1
ATOM 2741 C CA . SER A 1 331 ? 9.299 -15.002 5.141 1.00 97.12 331 SER A CA 1
ATOM 2742 C C . SER A 1 331 ? 10.674 -15.453 4.634 1.00 97.12 331 SER A C 1
ATOM 2744 O O . SER A 1 331 ? 11.321 -14.711 3.891 1.00 97.12 331 SER A O 1
ATOM 2746 N N . LEU A 1 332 ? 11.098 -16.671 4.988 1.00 97.94 332 LEU A N 1
ATOM 2747 C CA . LEU A 1 332 ? 12.337 -17.275 4.502 1.00 97.94 332 LEU A CA 1
ATOM 2748 C C . LEU A 1 332 ? 12.210 -17.643 3.022 1.00 97.94 332 LEU A C 1
ATOM 2750 O O . LEU A 1 332 ? 13.046 -17.227 2.226 1.00 97.94 332 LEU A O 1
ATOM 2754 N N . GLU A 1 333 ? 11.118 -18.301 2.635 1.00 98.25 333 GLU A N 1
ATOM 2755 C CA . GLU A 1 333 ? 10.849 -18.649 1.233 1.00 98.25 333 GLU A CA 1
ATOM 2756 C C . GLU A 1 333 ? 10.800 -17.406 0.335 1.00 98.25 333 GLU A C 1
ATOM 2758 O O . GLU A 1 333 ? 11.421 -17.368 -0.725 1.00 98.25 333 GLU A O 1
ATOM 2763 N N . ASN A 1 334 ? 10.146 -16.329 0.782 1.00 97.50 334 ASN A N 1
ATOM 2764 C CA . ASN A 1 334 ? 10.120 -15.065 0.045 1.00 97.50 334 ASN A CA 1
ATOM 2765 C C . ASN A 1 334 ? 11.511 -14.435 -0.111 1.00 97.50 334 ASN A C 1
ATOM 2767 O O . ASN A 1 334 ? 11.788 -13.788 -1.126 1.00 97.50 334 ASN A O 1
ATOM 2771 N N . ARG A 1 335 ? 12.399 -14.601 0.877 1.00 98.19 335 ARG A N 1
ATOM 2772 C CA . ARG A 1 335 ? 13.791 -14.144 0.773 1.00 98.19 335 ARG A CA 1
ATOM 2773 C C . ARG A 1 335 ? 14.538 -14.947 -0.290 1.00 98.19 335 ARG A C 1
ATOM 2775 O O . ARG A 1 335 ? 15.175 -14.341 -1.150 1.00 98.19 335 ARG A O 1
ATOM 2782 N N . ASP A 1 336 ? 14.406 -16.266 -0.269 1.00 97.88 336 ASP A N 1
ATOM 2783 C CA . ASP A 1 336 ? 15.100 -17.162 -1.194 1.00 97.88 336 ASP A CA 1
ATOM 2784 C C . ASP A 1 336 ? 14.593 -16.968 -2.637 1.00 97.88 336 ASP A C 1
ATOM 2786 O O . ASP A 1 336 ? 15.386 -16.834 -3.574 1.00 97.88 336 ASP A O 1
ATOM 2790 N N . LEU A 1 337 ? 13.276 -16.806 -2.820 1.00 98.38 337 LEU A N 1
ATOM 2791 C CA . LEU A 1 337 ? 12.667 -16.445 -4.105 1.00 98.38 337 LEU A CA 1
ATOM 2792 C C . LEU A 1 337 ? 13.168 -15.089 -4.614 1.00 98.38 337 LEU A C 1
ATOM 2794 O O . LEU A 1 337 ? 13.494 -14.943 -5.792 1.00 98.38 337 LEU A O 1
ATOM 2798 N N . LYS A 1 338 ? 13.300 -14.091 -3.735 1.00 98.00 338 LYS A N 1
ATOM 2799 C CA . LYS A 1 338 ? 13.841 -12.776 -4.105 1.00 98.00 338 LYS A CA 1
ATOM 2800 C C . LYS A 1 338 ? 15.291 -12.866 -4.579 1.00 98.00 338 LYS A C 1
ATOM 2802 O O . LYS A 1 338 ? 15.687 -12.145 -5.497 1.00 98.00 338 LYS A O 1
ATOM 2807 N N . GLU A 1 339 ? 16.093 -13.734 -3.973 1.00 97.81 339 GLU A N 1
ATOM 2808 C CA . GLU A 1 339 ? 17.457 -13.998 -4.427 1.00 97.81 339 GLU A CA 1
ATOM 2809 C C . GLU A 1 339 ? 17.486 -14.717 -5.778 1.00 97.81 339 GLU A C 1
ATOM 2811 O O . GLU A 1 339 ? 18.260 -14.321 -6.653 1.00 97.81 339 GLU A O 1
ATOM 2816 N N . ALA A 1 340 ? 16.614 -15.705 -5.992 1.00 98.12 340 ALA A N 1
ATOM 2817 C CA . ALA A 1 340 ? 16.478 -16.389 -7.276 1.00 98.12 340 ALA A CA 1
ATOM 2818 C C . ALA A 1 340 ? 16.087 -15.420 -8.405 1.00 98.12 340 ALA A C 1
ATOM 2820 O O . ALA A 1 340 ? 16.730 -15.402 -9.454 1.00 98.12 340 ALA A O 1
ATOM 2821 N N . VAL A 1 341 ? 15.117 -14.531 -8.165 1.00 97.75 341 VAL A N 1
ATOM 2822 C CA . VAL A 1 341 ? 14.702 -13.501 -9.133 1.00 97.75 341 VAL A CA 1
ATOM 2823 C C . VAL A 1 341 ? 15.853 -12.550 -9.468 1.00 97.75 341 VAL A C 1
ATOM 2825 O O . VAL A 1 341 ? 16.065 -12.224 -10.634 1.00 97.75 341 VAL A O 1
ATOM 2828 N N . ARG A 1 342 ? 16.651 -12.131 -8.476 1.00 97.75 342 ARG A N 1
ATOM 2829 C CA . ARG A 1 342 ? 17.842 -11.295 -8.723 1.00 97.75 342 ARG A CA 1
ATOM 2830 C C . ARG A 1 342 ? 18.877 -12.010 -9.592 1.00 97.75 342 ARG A C 1
ATOM 2832 O O . ARG A 1 342 ? 19.451 -11.373 -10.473 1.00 97.75 342 ARG A O 1
ATOM 2839 N N . LYS A 1 343 ? 19.109 -13.307 -9.359 1.00 98.25 343 LYS A N 1
ATOM 2840 C CA . LYS A 1 343 ? 20.028 -14.127 -10.167 1.00 98.25 343 LYS A CA 1
ATOM 2841 C C . LYS A 1 343 ? 19.537 -14.249 -11.610 1.00 98.25 343 LYS A C 1
ATOM 2843 O O . LYS A 1 343 ? 20.312 -13.985 -12.523 1.00 98.25 343 LYS A O 1
ATOM 2848 N N . LEU A 1 344 ? 18.256 -14.561 -11.809 1.00 97.88 344 LEU A N 1
ATOM 2849 C CA . LEU A 1 344 ? 17.648 -14.646 -13.141 1.00 97.88 344 LEU A CA 1
ATOM 2850 C C . LEU A 1 344 ? 17.710 -13.308 -13.877 1.00 97.88 344 LEU A C 1
ATOM 2852 O O . LEU A 1 344 ? 18.124 -13.258 -15.031 1.00 97.88 344 LEU A O 1
ATOM 2856 N N . LYS A 1 345 ? 17.389 -12.202 -13.198 1.00 98.00 345 LYS A N 1
ATOM 2857 C CA . LYS A 1 345 ? 17.496 -10.864 -13.784 1.00 98.00 345 LYS A CA 1
ATOM 2858 C C . LYS A 1 345 ? 18.921 -10.580 -14.261 1.00 98.00 345 LYS A C 1
ATOM 2860 O O . LYS A 1 345 ? 19.107 -10.176 -15.406 1.00 98.00 345 LYS A O 1
ATOM 2865 N N . HIS A 1 346 ? 19.924 -10.865 -13.432 1.00 96.56 346 HIS A N 1
ATOM 2866 C CA . HIS A 1 346 ? 21.320 -10.688 -13.823 1.00 96.56 346 HIS A CA 1
ATOM 2867 C C . HIS A 1 346 ? 21.699 -11.554 -15.036 1.00 96.56 346 HIS A C 1
ATOM 2869 O O . HIS A 1 346 ? 22.326 -11.056 -15.965 1.00 96.56 346 HIS A O 1
ATOM 2875 N N . GLN A 1 347 ? 21.260 -12.816 -15.078 1.00 97.31 347 GLN A N 1
ATOM 2876 C CA . GLN A 1 347 ? 21.475 -13.690 -16.237 1.00 97.31 347 GLN A CA 1
ATOM 2877 C C . GLN A 1 347 ? 20.838 -13.125 -17.512 1.00 97.31 347 GLN A C 1
ATOM 2879 O O . GLN A 1 347 ? 21.483 -13.109 -18.556 1.00 97.31 347 GLN A O 1
ATOM 2884 N N . THR A 1 348 ? 19.610 -12.603 -17.435 1.00 97.19 348 THR A N 1
ATOM 2885 C CA . THR A 1 348 ? 18.950 -11.985 -18.597 1.00 97.19 348 THR A CA 1
ATOM 2886 C C . THR A 1 348 ? 19.644 -10.706 -19.058 1.00 97.19 348 THR A C 1
ATOM 2888 O O . THR A 1 348 ? 19.757 -10.472 -20.256 1.00 97.19 348 THR A O 1
ATOM 2891 N N . GLU A 1 349 ? 20.152 -9.883 -18.136 1.00 97.75 349 GLU A N 1
ATOM 2892 C CA . GLU A 1 349 ? 20.907 -8.670 -18.469 1.00 97.75 349 GLU A CA 1
ATOM 2893 C C . GLU A 1 349 ? 22.216 -9.010 -19.188 1.00 97.75 349 GLU A C 1
ATOM 2895 O O . GLU A 1 349 ? 22.526 -8.396 -20.208 1.00 97.75 349 GLU A O 1
ATOM 2900 N N . VAL A 1 350 ? 22.944 -10.018 -18.697 1.00 97.44 350 VAL A N 1
ATOM 2901 C CA . VAL A 1 350 ? 24.172 -10.511 -19.334 1.00 97.44 350 VAL A CA 1
ATOM 2902 C C . VAL A 1 350 ? 23.868 -11.102 -20.710 1.00 97.44 350 VAL A C 1
ATOM 2904 O O . VAL A 1 350 ? 24.523 -10.728 -21.678 1.00 97.44 350 VAL A O 1
ATOM 2907 N N . GLY A 1 351 ? 22.844 -11.952 -20.830 1.00 98.00 351 GLY A N 1
ATOM 2908 C CA . GLY A 1 351 ? 22.433 -12.524 -22.116 1.00 98.00 351 GLY A CA 1
ATOM 2909 C C . GLY A 1 351 ? 22.043 -11.454 -23.141 1.00 98.00 351 GLY A C 1
ATOM 2910 O O . GLY A 1 351 ? 22.517 -11.476 -24.272 1.00 98.00 351 GLY A O 1
ATOM 2911 N N . ASN A 1 352 ? 21.257 -10.455 -22.732 1.00 97.38 352 ASN A N 1
ATOM 2912 C CA . ASN A 1 352 ? 20.874 -9.340 -23.600 1.00 97.38 352 ASN A CA 1
ATOM 2913 C C . ASN A 1 352 ? 22.078 -8.487 -24.032 1.00 97.38 352 ASN A C 1
ATOM 2915 O O . ASN A 1 352 ? 22.101 -7.989 -25.157 1.00 97.38 352 ASN A O 1
ATOM 2919 N N . ALA A 1 353 ? 23.066 -8.292 -23.153 1.00 97.31 353 ALA A N 1
ATOM 2920 C CA . ALA A 1 353 ? 24.288 -7.567 -23.488 1.00 97.31 353 ALA A CA 1
ATOM 2921 C C . ALA A 1 353 ? 25.138 -8.334 -24.510 1.00 97.31 353 ALA A C 1
ATOM 2923 O O . ALA A 1 353 ? 25.588 -7.732 -25.481 1.00 97.31 353 ALA A O 1
ATOM 2924 N N . LEU A 1 354 ? 25.294 -9.651 -24.330 1.00 97.94 354 LEU A N 1
ATOM 2925 C CA . LEU A 1 354 ? 26.016 -10.510 -25.273 1.00 97.94 354 LEU A CA 1
ATOM 2926 C C . LEU A 1 354 ? 25.370 -10.484 -26.659 1.00 97.94 354 LEU A C 1
ATOM 2928 O O . LEU A 1 354 ? 26.045 -10.158 -27.629 1.00 97.94 354 LEU A O 1
ATOM 2932 N N . LEU A 1 355 ? 24.052 -10.697 -26.741 1.00 97.25 355 LEU A N 1
ATOM 2933 C CA . LEU A 1 355 ? 23.319 -10.634 -28.011 1.00 97.25 355 LEU A CA 1
ATOM 2934 C C . LEU A 1 355 ? 23.471 -9.274 -28.704 1.00 97.25 355 LEU A C 1
ATOM 2936 O O . LEU A 1 355 ? 23.576 -9.194 -29.924 1.00 97.25 355 LEU A O 1
ATOM 2940 N N . LYS A 1 356 ? 23.493 -8.180 -27.936 1.00 97.56 356 LYS A N 1
ATOM 2941 C CA . LYS A 1 356 ? 23.682 -6.838 -28.493 1.00 97.56 356 LYS A CA 1
ATOM 2942 C C . LYS A 1 356 ? 25.074 -6.661 -29.105 1.00 97.56 356 LYS A C 1
ATOM 2944 O O . LYS A 1 356 ? 25.174 -6.056 -30.170 1.00 97.56 356 LYS A O 1
ATOM 2949 N N . GLU A 1 357 ? 26.118 -7.153 -28.442 1.00 97.56 357 GLU A N 1
ATOM 2950 C CA . GLU A 1 357 ? 27.482 -7.102 -28.980 1.00 97.56 357 GLU A CA 1
ATOM 2951 C C . GLU A 1 357 ? 27.641 -8.031 -30.191 1.00 97.56 357 GLU A C 1
ATOM 2953 O O . GLU A 1 357 ? 28.221 -7.617 -31.188 1.00 97.56 357 GLU A O 1
ATOM 2958 N N . GLU A 1 358 ? 27.049 -9.229 -30.176 1.00 97.81 358 GLU A N 1
ATOM 2959 C CA . GLU A 1 358 ? 27.035 -10.136 -31.336 1.00 97.81 358 GLU A CA 1
ATOM 2960 C C . GLU A 1 358 ? 26.394 -9.479 -32.565 1.00 97.81 358 GLU A C 1
ATOM 2962 O O . GLU A 1 358 ? 26.969 -9.477 -33.653 1.00 97.81 358 GLU A O 1
ATOM 2967 N N . ILE A 1 359 ? 25.227 -8.857 -32.382 1.00 97.81 359 ILE A N 1
ATOM 2968 C CA . ILE A 1 359 ? 24.531 -8.131 -33.448 1.00 97.81 359 ILE A CA 1
ATOM 2969 C C . ILE A 1 359 ? 25.382 -6.960 -33.956 1.00 97.81 359 ILE A C 1
ATOM 2971 O O . ILE A 1 359 ? 25.466 -6.732 -35.161 1.00 97.81 359 ILE A O 1
ATOM 2975 N N . LYS A 1 360 ? 26.022 -6.212 -33.052 1.00 98.12 360 LYS A N 1
ATOM 2976 C CA . LYS A 1 360 ? 26.883 -5.082 -33.411 1.00 98.12 360 LYS A CA 1
ATOM 2977 C C . LYS A 1 360 ? 28.076 -5.532 -34.257 1.00 98.12 360 LYS A C 1
ATOM 2979 O O . LYS A 1 360 ? 28.310 -4.937 -35.303 1.00 98.12 360 LYS A O 1
ATOM 2984 N N . LEU A 1 361 ? 28.759 -6.602 -33.851 1.00 97.56 361 LEU A N 1
ATOM 2985 C CA . LEU A 1 361 ? 29.875 -7.178 -34.604 1.00 97.56 361 LEU A CA 1
ATOM 2986 C C . LEU A 1 361 ? 29.430 -7.685 -35.978 1.00 97.56 361 LEU A C 1
ATOM 2988 O O . LEU A 1 361 ? 30.124 -7.467 -36.966 1.00 97.56 361 LEU A O 1
ATOM 2992 N N . HIS A 1 362 ? 28.256 -8.317 -36.070 1.00 97.88 362 HIS A N 1
ATOM 2993 C CA . HIS A 1 362 ? 27.719 -8.754 -37.358 1.00 97.88 362 HIS A CA 1
ATOM 2994 C C . HIS A 1 362 ? 27.502 -7.576 -38.318 1.00 97.88 362 HIS A C 1
ATOM 2996 O O . HIS A 1 362 ? 27.895 -7.653 -39.481 1.00 97.88 362 HIS A O 1
ATOM 3002 N N . TYR A 1 363 ? 26.940 -6.467 -37.828 1.00 97.94 363 TYR A N 1
ATOM 3003 C CA . TYR A 1 363 ? 26.784 -5.262 -38.640 1.00 97.94 363 TYR A CA 1
ATOM 3004 C C . TYR A 1 363 ? 28.120 -4.624 -39.016 1.00 97.94 363 TYR A C 1
ATOM 3006 O O . TYR A 1 363 ? 28.266 -4.188 -40.152 1.00 97.94 363 TYR A O 1
ATOM 3014 N N . GLU A 1 364 ? 29.087 -4.564 -38.099 1.00 97.62 364 GLU A N 1
ATOM 3015 C CA . GLU A 1 364 ? 30.427 -4.038 -38.390 1.00 97.62 364 GLU A CA 1
ATOM 3016 C C . GLU A 1 364 ? 31.092 -4.829 -39.524 1.00 97.62 364 GLU A C 1
ATOM 3018 O O . GLU A 1 364 ? 31.558 -4.229 -40.491 1.00 97.62 364 GLU A O 1
ATOM 3023 N N . LEU A 1 365 ? 31.020 -6.162 -39.480 1.00 98.00 365 LEU A N 1
ATOM 3024 C CA . LEU A 1 365 ? 31.542 -7.032 -40.536 1.00 98.00 365 LEU A CA 1
ATOM 3025 C C . LEU A 1 365 ? 30.826 -6.835 -41.880 1.00 98.00 365 LEU A C 1
ATOM 3027 O O . LEU A 1 365 ? 31.478 -6.769 -42.923 1.00 98.00 365 LEU A O 1
ATOM 3031 N N . GLU A 1 366 ? 29.494 -6.725 -41.885 1.00 97.75 366 GLU A N 1
ATOM 3032 C CA . GLU A 1 366 ? 28.743 -6.510 -43.130 1.00 97.75 366 GLU A CA 1
ATOM 3033 C C . GLU A 1 366 ? 29.061 -5.135 -43.737 1.00 97.75 366 GLU A C 1
ATOM 3035 O O . GLU A 1 366 ? 29.210 -4.991 -44.951 1.00 97.75 366 GLU A O 1
ATOM 3040 N N . VAL A 1 367 ? 29.238 -4.120 -42.888 1.00 97.19 367 VAL A N 1
ATOM 3041 C CA . VAL A 1 367 ? 29.663 -2.787 -43.313 1.00 97.19 367 VAL A CA 1
ATOM 3042 C C . VAL A 1 367 ? 31.069 -2.837 -43.909 1.00 97.19 367 VAL A C 1
ATOM 3044 O O . VAL A 1 367 ? 31.272 -2.284 -44.989 1.00 97.19 367 VAL A O 1
ATOM 3047 N N . GLU A 1 368 ? 32.032 -3.501 -43.269 1.00 97.62 368 GLU A N 1
ATOM 3048 C CA . GLU A 1 368 ? 33.393 -3.663 -43.802 1.00 97.62 368 GLU A CA 1
ATOM 3049 C C . GLU A 1 368 ? 33.398 -4.363 -45.166 1.00 97.62 368 GLU A C 1
ATOM 3051 O O . GLU A 1 368 ? 34.095 -3.929 -46.086 1.00 97.62 368 GLU A O 1
ATOM 3056 N N . LYS A 1 369 ? 32.561 -5.391 -45.335 1.00 98.25 369 LYS A N 1
ATOM 3057 C CA . LYS A 1 369 ? 32.394 -6.090 -46.611 1.00 98.25 369 LYS A CA 1
ATOM 3058 C C . LYS A 1 369 ? 31.884 -5.158 -47.715 1.00 98.25 369 LYS A C 1
ATOM 3060 O O . LYS A 1 369 ? 32.490 -5.103 -48.785 1.00 98.25 369 LYS A O 1
ATOM 3065 N N . ILE A 1 370 ? 30.836 -4.373 -47.444 1.00 97.88 370 ILE A N 1
ATOM 3066 C CA . ILE A 1 370 ? 30.298 -3.387 -48.399 1.00 97.88 370 ILE A CA 1
ATOM 3067 C C . ILE A 1 370 ? 31.359 -2.339 -48.761 1.00 97.88 370 ILE A C 1
ATOM 3069 O O . ILE A 1 370 ? 31.477 -1.953 -49.923 1.00 97.88 370 ILE A O 1
ATOM 3073 N N . HIS A 1 371 ? 32.156 -1.879 -47.792 1.00 97.75 371 HIS A N 1
ATOM 3074 C CA . HIS A 1 371 ? 33.245 -0.938 -48.067 1.00 97.75 371 HIS A CA 1
ATOM 3075 C C . HIS A 1 371 ? 34.306 -1.547 -48.992 1.00 97.75 371 HIS A C 1
ATOM 3077 O O . HIS A 1 371 ? 34.733 -0.883 -49.937 1.00 97.75 371 HIS A O 1
ATOM 3083 N N . GLY A 1 372 ? 34.677 -2.812 -48.777 1.00 97.56 372 GLY A N 1
ATOM 3084 C CA . GLY A 1 372 ? 35.589 -3.535 -49.665 1.00 97.56 372 GLY A CA 1
ATOM 3085 C C . GLY A 1 372 ? 35.062 -3.643 -51.102 1.00 97.56 372 GLY A C 1
ATOM 3086 O O . GLY A 1 372 ? 35.800 -3.378 -52.052 1.00 97.56 372 GLY A O 1
ATOM 3087 N N . GLU A 1 373 ? 33.776 -3.963 -51.270 1.00 98.06 373 GLU A N 1
ATOM 3088 C CA . GLU A 1 373 ? 33.115 -4.012 -52.583 1.00 98.06 373 GLU A CA 1
ATOM 3089 C C . GLU A 1 373 ? 33.081 -2.629 -53.262 1.00 98.06 373 GLU A C 1
ATOM 3091 O O . GLU A 1 373 ? 33.391 -2.502 -54.449 1.00 98.06 373 GLU A O 1
ATOM 3096 N N . LEU A 1 374 ? 32.776 -1.566 -52.511 1.00 97.88 374 LEU A N 1
ATOM 3097 C CA . LEU A 1 374 ? 32.783 -0.192 -53.023 1.00 97.88 374 LEU A CA 1
ATOM 3098 C C . LEU A 1 374 ? 34.171 0.249 -53.498 1.00 97.88 374 LEU A C 1
ATOM 3100 O O . LEU A 1 374 ? 34.286 0.891 -54.546 1.00 97.88 374 LEU A O 1
ATOM 3104 N N . ASP A 1 375 ? 35.223 -0.082 -52.750 1.00 97.88 375 ASP A N 1
ATOM 3105 C CA . ASP A 1 375 ? 36.593 0.247 -53.138 1.00 97.88 375 ASP A CA 1
ATOM 3106 C C . ASP A 1 375 ? 37.028 -0.516 -54.398 1.00 97.88 375 ASP A C 1
ATOM 3108 O O . ASP A 1 375 ? 37.699 0.065 -55.259 1.00 97.88 375 ASP A O 1
ATOM 3112 N N . ALA A 1 376 ? 36.590 -1.769 -54.567 1.00 97.88 376 ALA A N 1
ATOM 3113 C CA . ALA A 1 376 ? 36.804 -2.531 -55.798 1.00 97.88 376 ALA A CA 1
ATOM 3114 C C . ALA A 1 376 ? 36.141 -1.848 -57.009 1.00 97.88 376 ALA A C 1
ATOM 3116 O O . ALA A 1 376 ? 36.835 -1.507 -57.971 1.00 97.88 376 ALA A O 1
ATOM 3117 N N . ILE A 1 377 ? 34.845 -1.523 -56.918 1.00 97.81 377 ILE A N 1
ATOM 3118 C CA . ILE A 1 377 ? 34.092 -0.825 -57.981 1.00 97.81 377 ILE A CA 1
ATOM 3119 C C . ILE A 1 377 ? 34.729 0.532 -58.306 1.00 97.81 377 ILE A C 1
ATOM 3121 O O . ILE A 1 377 ? 34.854 0.935 -59.464 1.00 97.81 377 ILE A O 1
ATOM 3125 N N . LYS A 1 378 ? 35.175 1.267 -57.285 1.00 98.19 378 LYS A N 1
ATOM 3126 C CA . LYS A 1 378 ? 35.840 2.562 -57.463 1.00 98.19 378 LYS A CA 1
ATOM 3127 C C . LYS A 1 378 ? 37.155 2.430 -58.231 1.00 98.19 378 LYS A C 1
ATOM 3129 O O . LYS A 1 378 ? 37.493 3.327 -59.009 1.00 98.19 378 LYS A O 1
ATOM 3134 N N . ASN A 1 379 ? 37.900 1.350 -58.015 1.00 96.94 379 ASN A N 1
ATOM 3135 C CA . ASN A 1 379 ? 39.127 1.069 -58.752 1.00 96.94 379 ASN A CA 1
ATOM 3136 C C . ASN A 1 379 ? 38.834 0.666 -60.202 1.00 96.94 379 ASN A C 1
ATOM 3138 O O . ASN A 1 379 ? 39.476 1.206 -61.103 1.00 96.94 379 ASN A O 1
ATOM 3142 N N . GLU A 1 380 ? 37.828 -0.174 -60.446 1.00 97.56 380 GLU A N 1
ATOM 3143 C CA . GLU A 1 380 ? 37.362 -0.514 -61.799 1.00 97.56 380 GLU A CA 1
ATOM 3144 C C . GLU A 1 380 ? 36.937 0.737 -62.576 1.00 97.56 380 GLU A C 1
ATOM 3146 O O . GLU A 1 380 ? 37.451 1.001 -63.663 1.00 97.56 380 GLU A O 1
ATOM 3151 N N . LEU A 1 381 ? 36.118 1.599 -61.964 1.00 97.44 381 LEU A N 1
ATOM 3152 C CA . LEU A 1 381 ? 35.689 2.867 -62.555 1.00 97.44 381 LEU A CA 1
ATOM 3153 C C . LEU A 1 381 ? 36.874 3.786 -62.897 1.00 97.44 381 LEU A C 1
ATOM 3155 O O . LEU A 1 381 ? 36.848 4.506 -63.898 1.00 97.44 381 LEU A O 1
ATOM 3159 N N . ARG A 1 382 ? 37.925 3.810 -62.066 1.00 97.00 382 ARG A N 1
ATOM 3160 C CA . ARG A 1 382 ? 39.153 4.566 -62.370 1.00 97.00 382 ARG A CA 1
ATOM 3161 C C . ARG A 1 382 ? 39.845 3.997 -63.604 1.00 97.00 382 ARG A C 1
ATOM 3163 O O . ARG A 1 382 ? 40.248 4.776 -64.467 1.00 97.00 382 ARG A O 1
ATOM 3170 N N . ILE A 1 383 ? 39.961 2.675 -63.702 1.00 97.31 383 ILE A N 1
ATOM 3171 C CA . ILE A 1 383 ? 40.566 2.000 -64.854 1.00 97.31 383 ILE A CA 1
ATOM 3172 C C . ILE A 1 383 ? 39.755 2.300 -66.122 1.00 97.31 383 ILE A C 1
ATOM 3174 O O . ILE A 1 383 ? 40.330 2.778 -67.101 1.00 97.31 383 ILE A O 1
ATOM 3178 N N . GLU A 1 384 ? 38.432 2.141 -66.098 1.00 96.62 384 GLU A N 1
ATOM 3179 C CA . GLU A 1 384 ? 37.559 2.452 -67.238 1.00 96.62 384 GLU A CA 1
ATOM 3180 C C . GLU A 1 384 ? 37.676 3.908 -67.686 1.00 96.62 384 GLU A C 1
ATOM 3182 O O . GLU A 1 384 ? 37.836 4.170 -68.876 1.00 96.62 384 GLU A O 1
ATOM 3187 N N . LYS A 1 385 ? 37.699 4.868 -66.752 1.00 96.88 385 LYS A N 1
ATOM 3188 C CA . LYS A 1 385 ? 37.923 6.286 -67.081 1.00 96.88 385 LYS A CA 1
ATOM 3189 C C . LYS A 1 385 ? 39.253 6.506 -67.797 1.00 96.88 385 LYS A C 1
ATOM 3191 O O . LYS A 1 385 ? 39.317 7.293 -68.742 1.00 96.88 385 LYS A O 1
ATOM 3196 N N . THR A 1 386 ? 40.320 5.818 -67.380 1.00 96.31 386 THR A N 1
ATOM 3197 C CA . THR A 1 386 ? 41.614 5.915 -68.076 1.00 96.31 386 THR A CA 1
ATOM 3198 C C . THR A 1 386 ? 41.571 5.294 -69.472 1.00 96.31 386 THR A C 1
ATOM 3200 O O . THR A 1 386 ? 42.147 5.864 -70.400 1.00 96.31 386 THR A O 1
ATOM 3203 N N . LEU A 1 387 ? 40.864 4.173 -69.651 1.00 96.50 387 LEU A N 1
ATOM 3204 C CA . LEU A 1 387 ? 40.662 3.543 -70.958 1.00 96.50 387 LEU A CA 1
ATOM 3205 C C . LEU A 1 387 ? 39.815 4.429 -71.879 1.00 96.50 387 LEU A C 1
ATOM 3207 O O . LEU A 1 387 ? 40.211 4.680 -73.014 1.00 96.50 387 LEU A O 1
ATOM 3211 N N . GLN A 1 388 ? 38.713 4.986 -71.379 1.00 95.69 388 GLN A N 1
ATOM 3212 C CA . GLN A 1 388 ? 37.860 5.914 -72.116 1.00 95.69 388 GLN A CA 1
ATOM 3213 C C . GLN A 1 388 ? 38.640 7.158 -72.556 1.00 95.69 388 GLN A C 1
ATOM 3215 O O . GLN A 1 388 ? 38.546 7.565 -73.710 1.00 95.69 388 GLN A O 1
ATOM 3220 N N . ALA A 1 389 ? 39.475 7.726 -71.679 1.00 96.06 389 ALA A N 1
ATOM 3221 C CA . ALA A 1 389 ? 40.337 8.849 -72.038 1.00 96.06 389 ALA A CA 1
ATOM 3222 C C . ALA A 1 389 ? 41.324 8.495 -73.167 1.00 96.06 389 ALA A C 1
ATOM 3224 O O . ALA A 1 389 ? 41.576 9.324 -74.042 1.00 96.06 389 ALA A O 1
ATOM 3225 N N . ARG A 1 390 ? 41.872 7.271 -73.184 1.00 95.75 390 ARG A N 1
ATOM 3226 C CA . ARG A 1 390 ? 42.723 6.786 -74.287 1.00 95.75 390 ARG A CA 1
ATOM 3227 C C . ARG A 1 390 ? 41.930 6.626 -75.585 1.00 95.75 390 ARG A C 1
ATOM 3229 O O . ARG A 1 390 ? 42.391 7.096 -76.621 1.00 95.75 390 ARG A O 1
ATOM 3236 N N . ASN A 1 391 ? 40.743 6.027 -75.523 1.00 95.12 391 ASN A N 1
ATOM 3237 C CA . ASN A 1 391 ? 39.879 5.831 -76.688 1.00 95.12 391 ASN A CA 1
ATOM 3238 C C . ASN A 1 391 ? 39.438 7.169 -77.296 1.00 95.12 391 ASN A C 1
ATOM 3240 O O . ASN A 1 391 ? 39.518 7.338 -78.508 1.00 95.12 391 ASN A O 1
ATOM 3244 N N . ASN A 1 392 ? 39.067 8.149 -76.469 1.00 95.56 392 ASN A N 1
ATOM 3245 C CA . ASN A 1 392 ? 38.710 9.491 -76.935 1.00 95.56 392 ASN A CA 1
ATOM 3246 C C . ASN A 1 392 ? 39.881 10.171 -77.655 1.00 95.56 392 ASN A C 1
ATOM 3248 O O . ASN A 1 392 ? 39.691 10.719 -78.736 1.00 95.56 392 ASN A O 1
ATOM 3252 N N . ARG A 1 393 ? 41.110 10.065 -77.124 1.00 93.88 393 ARG A N 1
ATOM 3253 C CA . ARG A 1 393 ? 42.314 10.567 -77.814 1.00 93.88 393 ARG A CA 1
ATOM 3254 C C . ARG A 1 393 ? 42.525 9.887 -79.168 1.00 93.88 393 ARG A C 1
ATOM 3256 O O . ARG A 1 393 ? 42.879 10.556 -80.131 1.00 93.88 393 ARG A O 1
ATOM 3263 N N . ALA A 1 394 ? 42.317 8.572 -79.252 1.00 93.94 394 ALA A N 1
ATOM 3264 C CA . ALA A 1 394 ? 42.427 7.841 -80.514 1.00 93.94 394 ALA A CA 1
ATOM 3265 C C . ALA A 1 394 ? 41.367 8.296 -81.532 1.00 93.94 394 ALA A C 1
ATOM 3267 O O . ALA A 1 394 ? 41.697 8.529 -82.693 1.00 93.94 394 ALA A O 1
ATOM 3268 N N . LEU A 1 395 ? 40.120 8.495 -81.093 1.00 92.75 395 LEU A N 1
ATOM 3269 C CA . LEU A 1 395 ? 39.051 9.041 -81.933 1.00 92.75 395 LEU A CA 1
ATOM 3270 C C . LEU A 1 395 ? 39.374 10.460 -82.416 1.00 92.75 395 LEU A C 1
ATOM 3272 O O . LEU A 1 395 ? 39.219 10.737 -83.598 1.00 92.75 395 LEU A O 1
ATOM 3276 N N . GLU A 1 396 ? 39.886 11.343 -81.555 1.00 92.12 396 GLU A N 1
ATOM 3277 C CA . GLU A 1 396 ? 40.323 12.687 -81.959 1.00 92.12 396 GLU A CA 1
ATOM 3278 C C . GLU A 1 396 ? 41.415 12.651 -83.036 1.00 92.12 396 GLU A C 1
ATOM 3280 O O . GLU A 1 396 ? 41.390 13.458 -83.966 1.00 92.12 396 GLU A O 1
ATOM 3285 N N . LEU A 1 397 ? 42.374 11.723 -82.931 1.00 91.50 397 LEU A N 1
ATOM 3286 C CA . LEU A 1 397 ? 43.400 11.528 -83.958 1.00 91.50 397 LEU A CA 1
ATOM 3287 C C . LEU A 1 397 ? 42.781 11.077 -85.284 1.00 91.50 397 LEU A C 1
ATOM 3289 O O . LEU A 1 397 ? 43.108 11.644 -86.325 1.00 91.50 397 LEU A O 1
ATOM 3293 N N . LEU A 1 398 ? 41.857 10.113 -85.255 1.00 90.31 398 LEU A N 1
ATOM 3294 C CA . LEU A 1 398 ? 41.142 9.665 -86.453 1.00 90.31 398 LEU A CA 1
ATOM 3295 C C . LEU A 1 398 ? 40.322 10.794 -87.086 1.00 90.31 398 LEU A C 1
ATOM 3297 O O . LEU A 1 398 ? 40.387 10.979 -88.298 1.00 90.31 398 LEU A O 1
ATOM 3301 N N . THR A 1 399 ? 39.616 11.596 -86.286 1.00 88.69 399 THR A N 1
ATOM 3302 C CA . THR A 1 399 ? 38.872 12.762 -86.777 1.00 88.69 399 THR A CA 1
ATOM 3303 C C . THR A 1 399 ? 39.807 13.770 -87.439 1.00 88.69 399 THR A C 1
ATOM 3305 O O . THR A 1 399 ? 39.519 14.214 -88.544 1.00 88.69 399 THR A O 1
ATOM 3308 N N . LYS A 1 400 ? 40.966 14.076 -86.837 1.00 86.69 400 LYS A N 1
ATOM 3309 C CA . LYS A 1 400 ? 41.980 14.953 -87.453 1.00 86.69 400 LYS A CA 1
ATOM 3310 C C . LYS A 1 400 ? 42.475 14.407 -88.793 1.00 86.69 400 LYS A C 1
ATOM 3312 O O . LYS A 1 400 ? 42.588 15.171 -89.749 1.00 86.69 400 LYS A O 1
ATOM 3317 N N . HIS A 1 401 ? 42.732 13.100 -88.879 1.00 86.44 401 HIS A N 1
ATOM 3318 C CA . HIS A 1 401 ? 43.106 12.454 -90.137 1.00 86.44 401 HIS A CA 1
ATOM 3319 C C . HIS A 1 401 ? 41.995 12.570 -91.187 1.00 86.44 401 HIS A C 1
ATOM 3321 O O . HIS A 1 401 ? 42.267 13.000 -92.305 1.00 86.44 401 HIS A O 1
ATOM 3327 N N . LEU A 1 402 ? 40.745 12.270 -90.837 1.00 81.94 402 LEU A N 1
ATOM 3328 C CA . LEU A 1 402 ? 39.616 12.386 -91.763 1.00 81.94 402 LEU A CA 1
ATOM 3329 C C . LEU A 1 402 ? 39.405 13.831 -92.230 1.00 81.94 402 LEU A C 1
ATOM 3331 O O . LEU A 1 402 ? 39.260 14.051 -93.427 1.00 81.94 402 LEU A O 1
ATOM 3335 N N . SER A 1 403 ? 39.500 14.812 -91.328 1.00 77.06 403 SER A N 1
ATOM 3336 C CA . SER A 1 403 ? 39.448 16.240 -91.663 1.00 77.06 403 SER A CA 1
ATOM 3337 C C . SER A 1 403 ? 40.558 16.657 -92.636 1.00 77.06 403 SER A C 1
ATOM 3339 O O . SER A 1 403 ? 40.298 17.412 -93.573 1.00 77.06 403 SER A O 1
ATOM 3341 N N . SER A 1 404 ? 41.777 16.129 -92.462 1.00 72.12 404 SER A N 1
ATOM 3342 C CA . SER A 1 404 ? 42.897 16.378 -93.382 1.00 72.12 404 SER A CA 1
ATOM 3343 C C . SER A 1 404 ? 42.711 15.725 -94.760 1.00 72.12 404 SER A C 1
ATOM 3345 O O . SER A 1 404 ? 43.116 16.294 -95.773 1.00 72.12 404 SER A O 1
ATOM 3347 N N . VAL A 1 405 ? 42.038 14.571 -94.823 1.00 65.75 405 VAL A N 1
ATOM 3348 C CA . VAL A 1 405 ? 41.699 13.891 -96.082 1.00 65.75 405 VAL A CA 1
ATOM 3349 C C . VAL A 1 405 ? 40.578 14.636 -96.814 1.00 65.75 405 VAL A C 1
ATOM 3351 O O . VAL A 1 405 ? 40.693 14.864 -98.016 1.00 65.75 405 VAL A O 1
ATOM 3354 N N . THR A 1 406 ? 39.551 15.126 -96.113 1.00 56.84 406 THR A N 1
ATOM 3355 C CA . THR A 1 406 ? 38.475 15.932 -96.723 1.00 56.84 406 THR A CA 1
ATOM 3356 C C . THR A 1 406 ? 38.948 17.294 -97.240 1.00 56.84 406 THR A C 1
ATOM 3358 O O . THR A 1 406 ? 38.384 17.793 -98.205 1.00 56.84 406 THR A O 1
ATOM 3361 N N . SER A 1 407 ? 40.017 17.882 -96.683 1.00 53.62 407 SER A N 1
ATOM 3362 C CA . SER A 1 407 ? 40.632 19.101 -97.247 1.00 53.62 407 SER A CA 1
ATOM 3363 C C . SER A 1 407 ? 41.483 18.859 -98.502 1.00 53.62 407 SER A C 1
ATOM 3365 O O . SER A 1 407 ? 41.958 19.816 -99.107 1.00 53.62 407 SER A O 1
ATOM 3367 N N . SER A 1 408 ? 41.710 17.595 -98.881 1.00 49.56 408 SER A N 1
ATOM 3368 C CA . SER A 1 408 ? 42.516 17.210 -100.051 1.00 49.56 408 SER A CA 1
ATOM 3369 C C . SER A 1 408 ? 41.691 16.754 -101.262 1.00 49.56 408 SER A C 1
ATOM 3371 O O . SER A 1 408 ? 42.254 16.489 -102.322 1.00 49.56 408 SER A O 1
ATOM 3373 N N . THR A 1 409 ? 40.362 16.726 -101.146 1.00 42.19 409 THR A N 1
ATOM 3374 C CA . THR A 1 409 ? 39.449 16.655 -102.293 1.00 42.19 409 THR A CA 1
ATOM 3375 C C . THR A 1 409 ? 39.054 18.072 -102.716 1.00 42.19 409 THR A C 1
ATOM 3377 O O . THR A 1 409 ? 38.448 18.780 -101.913 1.00 42.19 409 THR A O 1
ATOM 3380 N N . PRO A 1 410 ? 39.386 18.521 -103.940 1.00 44.50 410 PRO A N 1
ATOM 3381 C CA . PRO A 1 410 ? 38.894 19.790 -104.446 1.00 44.50 410 PRO A CA 1
ATOM 3382 C C . PRO A 1 410 ? 37.401 19.650 -104.757 1.00 44.50 410 PRO A C 1
ATOM 3384 O O . PRO A 1 410 ? 37.017 18.846 -105.606 1.00 44.50 410 PRO A O 1
ATOM 3387 N N . ASP A 1 411 ? 36.572 20.458 -104.097 1.00 38.88 411 ASP A N 1
ATOM 3388 C CA . ASP A 1 411 ? 35.235 20.790 -104.585 1.00 38.88 411 ASP A CA 1
ATOM 3389 C C . ASP A 1 411 ? 35.385 21.529 -105.921 1.00 38.88 411 ASP A C 1
ATOM 3391 O O . ASP A 1 411 ? 35.496 22.752 -105.996 1.00 38.88 411 ASP A O 1
ATOM 3395 N N . SER A 1 412 ? 35.401 20.769 -107.009 1.00 51.75 412 SER A N 1
ATOM 3396 C CA . SER A 1 412 ? 34.819 21.225 -108.261 1.00 51.75 412 SER A CA 1
ATOM 3397 C C . SER A 1 412 ? 33.400 20.680 -108.300 1.00 51.75 412 SER A C 1
ATOM 3399 O O . SER A 1 412 ? 33.242 19.493 -108.549 1.00 51.75 412 SER A O 1
ATOM 3401 N N . PHE A 1 413 ? 32.403 21.510 -108.001 1.00 41.09 413 PHE A N 1
ATOM 3402 C CA . PHE A 1 413 ? 31.147 21.627 -108.754 1.00 41.09 413 PHE A CA 1
ATOM 3403 C C . PHE A 1 413 ? 30.237 22.654 -108.064 1.00 41.09 413 PHE A C 1
ATOM 3405 O O . PHE A 1 413 ? 29.446 22.347 -107.179 1.00 41.09 413 PHE A O 1
ATOM 3412 N N . THR A 1 414 ? 30.345 23.906 -108.510 1.00 49.03 414 THR A N 1
ATOM 3413 C CA . THR A 1 414 ? 29.204 24.826 -108.538 1.00 49.03 414 THR A CA 1
ATOM 3414 C C . THR A 1 414 ? 28.142 24.254 -109.477 1.00 49.03 414 THR A C 1
ATOM 3416 O O . THR A 1 414 ? 28.464 23.902 -110.613 1.00 49.03 414 THR A O 1
ATOM 3419 N N . GLY A 1 415 ? 26.893 24.177 -109.023 1.00 43.53 415 GLY A N 1
ATOM 3420 C CA . GLY A 1 415 ? 25.762 23.747 -109.839 1.00 43.53 415 GLY A CA 1
ATOM 3421 C C . GLY A 1 415 ? 24.445 23.895 -109.088 1.00 43.53 415 GLY A C 1
ATOM 3422 O O . GLY A 1 415 ? 24.179 23.152 -108.152 1.00 43.53 415 GLY A O 1
ATOM 3423 N N . ASP A 1 416 ? 23.674 24.893 -109.504 1.00 45.47 416 ASP A N 1
ATOM 3424 C CA . ASP A 1 416 ? 22.342 25.279 -109.042 1.00 45.47 416 ASP A CA 1
ATOM 3425 C C . ASP A 1 416 ? 21.331 24.122 -108.919 1.00 45.47 416 ASP A C 1
ATOM 3427 O O . ASP A 1 416 ? 21.356 23.191 -109.722 1.00 45.47 416 ASP A O 1
ATOM 3431 N N . CYS A 1 417 ? 20.391 24.233 -107.967 1.00 42.84 417 CYS A N 1
ATOM 3432 C CA . CYS A 1 417 ? 18.936 24.309 -108.216 1.00 42.84 417 CYS A CA 1
ATOM 3433 C C . CYS A 1 417 ? 18.093 24.020 -106.952 1.00 42.84 417 CYS A C 1
ATOM 3435 O O . CYS A 1 417 ? 18.223 22.955 -106.357 1.00 42.84 417 CYS A O 1
ATOM 3437 N N . CYS A 1 418 ? 17.160 24.953 -106.693 1.00 42.44 418 CYS A N 1
ATOM 3438 C CA . CYS A 1 418 ? 15.883 24.868 -105.953 1.00 42.44 418 CYS A CA 1
ATOM 3439 C C . CYS A 1 418 ? 15.867 24.580 -104.444 1.00 42.44 418 CYS A C 1
ATOM 3441 O O . CYS A 1 418 ? 16.159 23.443 -104.021 1.00 42.44 418 CYS A O 1
#

Foldseek 3Di:
DDPLVVLVVVVVPCVDPVNVVVVVVVVVVVVPDDQKAWDPDDPNVSVCVVVPDDPDPPDTDIDHDDDDDDDDDPDVVLDDPDDVVRSPPDDPPVVVVVVVVVVVVCVVDPPPDDDDPPDDDDDDDDDDDDDPVVVVVVVVVVVVVVVVVVVVVVVVVVVVVVPDDDDDDDDDDDDDDDDDDDDDDDDDDDDDDDDDDDDDDDDDDDDDPDDDDDDDDDDPPVPPPPDDDPDPPDDPPCPVVVVVVVVVVVVVVVVVVVVVVVVVVVVVVVVVVVVVVVVVVVVVVVVVVVVVVVVVVVVVVVVVVVVVVVVVVVVVVVVVVVVVVVVVVVVVVVVVVVVVVVVVVVVVVVVVVVVVVVVVVVVVVVVVVVVVVVVVVVVVVVVVVVVVVVVVVVVVVVVVVVVVVVVPDDPPDDDDDD

Secondary structure (DSSP, 8-state):
--HHHHHHHHHH-TTSHHHHHHHHHHHHHHHHS-SEEEESS-SSHHHHHHTT--SSTT--EEEE---SSPPPP--GGG---S-GGG-TTSHHHHHHHHHHHHHHHHHH-----------------PPPPTTSSHHHHHHHHHHHHHHHHHHHHHHHHHHHHTT--PPPP-PPPP-------------------------------------------S-SSSSSSSS-----SS-TTSHHHHHHHHHHHHHHHHHHHHHHHHHHHHHHHHHHHHHHHHHHHHHHHHHHHHHHHHHHHHHHHHHHHHHHHHHHHHHHHHHHHHHHHHHHHHHHHHHHHHHHHHHHHHHHHHHHHHHHHHHHHHHHHHHHHHHHHHHHHHHHHHHHHHHHHHHHHHHHHHHHHHHHHHTTS---------

pLDDT: mean 70.76, std 26.6, range [22.42, 98.56]

Sequence (418 aa):
MGAYKYIQELWRKKQSDVMCFLLRVRCWQYCQLSVLHRAPCPTWPDKAHKLGYKAKQGYVIYRIRVRRGGRKRPVPMGATYGKPVHHDEFEEVLEEMDDRRKHWKENMFAPSFSAHDVLNEVLQPESPPEQMTFGKAKRMGEIYNMSSRKFQEENKFQRKEFISQPNEKEQEPNLRERKMNISKNEADTNSVSCESSNLDVTTEESFNSTEDYCIWNKKEYLSRWRQGNKQKYTEGKSQNVSLNVLNEELEELNMKCKKIEEEFENAEKELLNAKKEVSPKALNFQETGAETLKKDWELQALRSDLSEKATNVKNLTEELQQAREVIHKLSLENRDLKEAVRKLKHQTEVGNALLKEEIKLHYELEVEKIHGELDAIKNELRIEKTLQARNNRALELLTKHLSSVTSSTPDSFTGDCC

InterPro domains:
  IPR000439 Large ribosomal subunit protein eL15 [PF00827] (2-88)
  IPR000439 Large ribosomal subunit protein eL15 [SM01384] (2-156)
  IPR012678 Ribosomal protein uL23/eL15/eS24 core domain superfamily [SSF54189] (1-88)
  IPR024794 Large ribosomal subunit protein eL15 core domain superfamily [G3DSA:3.40.1120.10] (1-91)

Organism: Myotis brandtii (NCBI:txid109478)